Protein AF-A0A2D7JZ34-F1 (afdb_monomer)

Nearest PDB structures (foldseek):
  3ova-assembly1_A-2  TM=6.327E-01  e=3.419E-01  Archaeoglobus fulgidus
  3ovb-assembly1_A  TM=6.144E-01  e=4.485E-01  Archaeoglobus fulgidus
  4e80-assembly1_A  TM=4.753E-01  e=6.924E-01  Schizosaccharomyces pombe 972h-
  4x4o-assembly2_C  TM=3.437E-01  e=1.987E-01  Archaeoglobus fulgidus DSM 4304
  8oun-assembly1_B  TM=3.434E-01  e=1.192E+00  Promethearchaeati archaeon

Secondary structure (DSSP, 8-state):
-HHHHHHHHHHHTT-EEEE-TTT--SSEEEEEEE-SSHHHHHHHHHHHHHHTT--EEEEE-TT-SSEEEEEEETTEEEEEEEE-SSPPHHHHHHHHHHHHHHHHHHHHIIIIISSS---GGG--HHHHHHHHTTEEESS-HHHHHHHS-TTSHHHHHHHHHHHHHHHTTT--S--EEEES-HHHHHHHHHHHHHHHHHHHSSS-SS-TT--HHHH---SEEEESS-TT--TTTT--S-HHHHHHHHHHHTTSSS-SS-SEEEEEE----SS--EEEES-SS--TT----EEEEEESSSS-TTT-S-EEEEETTEEEEEEEEETTEEEEEEEESBSB---EEEHHHHHHHHHHHHSB-TTS-BTTS------GGG--HHHHHHHHHHHS-GGG---HHHHHHHHHHH-HHHHHHHHHHHHHHHHHHTS-HHHHHHHHHHHHHHHTT-STTPPPEEEE-

pLDDT: mean 89.84, std 11.64, range [35.62, 98.81]

Foldseek 3Di:
DVVVLVVVLLVQLVFDKDWDPPPADPAETEIETEAQPLVSSQVRSVVSCVVVVWDWDFADDPVDPGTWIWGDDPRHIYTYHGDYPPDDPVNVVVQLLLLLQLLQLLLLLCVPPVVHQDDPVSPDLVSSVVSCVQEAGPQDSVNSVVRHDPLRPVQSSQLSHVCSVVASVQEDDHKHKYAPGPQVVLLVVLVVLQQVVLVVVVHRPAFNPCDPCLQAVQNMKIFPDDSPDNQCVPQNPHLVSSQVSQQVCCCQPDHVHHGMAREAEDRDDPHKDKDKAPGPPPCPPPQFFWDDKACPPVSAVLPDLWIWTRGRPWIWIWFDDPQQDFTWIWTDDDPDGQAIGTQSRLQVLLCVLLQAGQQGDGPDPPDDQQGLVNDPLVVLLVLCCVPGDPVNRDDSVVSVVSQPVVHRRSSRSSSSVSSSVVSLVNDDSVSNSVSSRSRSCSRNSRRSSHHMHMYID

Sequence (457 aa):
MYKNIVEQAAKKAGSLLEYNKKKSTASAEVFIFRRKDRNQAKIETQNFLKANKIKFIDKKTYLSSENITEFELGGKIIRIVYKPTGGGSGGGAAVTAVTESAQCYYCSLAFNVKRGPIKEADCTITNLEKAAKYVQATVKVKSMVDRLPEDWPDTLIKSANIVYNKYKSKVTGSVYFHRDSEFMKKVYRAKKEVQKMDKASGNPQAPGSFSDDKWNPGDIWMTTMSPGADPLKEFKQDWSVLNQAVLDKAGRIKSPKTFLLGISLKKLGNVATIKEFNAPTRVKEIEHPYKSYIFGRNNDFFSSIDMYMKMGTAEVQFRATNSTSSWQGEIKGVTAAGGKIGGGNLNFYCERQLRRSIGGGLKGRSWKETPGNQVRLNDMYLLFKKYTPKEQHIEPNIFIKKCIDKGGSFIFSKNMCLQFLDTFMSGTSSQRNRLCTDIVRYAASNTDQSSFFIKVS

Mean predicted aligned error: 11.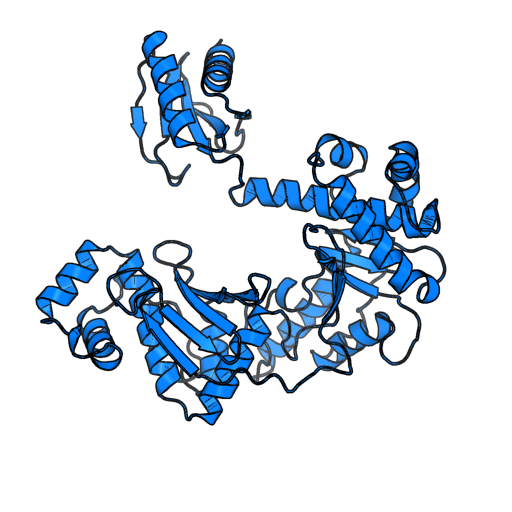38 Å

Solvent-accessible surface area (backbone atoms only — not comparable to full-atom values): 24307 Å² total; per-residue (Å²): 119,62,66,59,56,55,53,51,32,24,57,70,23,69,22,53,77,43,80,40,72,90,74,32,56,99,58,32,45,34,35,36,35,30,20,75,56,32,65,59,29,49,53,40,30,52,51,47,33,53,76,69,72,48,69,68,46,82,41,79,49,95,90,44,102,51,64,27,47,35,33,72,52,93,91,28,38,39,36,43,40,61,34,44,65,66,54,58,78,71,55,44,52,56,49,50,48,30,54,48,24,46,37,27,31,42,32,16,25,21,63,64,68,66,61,40,77,63,56,78,89,59,69,40,70,72,45,39,58,62,10,42,81,34,40,42,45,81,45,50,69,69,65,24,65,79,63,52,61,89,87,42,61,65,42,36,42,49,52,22,30,55,51,41,72,74,39,60,88,28,47,68,87,65,52,33,22,32,22,92,25,73,38,54,51,43,53,53,45,33,52,52,53,22,51,52,51,36,66,69,60,86,66,54,85,68,47,96,78,69,45,62,55,39,31,47,53,39,62,32,37,43,27,45,60,63,79,84,50,63,94,42,75,91,34,41,82,36,55,65,53,33,30,49,51,45,31,31,32,43,25,72,68,86,35,75,42,37,42,38,41,32,35,21,77,50,86,46,69,96,62,77,44,81,45,78,40,63,49,91,86,48,80,84,73,74,68,14,40,68,74,50,74,38,27,25,94,83,57,37,71,83,79,41,45,38,34,35,36,35,28,51,87,39,33,33,40,34,32,41,74,54,57,50,38,65,41,28,38,33,35,40,88,57,103,47,76,41,38,57,42,47,49,72,51,53,30,46,44,32,29,70,54,58,55,30,27,60,69,62,56,64,65,86,62,91,80,72,84,68,42,29,93,70,57,58,62,71,63,47,48,54,46,45,62,73,75,46,63,76,92,73,64,68,57,70,69,58,50,51,50,55,42,58,78,60,31,50,35,34,43,14,18,42,44,53,49,46,26,41,49,52,45,50,68,71,36,52,73,69,35,38,22,52,38,34,28,51,53,54,24,47,21,58,34,52,40,90,70,19,28,38,35,36,38,39,58

Structure (mmCIF, N/CA/C/O backbone):
data_AF-A0A2D7JZ34-F1
#
_entry.id   AF-A0A2D7JZ34-F1
#
loop_
_atom_site.group_PDB
_atom_site.id
_atom_site.type_symbol
_atom_site.label_atom_id
_atom_site.label_alt_id
_atom_site.label_comp_id
_atom_site.label_asym_id
_atom_site.label_entity_id
_atom_site.label_seq_id
_atom_site.pdbx_PDB_ins_code
_atom_site.Cartn_x
_atom_site.Cartn_y
_atom_site.Cartn_z
_atom_site.occupancy
_atom_site.B_iso_or_equiv
_atom_site.auth_seq_id
_atom_site.auth_comp_id
_atom_site.auth_asym_id
_atom_site.auth_atom_id
_atom_site.pdbx_PDB_model_num
ATOM 1 N N . MET A 1 1 ? -30.448 29.311 -17.223 1.00 51.22 1 MET A N 1
ATOM 2 C CA . MET A 1 1 ? -30.886 28.750 -18.521 1.00 51.22 1 MET A CA 1
ATOM 3 C C . MET A 1 1 ? -29.991 27.595 -19.001 1.00 51.22 1 MET A C 1
ATOM 5 O O . MET A 1 1 ? -30.526 26.531 -19.267 1.00 51.22 1 MET A O 1
ATOM 9 N N . TYR A 1 2 ? -28.652 27.711 -19.012 1.00 60.84 2 TYR A N 1
ATOM 10 C CA . TYR A 1 2 ? -27.759 26.629 -19.489 1.00 60.84 2 TYR A CA 1
ATOM 11 C C . TYR A 1 2 ? -27.655 25.382 -18.582 1.00 60.84 2 TYR A C 1
ATOM 13 O O . TYR A 1 2 ? -27.460 24.283 -19.095 1.00 60.84 2 TYR A O 1
ATOM 21 N N . LYS A 1 3 ? -27.836 25.508 -17.253 1.00 63.41 3 LYS A N 1
ATOM 22 C CA . LYS A 1 3 ? -27.842 24.349 -16.330 1.00 63.41 3 LYS A CA 1
ATOM 23 C C . LYS A 1 3 ? -28.900 23.304 -16.706 1.00 63.41 3 LYS A C 1
ATOM 25 O O . LYS A 1 3 ? -28.606 22.118 -16.664 1.00 63.41 3 LYS A O 1
ATOM 30 N N . ASN A 1 4 ? -30.054 23.756 -17.199 1.00 80.00 4 ASN A N 1
ATOM 31 C CA . ASN A 1 4 ? -31.144 22.890 -17.652 1.00 80.00 4 ASN A CA 1
ATOM 32 C C . ASN A 1 4 ? -30.722 22.010 -18.852 1.00 80.00 4 ASN A C 1
ATOM 34 O O . ASN A 1 4 ? -30.972 20.811 -18.866 1.00 80.00 4 ASN A O 1
ATOM 38 N N . ILE A 1 5 ? -29.986 22.565 -19.824 1.00 89.00 5 ILE A N 1
ATOM 39 C CA . ILE A 1 5 ? -29.477 21.801 -20.981 1.00 89.00 5 ILE A CA 1
ATOM 40 C C . ILE A 1 5 ? -28.431 20.764 -20.549 1.00 89.00 5 ILE A C 1
ATOM 42 O O . ILE A 1 5 ? -28.444 19.636 -21.036 1.00 89.00 5 ILE A O 1
ATOM 46 N N . VAL A 1 6 ? -27.546 21.114 -19.611 1.00 91.44 6 VAL A N 1
ATOM 47 C CA . VAL A 1 6 ? -26.527 20.186 -19.092 1.00 91.44 6 VAL A CA 1
ATOM 48 C C . VAL A 1 6 ? -27.160 19.057 -18.269 1.00 91.44 6 VAL A C 1
ATOM 50 O O . VAL A 1 6 ? -26.759 17.903 -18.405 1.00 91.44 6 VAL A O 1
ATOM 53 N N . GLU A 1 7 ? -28.169 19.362 -17.455 1.00 91.50 7 GLU A N 1
ATOM 54 C CA . GLU A 1 7 ? -28.938 18.376 -16.683 1.00 91.50 7 GLU A CA 1
ATOM 55 C C . GLU A 1 7 ? -29.714 17.417 -17.593 1.00 91.50 7 GLU A C 1
ATOM 57 O O . GLU A 1 7 ? -29.662 16.200 -17.401 1.00 91.50 7 GLU A O 1
ATOM 62 N N . GLN A 1 8 ? -30.365 17.935 -18.638 1.00 92.44 8 GLN A N 1
ATOM 63 C CA . GLN A 1 8 ? -31.040 17.110 -19.641 1.00 92.44 8 GLN A CA 1
ATOM 64 C C . GLN A 1 8 ? -30.058 16.229 -20.417 1.00 92.44 8 GLN A C 1
ATOM 66 O O . GLN A 1 8 ? -30.331 15.042 -20.615 1.00 92.44 8 GLN A O 1
ATOM 71 N N . ALA A 1 9 ? -28.899 16.773 -20.799 1.00 93.81 9 ALA A N 1
ATOM 72 C CA . ALA A 1 9 ? -27.838 16.012 -21.447 1.00 93.81 9 ALA A CA 1
ATOM 73 C C . ALA A 1 9 ? -27.333 14.874 -20.547 1.00 93.81 9 ALA A C 1
ATOM 75 O O . ALA A 1 9 ? -27.191 13.746 -21.013 1.00 93.81 9 ALA A O 1
ATOM 76 N N . ALA A 1 10 ? -27.121 15.135 -19.253 1.00 92.31 10 ALA A N 1
ATOM 77 C CA . ALA A 1 10 ? -26.696 14.119 -18.289 1.00 92.31 10 ALA A CA 1
ATOM 78 C C . ALA A 1 10 ? -27.746 13.015 -18.118 1.00 92.31 10 ALA A C 1
ATOM 80 O O . ALA A 1 10 ? -27.403 11.830 -18.146 1.00 92.31 10 ALA A O 1
ATOM 81 N N . LYS A 1 11 ? -29.027 13.395 -18.015 1.00 91.56 11 LYS A N 1
ATOM 82 C CA . LYS A 1 11 ? -30.152 12.456 -17.922 1.00 91.56 11 LYS A CA 1
ATOM 83 C C . LYS A 1 11 ? -30.251 11.577 -19.168 1.00 91.56 11 LYS A C 1
ATOM 85 O O . LYS A 1 11 ? -30.378 10.362 -19.043 1.00 91.56 11 LYS A O 1
ATOM 90 N N . LYS A 1 12 ? -30.156 12.168 -20.365 1.00 92.06 12 LYS A N 1
ATOM 91 C CA . LYS A 1 12 ? -30.164 11.425 -21.637 1.00 92.06 12 LYS A CA 1
ATOM 92 C C . LYS A 1 12 ? -28.956 10.509 -21.780 1.00 92.06 12 LYS A C 1
ATOM 94 O O . LYS A 1 12 ? -29.119 9.415 -22.296 1.00 92.06 12 LYS A O 1
ATOM 99 N N . ALA A 1 13 ? -27.803 10.929 -21.267 1.00 89.12 13 ALA A N 1
ATOM 100 C CA . ALA A 1 13 ? -26.576 10.147 -21.249 1.00 89.12 13 ALA A CA 1
ATOM 101 C C . ALA A 1 13 ? -26.521 9.083 -20.134 1.00 89.12 13 ALA A C 1
ATOM 103 O O . ALA A 1 13 ? -25.451 8.504 -19.910 1.00 89.12 13 ALA A O 1
ATOM 104 N N . GLY A 1 14 ? -27.599 8.883 -19.359 1.00 87.38 14 GLY A N 1
ATOM 105 C CA . GLY A 1 14 ? -27.642 7.953 -18.222 1.00 87.38 14 GLY A CA 1
ATOM 106 C C . GLY A 1 14 ? -26.526 8.190 -17.198 1.00 87.38 14 GLY A C 1
ATOM 107 O O . GLY A 1 14 ? -25.949 7.234 -16.678 1.00 87.38 14 GLY A O 1
ATOM 108 N N . SER A 1 15 ? -26.137 9.449 -16.992 1.00 88.56 15 SER A N 1
ATOM 109 C CA . SER A 1 15 ? -24.946 9.830 -16.230 1.00 88.56 15 SER A CA 1
ATOM 110 C C . SER A 1 15 ? -25.302 10.588 -14.954 1.00 88.56 15 SER A C 1
ATOM 112 O O . SER A 1 15 ? -26.173 11.456 -14.961 1.00 88.56 15 SER A O 1
ATOM 114 N N . LEU A 1 16 ? -24.562 10.332 -13.871 1.00 86.75 16 LEU A N 1
ATOM 115 C CA . LEU A 1 16 ? -24.593 11.191 -12.684 1.00 86.75 16 LEU A CA 1
ATOM 116 C C . LEU A 1 16 ? -23.863 12.503 -12.995 1.00 86.75 16 LEU A C 1
ATOM 118 O O . LEU A 1 16 ? -22.711 12.483 -13.443 1.00 86.75 16 LEU A O 1
ATOM 122 N N . LEU A 1 17 ? -24.534 13.627 -12.748 1.00 88.75 17 LEU A N 1
ATOM 123 C CA . LEU A 1 17 ? -24.015 14.971 -12.983 1.00 88.75 17 LEU A CA 1
ATOM 124 C C . LEU A 1 17 ? -23.276 15.506 -11.750 1.00 88.75 17 LEU A C 1
ATOM 126 O O . LEU A 1 17 ? -23.818 15.527 -10.650 1.00 88.75 17 LEU A O 1
ATOM 130 N N . GLU A 1 18 ? -22.061 16.016 -11.944 1.00 87.75 18 GLU A N 1
ATOM 131 C CA . GLU A 1 18 ? -21.281 16.703 -10.910 1.00 87.75 18 GLU A CA 1
ATOM 132 C C . GLU A 1 18 ? -20.744 18.039 -11.451 1.00 87.75 18 GLU A C 1
ATOM 134 O O . GLU A 1 18 ? -20.095 18.081 -12.497 1.00 87.75 18 GLU A O 1
ATOM 139 N N . TYR A 1 19 ? -20.973 19.139 -10.729 1.00 86.81 19 TYR A N 1
ATOM 140 C CA . TYR A 1 19 ? -20.410 20.451 -11.064 1.00 86.81 19 TYR A CA 1
ATOM 141 C C . TYR A 1 19 ? -19.036 20.649 -10.414 1.00 86.81 19 TYR A C 1
ATOM 143 O O . TYR A 1 19 ? -18.899 20.582 -9.190 1.00 86.81 19 TYR A O 1
ATOM 151 N N . ASN A 1 20 ? -18.004 20.944 -11.209 1.00 81.38 20 ASN A N 1
ATOM 152 C CA . ASN A 1 20 ? -16.642 21.102 -10.704 1.00 81.38 20 ASN A CA 1
ATOM 153 C C . ASN A 1 20 ? -16.262 22.575 -10.500 1.00 81.38 20 ASN A C 1
ATOM 155 O O . ASN A 1 20 ? -15.527 23.162 -11.294 1.00 81.38 20 ASN A O 1
ATOM 159 N N . LYS A 1 21 ? -16.690 23.148 -9.369 1.00 82.00 21 LYS A N 1
ATOM 160 C CA . LYS A 1 21 ? -16.423 24.557 -9.022 1.00 82.00 21 LYS A CA 1
ATOM 161 C C . LYS A 1 21 ? -14.936 24.940 -9.072 1.00 82.00 21 LYS A C 1
ATOM 163 O O . LYS A 1 21 ? -14.627 26.057 -9.456 1.00 82.00 21 LYS A O 1
ATOM 168 N N . LYS A 1 22 ? -14.015 24.034 -8.713 1.00 75.00 22 LYS A N 1
ATOM 169 C CA . LYS A 1 22 ? -12.564 24.317 -8.687 1.00 75.00 22 LYS A CA 1
ATOM 170 C C . LYS A 1 22 ? -11.948 24.477 -10.077 1.00 75.00 22 LYS A C 1
ATOM 172 O O . LYS A 1 22 ? -10.896 25.091 -10.195 1.00 75.00 22 LYS A O 1
ATOM 177 N N . LYS A 1 23 ? -12.547 23.862 -11.098 1.00 78.69 23 LYS A N 1
ATOM 178 C CA . LYS A 1 23 ? -12.043 23.898 -12.478 1.00 78.69 23 LYS A CA 1
ATOM 179 C C . LYS A 1 23 ? -12.841 24.834 -13.388 1.00 78.69 23 LYS A C 1
ATOM 181 O O . LYS A 1 23 ? -12.436 25.032 -14.530 1.00 78.69 23 LYS A O 1
ATOM 186 N N . SER A 1 24 ? -13.944 25.387 -12.889 1.00 84.50 24 SER A N 1
ATOM 187 C CA . SER A 1 24 ? -14.699 26.448 -13.552 1.00 84.50 24 SER A CA 1
ATOM 188 C C . SER A 1 24 ? -14.034 27.813 -13.338 1.00 84.50 24 SER A C 1
ATOM 190 O O . SER A 1 24 ? -13.472 28.082 -12.278 1.00 84.50 24 SER A O 1
ATOM 192 N N . THR A 1 25 ? -14.128 28.681 -14.339 1.00 87.38 25 THR A N 1
ATOM 193 C CA . THR A 1 25 ? -13.679 30.079 -14.345 1.00 87.38 25 THR A CA 1
ATOM 194 C C . THR A 1 25 ? -14.864 31.006 -14.637 1.00 87.38 25 THR A C 1
ATOM 196 O O . THR A 1 25 ? -15.989 30.547 -14.832 1.00 87.38 25 THR A O 1
ATOM 199 N N . ALA A 1 26 ? -14.628 32.321 -14.695 1.00 83.75 26 ALA A N 1
ATOM 200 C CA . ALA A 1 26 ? -15.658 33.283 -15.093 1.00 83.75 26 ALA A CA 1
ATOM 201 C C . ALA A 1 26 ? -16.208 33.015 -16.512 1.00 83.75 26 ALA A C 1
ATOM 203 O O . ALA A 1 26 ? -17.401 33.193 -16.752 1.00 83.75 26 ALA A O 1
ATOM 204 N N . SER A 1 27 ? -15.354 32.537 -17.425 1.00 87.62 27 SER A N 1
ATOM 205 C CA . SER A 1 27 ? -15.672 32.301 -18.840 1.00 87.62 27 SER A CA 1
ATOM 206 C C . SER A 1 27 ? -15.982 30.843 -19.195 1.00 87.62 27 SER A C 1
ATOM 208 O O . SER A 1 27 ? -16.512 30.583 -20.276 1.00 87.62 27 SER A O 1
ATOM 210 N N . ALA A 1 28 ? -15.667 29.880 -18.320 1.00 90.62 28 ALA A N 1
ATOM 211 C CA . ALA A 1 28 ? -15.865 28.463 -18.604 1.00 90.62 28 ALA A CA 1
ATOM 212 C C . ALA A 1 28 ? -16.382 27.673 -17.400 1.00 90.62 28 ALA A C 1
ATOM 214 O O . ALA A 1 28 ? -15.841 27.765 -16.302 1.00 90.62 28 ALA A O 1
ATOM 215 N N . GLU A 1 29 ? -17.366 26.809 -17.615 1.00 92.88 29 GLU A N 1
ATOM 216 C CA . GLU A 1 29 ? -17.897 25.914 -16.591 1.00 92.88 29 GLU A CA 1
ATOM 217 C C . GLU A 1 29 ? -17.586 24.453 -16.900 1.00 92.88 29 GLU A C 1
ATOM 219 O O . GLU A 1 29 ? -17.704 23.992 -18.037 1.00 92.88 29 GLU A O 1
ATOM 224 N N . VAL A 1 30 ? -17.177 23.712 -15.868 1.00 92.44 30 VAL A N 1
ATOM 225 C CA . VAL A 1 30 ? -16.779 22.308 -15.994 1.00 92.44 30 VAL A CA 1
ATOM 226 C C . VAL A 1 30 ? -17.764 21.408 -15.262 1.00 92.44 30 VAL A C 1
ATOM 228 O O . VAL A 1 30 ? -17.933 21.500 -14.044 1.00 92.44 30 VAL A O 1
ATOM 231 N N . PHE A 1 31 ? -18.346 20.471 -16.005 1.00 92.81 31 PHE A N 1
ATOM 232 C CA . PHE A 1 31 ? -19.224 19.426 -15.492 1.00 92.81 31 PHE A CA 1
ATOM 233 C C . PHE A 1 31 ? -18.599 18.053 -15.721 1.00 92.81 31 PHE A C 1
ATOM 2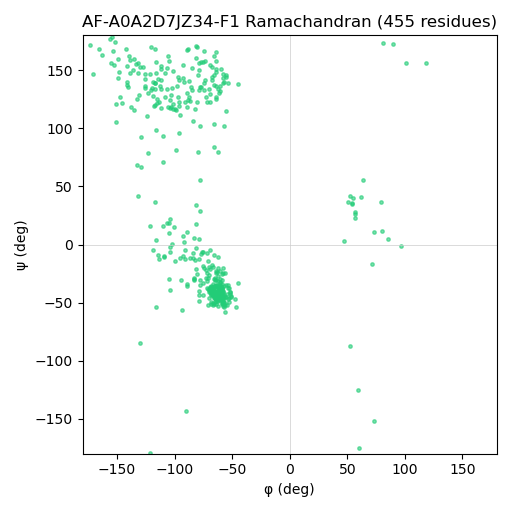35 O O . PHE A 1 31 ? -17.876 17.825 -16.692 1.00 92.81 31 PHE A O 1
ATOM 242 N N . ILE A 1 32 ? -18.868 17.125 -14.810 1.00 92.19 32 ILE A N 1
ATOM 243 C CA . ILE A 1 32 ? -18.420 15.739 -14.891 1.00 92.19 32 ILE A CA 1
ATOM 244 C C . ILE A 1 32 ? -19.651 14.851 -15.028 1.00 92.19 32 ILE A C 1
ATOM 246 O O . ILE A 1 32 ? -20.551 14.908 -14.194 1.00 92.19 32 ILE A O 1
ATOM 250 N N . PHE A 1 33 ? -19.670 14.027 -16.073 1.00 92.75 33 PHE A N 1
ATOM 251 C CA . PHE A 1 33 ? -20.699 13.016 -16.299 1.00 92.75 33 PHE A CA 1
ATOM 252 C C . PHE A 1 33 ? -20.118 11.660 -15.916 1.00 92.75 33 PHE A C 1
ATOM 254 O O . PHE A 1 33 ? -19.109 11.229 -16.487 1.00 92.75 33 PHE A O 1
ATOM 261 N N . ARG A 1 34 ? -20.719 11.005 -14.919 1.00 87.44 34 ARG A N 1
ATOM 262 C CA . ARG A 1 34 ? -20.255 9.704 -14.429 1.00 87.44 34 ARG A CA 1
ATOM 263 C C . ARG A 1 34 ? -21.171 8.580 -14.882 1.00 87.44 34 ARG A C 1
ATOM 265 O O . ARG A 1 34 ? -22.325 8.525 -14.467 1.00 87.44 34 ARG A O 1
ATOM 272 N N . ARG A 1 35 ? -20.621 7.650 -15.664 1.00 85.44 35 ARG A N 1
ATOM 273 C CA . ARG A 1 35 ? -21.287 6.413 -16.105 1.00 85.44 35 ARG A CA 1
ATOM 274 C C . ARG A 1 35 ? -20.259 5.308 -16.289 1.00 85.44 35 ARG A C 1
ATOM 276 O O . ARG A 1 35 ? -19.159 5.592 -16.746 1.00 85.44 35 ARG A O 1
ATOM 283 N N . LYS A 1 36 ? -20.604 4.058 -15.950 1.00 77.44 36 LYS A N 1
ATOM 284 C CA . LYS A 1 36 ? -19.717 2.882 -16.095 1.00 77.44 36 LYS A CA 1
ATOM 285 C C . LYS A 1 36 ? -19.070 2.837 -17.483 1.00 77.44 36 LYS A C 1
ATOM 287 O O . LYS A 1 36 ? -17.853 2.718 -17.582 1.00 77.44 36 LYS A O 1
ATOM 292 N N . ASP A 1 37 ? -19.884 3.029 -18.517 1.00 81.88 37 ASP A N 1
ATOM 293 C CA . ASP A 1 37 ? -19.434 3.249 -19.886 1.00 81.88 37 ASP A CA 1
ATOM 294 C C . ASP A 1 37 ? -19.382 4.750 -20.213 1.00 81.88 37 ASP A C 1
ATOM 296 O O . ASP A 1 37 ? -20.379 5.393 -20.553 1.00 81.88 37 ASP A O 1
ATOM 300 N N . ARG A 1 38 ? -18.183 5.320 -20.077 1.00 81.62 38 ARG A N 1
ATOM 301 C CA . ARG A 1 38 ? -17.917 6.738 -20.356 1.00 81.62 38 ARG A CA 1
ATOM 302 C C . ARG A 1 38 ? -17.946 7.080 -21.850 1.00 81.62 38 ARG A C 1
ATOM 304 O O . ARG A 1 38 ? -18.175 8.240 -22.185 1.00 81.62 38 ARG A O 1
ATOM 311 N N . ASN A 1 39 ? -17.706 6.106 -22.732 1.00 83.94 39 ASN A N 1
ATOM 312 C CA . ASN A 1 39 ? -17.744 6.330 -24.178 1.00 83.94 39 ASN A CA 1
ATOM 313 C C . ASN A 1 39 ? -19.192 6.438 -24.641 1.00 83.94 39 ASN A C 1
ATOM 315 O O . ASN A 1 39 ? -19.531 7.377 -25.360 1.00 83.94 39 ASN A O 1
ATOM 319 N N . GLN A 1 40 ? -20.054 5.557 -24.134 1.00 86.50 40 GLN A N 1
ATOM 320 C CA . GLN A 1 40 ? -21.487 5.632 -24.379 1.00 86.50 40 GLN A CA 1
ATOM 321 C C . GLN A 1 40 ? -22.084 6.948 -23.855 1.00 86.50 40 GLN A C 1
ATOM 323 O O . GLN A 1 40 ? -22.828 7.616 -24.570 1.00 86.50 40 GLN A O 1
ATOM 328 N N . ALA A 1 41 ? -21.677 7.394 -22.657 1.00 89.75 41 ALA A N 1
ATOM 329 C CA . ALA A 1 41 ? -22.083 8.701 -22.132 1.00 89.75 41 ALA A CA 1
ATOM 330 C C . ALA A 1 41 ? -21.685 9.866 -23.058 1.00 89.75 41 ALA A C 1
ATOM 332 O O . ALA A 1 41 ? -22.470 10.799 -23.245 1.00 89.75 41 ALA A O 1
ATOM 333 N N . LYS A 1 42 ? -20.486 9.814 -23.658 1.00 94.00 42 LYS A N 1
ATOM 334 C CA . LYS A 1 42 ? -20.032 10.819 -24.629 1.00 94.00 42 LYS A CA 1
ATOM 335 C C . LYS A 1 42 ? -20.901 10.819 -25.881 1.00 94.00 42 LYS A C 1
ATOM 337 O O . LYS A 1 42 ? -21.399 11.877 -26.254 1.00 94.00 42 LYS A O 1
ATOM 342 N N . ILE A 1 43 ? -21.109 9.652 -26.489 1.00 93.12 43 ILE A N 1
ATOM 343 C CA . ILE A 1 43 ? -21.909 9.502 -27.713 1.00 93.12 43 ILE A CA 1
ATOM 344 C C . ILE A 1 43 ? -23.330 10.033 -27.491 1.00 93.12 43 ILE A C 1
ATOM 346 O O . ILE A 1 43 ? -23.805 10.866 -28.258 1.00 93.12 43 ILE A O 1
ATOM 350 N N . GLU A 1 44 ? -23.989 9.623 -26.407 1.00 94.62 44 GLU A N 1
ATOM 351 C CA . GLU A 1 44 ? -25.357 10.053 -26.101 1.00 94.62 44 GLU A CA 1
ATOM 352 C C . GLU A 1 44 ? -25.447 11.553 -25.792 1.00 94.62 44 GLU A C 1
ATOM 354 O O . GLU A 1 44 ? -26.379 12.219 -26.243 1.00 94.62 44 GLU A O 1
ATOM 359 N N . THR A 1 45 ? -24.451 12.115 -25.097 1.00 96.19 45 THR A N 1
ATOM 360 C CA . THR A 1 45 ? -24.377 13.568 -24.867 1.00 96.19 45 THR A CA 1
ATOM 361 C C . THR A 1 45 ? -24.239 14.324 -26.186 1.00 96.19 45 THR A C 1
ATOM 363 O O . THR A 1 45 ? -24.954 15.292 -26.423 1.00 96.19 45 THR A O 1
ATOM 366 N N . GLN A 1 46 ? -23.347 13.880 -27.070 1.00 96.31 46 GLN A N 1
ATOM 367 C CA . GLN A 1 46 ? -23.129 14.511 -28.370 1.00 96.31 46 GLN A CA 1
ATOM 368 C C . GLN A 1 46 ? -24.367 14.399 -29.263 1.00 96.31 46 GLN A C 1
ATOM 370 O O . GLN A 1 46 ? -24.747 15.380 -29.895 1.00 96.31 46 GLN A O 1
ATOM 375 N N . ASN A 1 47 ? -25.044 13.249 -29.266 1.00 95.94 47 ASN A N 1
ATOM 376 C CA . ASN A 1 47 ? -26.307 13.065 -29.982 1.00 95.94 47 ASN A CA 1
ATOM 377 C C . ASN A 1 47 ? -27.398 14.005 -29.455 1.00 95.94 47 ASN A C 1
ATOM 379 O O . ASN A 1 47 ? -28.101 14.625 -30.250 1.00 95.94 47 ASN A O 1
ATOM 383 N N . PHE A 1 48 ? -27.495 14.175 -28.134 1.00 96.50 48 PHE A N 1
ATOM 384 C CA . PHE A 1 48 ? -28.401 15.151 -27.530 1.00 96.50 48 PHE A CA 1
ATOM 385 C C . PHE A 1 48 ? -28.077 16.586 -27.973 1.00 96.50 48 PHE A C 1
ATOM 387 O O . PHE A 1 48 ? -28.984 17.322 -28.360 1.00 96.50 48 PHE A O 1
ATOM 394 N N . LEU A 1 49 ? -26.801 16.985 -27.977 1.00 96.31 49 LEU A N 1
ATOM 395 C CA . LEU A 1 49 ? -26.395 18.319 -28.436 1.00 96.31 49 LEU A CA 1
ATOM 396 C C . LEU A 1 49 ? -26.710 18.530 -29.926 1.00 96.31 49 LEU A C 1
ATOM 398 O O . LEU A 1 49 ? -27.265 19.571 -30.276 1.00 96.31 49 LEU A O 1
ATOM 402 N N . LYS A 1 50 ? -26.456 17.530 -30.787 1.00 96.25 50 LYS A N 1
ATOM 403 C CA . LYS A 1 50 ? -26.835 17.571 -32.215 1.00 96.25 50 LYS A CA 1
ATOM 404 C C . LYS A 1 50 ? -28.340 17.742 -32.397 1.00 96.25 50 LYS A C 1
ATOM 406 O O . LYS A 1 50 ? -28.754 18.600 -33.170 1.00 96.25 50 LYS A O 1
ATOM 411 N N . ALA A 1 51 ? -29.148 16.968 -31.670 1.00 94.81 51 ALA A N 1
ATOM 412 C CA . ALA A 1 51 ? -30.608 17.042 -31.742 1.00 94.81 51 ALA A CA 1
ATOM 413 C C . ALA A 1 51 ? -31.142 18.428 -31.341 1.00 94.81 51 ALA A C 1
ATOM 415 O O . ALA A 1 51 ? -32.117 18.907 -31.911 1.00 94.81 51 ALA A O 1
ATOM 416 N N . ASN A 1 52 ? -30.454 19.106 -30.419 1.00 93.81 52 ASN A N 1
ATOM 417 C CA . ASN A 1 52 ? -30.770 20.472 -29.999 1.00 93.81 52 ASN A CA 1
ATOM 418 C C . ASN A 1 52 ? -30.060 21.553 -30.838 1.00 93.81 52 ASN A C 1
ATOM 420 O O . ASN A 1 52 ? -30.083 22.723 -30.465 1.00 93.81 52 ASN A O 1
ATOM 424 N N . LYS A 1 53 ? -29.424 21.186 -31.961 1.00 95.31 53 LYS A N 1
ATOM 425 C CA . LYS A 1 53 ? -28.684 22.093 -32.860 1.00 95.31 53 LYS A CA 1
ATOM 426 C C . LYS A 1 53 ? -27.564 22.885 -32.163 1.00 95.31 53 LYS A C 1
ATOM 428 O O . LYS A 1 53 ? -27.194 23.971 -32.605 1.00 95.31 53 LYS A O 1
ATOM 433 N N . ILE A 1 54 ? -26.987 22.331 -31.095 1.00 95.12 54 ILE A N 1
ATOM 434 C CA . ILE A 1 54 ? -25.867 22.928 -30.362 1.00 95.12 54 ILE A CA 1
ATOM 435 C C . ILE A 1 54 ? -24.558 22.445 -30.990 1.00 95.12 54 ILE A C 1
ATOM 437 O O . ILE A 1 54 ? -24.256 21.249 -30.991 1.00 95.12 54 ILE A O 1
ATOM 441 N N . LYS A 1 55 ? -23.763 23.384 -31.515 1.00 95.44 55 LYS A N 1
ATOM 442 C CA . LYS A 1 55 ? -22.421 23.091 -32.033 1.00 95.44 55 LYS A CA 1
ATOM 443 C C . LYS A 1 55 ? -21.480 22.767 -30.875 1.00 95.44 55 LYS A C 1
ATOM 445 O O . LYS A 1 55 ? -21.434 23.494 -29.887 1.00 95.44 55 LYS A O 1
ATOM 450 N N . PHE A 1 56 ? -20.709 21.696 -31.016 1.00 96.81 56 PHE A N 1
ATOM 451 C CA . PHE A 1 56 ? -19.715 21.281 -30.031 1.00 96.81 56 PHE A CA 1
ATOM 452 C C . PHE A 1 56 ? -18.439 20.803 -30.721 1.00 96.81 56 PHE A C 1
ATOM 454 O O . PHE A 1 56 ? -18.449 20.445 -31.899 1.00 96.81 56 PHE A O 1
ATOM 461 N N . ILE A 1 57 ? -17.357 20.750 -29.952 1.00 96.06 57 ILE A N 1
ATOM 462 C CA . ILE A 1 57 ? -16.081 20.164 -30.350 1.00 96.06 57 ILE A CA 1
ATOM 463 C C . ILE A 1 57 ? -15.720 19.002 -29.422 1.00 96.06 57 ILE A C 1
ATOM 465 O O . ILE A 1 57 ? -15.923 19.073 -28.206 1.00 96.06 57 ILE A O 1
ATOM 469 N N . ASP A 1 58 ? -15.181 17.927 -30.000 1.00 94.00 58 ASP A N 1
ATOM 470 C CA . ASP A 1 58 ? -14.560 16.827 -29.255 1.00 94.00 58 ASP A CA 1
ATOM 471 C C . ASP A 1 58 ? -13.054 17.087 -29.198 1.00 94.00 58 ASP A C 1
ATOM 473 O O . ASP A 1 58 ? -12.382 17.070 -30.230 1.00 94.00 58 ASP A O 1
ATOM 477 N N . LYS A 1 59 ? -12.514 17.383 -28.012 1.00 85.69 59 LYS A N 1
ATOM 478 C CA . LYS A 1 59 ? -11.113 17.813 -27.891 1.00 85.69 59 LYS A CA 1
ATOM 479 C C . LYS A 1 59 ? -10.393 17.198 -26.703 1.00 85.69 59 LYS A C 1
ATOM 481 O O . LYS A 1 59 ? -10.971 16.989 -25.635 1.00 85.69 59 LYS A O 1
ATOM 486 N N . LYS A 1 60 ? -9.092 16.962 -26.859 1.00 86.50 60 LYS A N 1
ATOM 487 C CA . LYS A 1 60 ? -8.227 16.520 -25.763 1.00 86.50 60 LYS A CA 1
ATOM 488 C C . LYS A 1 60 ? -7.890 17.695 -24.847 1.00 86.50 60 LYS A C 1
ATOM 490 O O . LYS A 1 60 ? -7.551 18.778 -25.314 1.00 86.50 60 LYS A O 1
ATOM 495 N N . THR A 1 61 ? -7.957 17.486 -23.534 1.00 77.94 61 THR A N 1
ATOM 496 C CA . THR A 1 61 ? -7.535 18.484 -22.536 1.00 77.94 61 THR A CA 1
ATOM 497 C C . THR A 1 61 ? -6.845 17.813 -21.354 1.00 77.94 61 THR A C 1
ATOM 499 O O . THR A 1 61 ? -6.964 16.608 -21.159 1.00 77.94 61 THR A O 1
ATOM 502 N N . TYR A 1 62 ? -6.194 18.603 -20.499 1.00 68.81 62 TYR A N 1
ATOM 503 C CA . TYR A 1 62 ? -5.635 18.131 -19.225 1.00 68.81 62 TYR A CA 1
ATOM 504 C C . TYR A 1 62 ? -6.706 17.680 -18.207 1.00 68.81 62 TYR A C 1
ATOM 506 O O . TYR A 1 62 ? -6.385 17.150 -17.142 1.00 68.81 62 TYR A O 1
ATOM 514 N N . LEU A 1 63 ? -7.996 17.914 -18.482 1.00 66.56 63 LEU A N 1
ATOM 515 C CA . LEU A 1 63 ? -9.090 17.590 -17.564 1.00 66.56 63 LEU A CA 1
ATOM 516 C C . LEU A 1 63 ? -9.395 16.086 -17.512 1.00 66.56 63 LEU A C 1
ATOM 518 O O . LEU A 1 63 ? -9.997 15.629 -16.531 1.00 66.56 63 LEU A O 1
ATOM 522 N N . SER A 1 64 ? -8.986 15.334 -18.540 1.00 68.50 64 SER A N 1
ATOM 523 C CA . SER A 1 64 ? -9.269 13.909 -18.700 1.00 68.50 64 SER A CA 1
ATOM 524 C C . SER A 1 64 ? -8.197 13.194 -19.524 1.00 68.50 64 SER A C 1
ATOM 526 O O . SER A 1 64 ? -7.553 13.783 -20.386 1.00 68.50 64 SER A O 1
ATOM 528 N N . SER A 1 65 ? -8.049 11.886 -19.300 1.00 64.19 65 SER A N 1
ATOM 529 C CA . SER A 1 65 ? -7.279 11.014 -20.192 1.00 64.19 65 SER A CA 1
ATOM 530 C C . SER A 1 65 ? -7.996 10.755 -21.520 1.00 64.19 65 SER A C 1
ATOM 532 O O . SER A 1 65 ? -7.394 10.173 -22.410 1.00 64.19 65 SER A O 1
ATOM 534 N N . GLU A 1 66 ? -9.249 11.184 -21.671 1.00 74.50 66 GLU A N 1
ATOM 535 C CA . GLU A 1 66 ? -10.066 11.066 -22.885 1.00 74.50 66 GLU A CA 1
ATOM 536 C C . GLU A 1 66 ? -10.421 12.445 -23.443 1.00 74.50 66 GLU A C 1
ATOM 538 O O . GLU A 1 66 ? -10.241 13.462 -22.765 1.00 74.50 66 GLU A O 1
ATOM 543 N N . ASN A 1 67 ? -10.954 12.484 -24.663 1.00 84.88 67 ASN A N 1
ATOM 544 C CA . ASN A 1 67 ? -11.527 13.717 -25.192 1.00 84.88 67 ASN A CA 1
ATOM 545 C C . ASN A 1 67 ? -12.769 14.133 -24.388 1.00 84.88 67 ASN A C 1
ATOM 547 O O . ASN A 1 67 ? -13.526 13.299 -23.881 1.00 84.88 67 ASN A O 1
ATOM 551 N N . ILE A 1 68 ? -12.943 15.444 -24.258 1.00 90.81 68 ILE A N 1
ATOM 552 C CA . ILE A 1 68 ? -14.098 16.081 -23.633 1.00 90.81 68 ILE A CA 1
ATOM 553 C C . ILE A 1 68 ? -14.992 16.672 -24.719 1.00 90.81 68 ILE A C 1
ATOM 555 O O . ILE A 1 68 ? -14.513 17.002 -25.803 1.00 90.81 68 ILE A O 1
ATOM 559 N N . THR A 1 69 ? -16.266 16.880 -24.396 1.00 97.06 69 THR A N 1
ATOM 560 C CA . THR A 1 69 ? -17.168 17.663 -25.248 1.00 97.06 69 THR A CA 1
ATOM 561 C C . THR A 1 69 ? -17.220 19.096 -24.735 1.00 97.06 69 THR A C 1
ATOM 563 O O . THR A 1 69 ? -17.520 19.323 -23.562 1.00 97.06 69 THR A O 1
ATOM 566 N N . GLU A 1 70 ? -16.888 20.056 -25.592 1.00 95.94 70 GLU A N 1
ATOM 567 C CA . GLU A 1 70 ? -16.914 21.489 -25.288 1.00 95.94 70 GLU A CA 1
ATOM 568 C C . GLU A 1 70 ? -17.883 22.200 -26.236 1.00 95.94 70 GLU A C 1
ATOM 570 O O . GLU A 1 70 ? -17.882 21.932 -27.435 1.00 95.94 70 GLU A O 1
ATOM 575 N N . PHE A 1 71 ? -18.725 23.080 -25.707 1.00 95.62 71 PHE A N 1
ATOM 576 C CA . PHE A 1 71 ? -19.673 23.874 -26.490 1.00 95.62 71 PHE A CA 1
ATOM 577 C C . PHE A 1 71 ? -19.925 25.219 -25.821 1.00 95.62 71 PHE A C 1
ATOM 579 O O . PHE A 1 71 ? -19.680 25.375 -24.627 1.00 95.62 71 PHE A O 1
ATOM 586 N N . GLU A 1 72 ? -20.417 26.190 -26.579 1.00 93.94 72 GLU A N 1
ATOM 587 C CA . GLU A 1 72 ? -20.784 27.496 -26.044 1.00 93.94 72 GLU A CA 1
ATOM 588 C C . GLU A 1 72 ? -22.288 27.563 -25.784 1.00 93.94 72 GLU A C 1
ATOM 590 O O . GLU A 1 72 ? -23.094 27.108 -26.598 1.00 93.94 72 GLU A O 1
ATOM 595 N N . LEU A 1 73 ? -22.673 28.114 -24.634 1.00 88.94 73 LEU A N 1
ATOM 596 C CA . LEU A 1 73 ? -24.074 28.329 -24.302 1.00 88.94 73 LEU A CA 1
ATOM 597 C C . LEU A 1 73 ? -24.224 29.535 -23.373 1.00 88.94 73 LEU A C 1
ATOM 599 O O . LEU A 1 73 ? -23.678 29.554 -22.271 1.00 88.94 73 LEU A O 1
ATOM 603 N N . GLY A 1 74 ? -24.990 30.538 -23.809 1.00 84.31 74 GLY A N 1
ATOM 604 C CA . GLY A 1 74 ? -25.249 31.747 -23.019 1.00 84.31 74 GLY A CA 1
ATOM 605 C C . GLY A 1 74 ? -23.985 32.552 -22.693 1.00 84.31 74 GLY A C 1
ATOM 606 O O . GLY A 1 74 ? -23.830 32.983 -21.552 1.00 84.31 74 GLY A O 1
ATOM 607 N N . GLY A 1 75 ? -23.067 32.693 -23.658 1.00 86.12 75 GLY A N 1
ATOM 608 C CA . GLY A 1 75 ? -21.817 33.454 -23.514 1.00 86.12 75 GLY A CA 1
ATOM 609 C C . GLY A 1 75 ? -20.749 32.788 -22.638 1.00 86.12 75 GLY A C 1
ATOM 610 O O . GLY A 1 75 ? -19.765 33.425 -22.270 1.00 86.12 75 GLY A O 1
ATOM 611 N N . LYS A 1 76 ? -20.938 31.514 -22.270 1.00 89.62 76 LYS A N 1
ATOM 612 C CA . LYS A 1 76 ? -19.968 30.715 -21.513 1.00 89.62 76 LYS A CA 1
ATOM 613 C C . LYS A 1 76 ? -19.561 29.468 -22.277 1.00 89.62 76 LYS A C 1
ATOM 615 O O . LYS A 1 76 ? -20.382 28.820 -22.925 1.00 89.62 76 LYS A O 1
ATOM 620 N N . ILE A 1 77 ? -18.306 29.072 -22.091 1.00 94.38 77 ILE A N 1
ATOM 621 C CA . ILE A 1 77 ? -17.795 27.783 -22.551 1.00 94.38 77 ILE A CA 1
ATOM 622 C C . ILE A 1 77 ? -18.206 26.702 -21.547 1.00 94.38 77 ILE A C 1
ATOM 624 O O . ILE A 1 77 ? -17.846 26.755 -20.374 1.00 94.38 77 ILE A O 1
ATOM 628 N N . ILE A 1 78 ? -18.918 25.681 -22.000 1.00 95.25 78 ILE A N 1
ATOM 629 C CA . ILE A 1 78 ? -19.305 24.521 -21.200 1.00 95.25 78 ILE A CA 1
ATOM 630 C C . ILE A 1 78 ? -18.416 23.340 -21.572 1.00 95.25 78 ILE A C 1
ATOM 632 O O . ILE A 1 78 ? -18.280 22.996 -22.744 1.00 95.25 78 ILE A O 1
ATOM 636 N N . ARG A 1 79 ? -17.816 22.693 -20.570 1.00 95.12 79 ARG A N 1
ATOM 637 C CA . ARG A 1 79 ? -16.948 21.518 -20.732 1.00 95.12 79 ARG A CA 1
ATOM 638 C C . ARG A 1 79 ? -17.538 20.313 -20.015 1.00 95.12 79 ARG A C 1
ATOM 640 O O . ARG A 1 79 ? -17.643 20.322 -18.788 1.00 95.12 79 ARG A O 1
ATOM 647 N N . ILE A 1 80 ? -17.842 19.256 -20.764 1.00 96.00 80 ILE A N 1
ATOM 648 C CA . ILE A 1 80 ? -18.327 17.980 -20.230 1.00 96.00 80 ILE A CA 1
ATOM 649 C C . ILE A 1 80 ? -17.193 16.958 -20.202 1.00 96.00 80 ILE A C 1
ATOM 651 O O . ILE A 1 80 ? -16.658 16.553 -21.236 1.00 96.00 80 ILE A O 1
ATOM 655 N N . VAL A 1 81 ? -16.836 16.528 -18.994 1.00 91.81 81 VAL A N 1
ATOM 656 C CA . VAL A 1 81 ? -15.788 15.541 -18.734 1.00 91.81 81 VAL A CA 1
ATOM 657 C C . VAL A 1 81 ? -16.416 14.190 -18.391 1.00 91.81 81 VAL A C 1
ATOM 659 O O . VAL A 1 81 ? -17.056 14.048 -17.351 1.00 91.81 81 VAL A O 1
ATOM 662 N N . TYR A 1 82 ? -16.174 13.169 -19.210 1.00 89.81 82 TYR A N 1
ATOM 663 C CA . TYR A 1 82 ? -16.723 11.826 -18.994 1.00 89.81 82 TYR A CA 1
ATOM 664 C C . TYR A 1 82 ? -15.817 10.980 -18.103 1.00 89.81 82 TYR A C 1
ATOM 666 O O . TYR A 1 82 ? -14.623 10.819 -18.377 1.00 89.81 82 TYR A O 1
ATOM 674 N N . LYS A 1 83 ? -16.377 10.418 -17.029 1.00 83.38 83 LYS A N 1
ATOM 675 C CA . LYS A 1 83 ? -15.647 9.549 -16.097 1.00 83.38 83 LYS A CA 1
ATOM 676 C C . LYS A 1 83 ? -16.421 8.262 -15.805 1.00 83.38 83 LYS A C 1
ATOM 678 O O . LYS A 1 83 ? -17.646 8.290 -15.763 1.00 83.38 83 LYS A O 1
ATOM 683 N N . PRO A 1 84 ? -15.724 7.140 -15.561 1.00 76.94 84 PRO A N 1
ATOM 684 C CA . PRO A 1 84 ? -16.378 5.934 -15.085 1.00 76.94 84 PRO A CA 1
ATOM 685 C C . PRO A 1 84 ? -17.000 6.155 -13.697 1.00 76.94 84 PRO A C 1
ATOM 687 O O . PRO A 1 84 ? -16.500 6.958 -12.900 1.00 76.94 84 PRO A O 1
ATOM 690 N N . THR A 1 85 ? -18.079 5.429 -13.390 1.00 68.56 85 THR A N 1
ATOM 691 C CA . THR A 1 85 ? -18.632 5.338 -12.023 1.00 68.56 85 THR A CA 1
ATOM 692 C C . THR A 1 85 ? -17.693 4.586 -11.070 1.00 68.56 85 THR A C 1
ATOM 694 O O . THR A 1 85 ? -17.766 4.786 -9.864 1.00 68.56 85 THR A O 1
ATOM 697 N N . GLY A 1 86 ? -16.734 3.815 -11.601 1.00 51.41 86 GLY A N 1
ATOM 698 C CA . GLY A 1 86 ? -15.557 3.326 -10.874 1.00 51.41 86 GLY A CA 1
ATOM 699 C C . GLY A 1 86 ? -14.456 4.390 -10.837 1.00 51.41 86 GLY A C 1
ATOM 700 O O . GLY A 1 86 ? -13.969 4.824 -11.877 1.00 51.41 86 GLY A O 1
ATOM 701 N N . GLY A 1 87 ? -14.111 4.863 -9.641 1.00 41.69 87 GLY A N 1
ATOM 702 C CA . GLY A 1 87 ? -13.411 6.129 -9.424 1.00 41.69 87 GLY A CA 1
ATOM 703 C C . GLY A 1 87 ? -12.024 6.280 -10.066 1.00 41.69 87 GLY A C 1
ATOM 704 O O . GLY A 1 87 ? -11.140 5.446 -9.913 1.00 41.69 87 GLY A O 1
ATOM 705 N N . GLY A 1 88 ? -11.788 7.459 -10.654 1.00 38.88 88 GLY A N 1
ATOM 706 C CA . GLY A 1 88 ? -10.470 8.092 -10.557 1.00 38.88 88 GLY A CA 1
ATOM 707 C C . GLY A 1 88 ? -10.149 8.452 -9.097 1.00 38.88 88 GLY A C 1
ATOM 708 O O . GLY A 1 88 ? -11.050 8.482 -8.255 1.00 38.88 88 GLY A O 1
ATOM 709 N N . SER A 1 89 ? -8.883 8.767 -8.809 1.00 36.56 89 SER A N 1
ATOM 710 C CA . SER A 1 89 ? -8.315 8.942 -7.455 1.00 36.56 89 SER A CA 1
ATOM 711 C C . SER A 1 89 ? -9.157 9.766 -6.464 1.00 36.56 89 SER A C 1
ATOM 713 O O . SER A 1 89 ? -9.182 9.441 -5.283 1.00 36.56 89 SER A O 1
ATOM 715 N N . GLY A 1 90 ? -9.902 10.780 -6.922 1.00 35.62 90 GLY A N 1
ATOM 716 C CA . GLY A 1 90 ? -10.768 11.597 -6.056 1.00 35.62 90 GLY A CA 1
ATOM 717 C C . GLY A 1 90 ? -12.112 10.966 -5.655 1.00 35.62 90 GLY A C 1
ATOM 718 O O . GLY A 1 90 ? -12.608 11.250 -4.572 1.00 35.62 90 GLY A O 1
ATOM 719 N N . GLY A 1 91 ? -12.704 10.108 -6.495 1.00 42.28 91 GLY A N 1
ATOM 720 C CA . GLY A 1 91 ? -13.973 9.429 -6.178 1.00 42.28 91 GLY A CA 1
ATOM 721 C C . GLY A 1 91 ? -13.768 8.242 -5.237 1.00 42.28 91 GLY A C 1
ATOM 722 O O . GLY A 1 91 ? -14.523 8.073 -4.285 1.00 42.28 91 GLY A O 1
ATOM 723 N N . GLY A 1 92 ? -12.687 7.484 -5.456 1.00 50.88 92 GLY A N 1
ATOM 724 C CA . GLY A 1 92 ? -12.263 6.419 -4.546 1.00 50.88 92 GLY A CA 1
ATOM 725 C C . GLY A 1 92 ? -11.947 6.960 -3.153 1.00 50.88 92 GLY A C 1
ATOM 726 O O . GLY A 1 92 ? -12.505 6.470 -2.186 1.00 50.88 92 GLY A O 1
ATOM 727 N N . ALA A 1 93 ? -11.167 8.044 -3.054 1.00 54.00 93 ALA A N 1
ATOM 728 C CA . ALA A 1 93 ? -10.811 8.647 -1.766 1.00 54.00 93 ALA A CA 1
ATOM 729 C C . ALA A 1 93 ? -12.029 9.108 -0.939 1.00 54.00 93 ALA A C 1
ATOM 731 O O . ALA A 1 93 ? -12.034 8.964 0.283 1.00 54.00 93 ALA A O 1
ATOM 732 N N . ALA A 1 94 ? -13.075 9.635 -1.588 1.00 67.12 94 ALA A N 1
ATOM 733 C CA . ALA A 1 94 ? -14.291 10.066 -0.901 1.00 67.12 94 ALA A CA 1
ATOM 734 C C . ALA A 1 94 ? -15.124 8.888 -0.373 1.00 67.12 94 ALA A C 1
ATOM 736 O O . ALA A 1 94 ? -15.679 8.998 0.720 1.00 67.12 94 ALA A O 1
ATOM 737 N N . VAL A 1 95 ? -15.204 7.784 -1.125 1.00 76.19 95 VAL A N 1
ATOM 738 C CA . VAL A 1 95 ? -15.871 6.548 -0.682 1.00 76.19 95 VAL A CA 1
ATOM 739 C C . VAL A 1 95 ? -15.057 5.880 0.421 1.00 76.19 95 VAL A C 1
ATOM 741 O O . VAL A 1 95 ? -15.615 5.570 1.463 1.00 76.19 95 VAL A O 1
ATOM 744 N N . THR A 1 96 ? -13.739 5.765 0.250 1.00 84.56 96 THR A N 1
ATOM 745 C CA . THR A 1 96 ? -12.808 5.234 1.253 1.00 84.56 96 THR A CA 1
ATOM 746 C C . THR A 1 96 ? -12.964 5.948 2.597 1.00 84.56 96 THR A C 1
ATOM 748 O O . THR A 1 96 ? -13.191 5.301 3.615 1.00 84.56 96 THR A O 1
ATOM 751 N N . ALA A 1 97 ? -12.967 7.286 2.604 1.00 88.75 97 ALA A N 1
ATOM 752 C CA . ALA A 1 97 ? -13.164 8.049 3.834 1.00 88.75 97 ALA A CA 1
ATOM 753 C C . ALA A 1 97 ? -14.520 7.770 4.507 1.00 88.75 97 ALA A C 1
ATOM 755 O O . ALA A 1 97 ? -14.594 7.745 5.736 1.00 88.75 97 ALA A O 1
ATOM 756 N N . VAL A 1 98 ? -15.586 7.560 3.723 1.00 88.88 98 VAL A N 1
ATOM 757 C CA . VAL A 1 98 ? -16.917 7.197 4.238 1.00 88.88 98 VAL A CA 1
ATOM 758 C C . VAL A 1 98 ? -16.893 5.795 4.832 1.00 88.88 98 VAL A C 1
ATOM 760 O O . VAL A 1 98 ? -17.295 5.632 5.980 1.00 88.88 98 VAL A O 1
ATOM 763 N N . THR A 1 99 ? -16.389 4.804 4.100 1.00 93.12 99 THR A N 1
ATOM 764 C CA . THR A 1 99 ? -16.435 3.392 4.501 1.00 93.12 99 THR A CA 1
ATOM 765 C C . THR A 1 99 ? -15.533 3.102 5.699 1.00 93.12 99 THR A C 1
ATOM 767 O O . THR A 1 99 ? -15.934 2.381 6.607 1.00 93.12 99 THR A O 1
ATOM 770 N N . GLU A 1 100 ? -14.348 3.713 5.770 1.00 96.19 100 GLU A N 1
ATOM 771 C CA . GLU A 1 100 ? -13.455 3.591 6.933 1.00 96.19 100 GLU A CA 1
ATOM 772 C C . GLU A 1 100 ? -14.048 4.268 8.176 1.00 96.19 100 GLU A C 1
ATOM 774 O O . GLU A 1 100 ? -14.022 3.702 9.268 1.00 96.19 100 GLU A O 1
ATOM 779 N N . SER A 1 101 ? -14.640 5.461 8.018 1.00 96.62 101 SER A N 1
ATOM 780 C CA . SER A 1 101 ? -15.331 6.138 9.126 1.00 96.62 101 SER A CA 1
ATOM 781 C C . SER A 1 101 ? -16.541 5.325 9.596 1.00 96.62 101 SER A C 1
ATOM 783 O O . SER A 1 101 ? -16.756 5.184 10.798 1.00 96.62 101 SER A O 1
ATOM 785 N N . ALA A 1 102 ? -17.309 4.750 8.662 1.00 96.19 102 ALA A N 1
ATOM 786 C CA . ALA A 1 102 ? -18.421 3.852 8.958 1.00 96.19 102 ALA A CA 1
ATOM 787 C C . ALA A 1 102 ? -17.952 2.657 9.795 1.00 96.19 102 ALA A C 1
ATOM 789 O O . ALA A 1 102 ? -18.553 2.359 10.827 1.00 96.19 102 ALA A O 1
ATOM 790 N N . GLN A 1 103 ? -16.822 2.044 9.429 1.00 98.38 103 GLN A N 1
ATOM 791 C CA . GLN A 1 103 ? -16.257 0.937 10.195 1.00 98.38 103 GLN A CA 1
ATOM 792 C C . GLN A 1 103 ? -15.934 1.332 11.642 1.00 98.38 103 GLN A C 1
ATOM 794 O O . GLN A 1 103 ? -16.215 0.547 12.548 1.00 98.38 103 GLN A O 1
ATOM 799 N N . CYS A 1 104 ? -15.418 2.543 11.896 1.00 98.69 104 CYS A N 1
ATOM 800 C CA . CYS A 1 104 ? -15.216 3.026 13.267 1.00 98.69 104 CYS A CA 1
ATOM 801 C C . CYS A 1 104 ? -16.524 3.044 14.074 1.00 98.69 104 CYS A C 1
ATOM 803 O O . CYS A 1 104 ? -16.538 2.601 15.224 1.00 98.69 104 CYS A O 1
ATOM 805 N N . TYR A 1 105 ? -17.623 3.529 13.485 1.00 98.69 105 TYR A N 1
ATOM 806 C CA . TYR A 1 105 ? -18.929 3.569 14.151 1.00 98.69 105 TYR A CA 1
ATOM 807 C C . TYR A 1 105 ? -19.485 2.172 14.430 1.00 98.69 105 TYR A C 1
ATOM 809 O O . TYR A 1 105 ? -19.968 1.928 15.533 1.00 98.69 105 TYR A O 1
ATOM 817 N N . TYR A 1 106 ? -19.368 1.243 13.481 1.00 98.62 106 TYR A N 1
ATOM 818 C CA . TYR A 1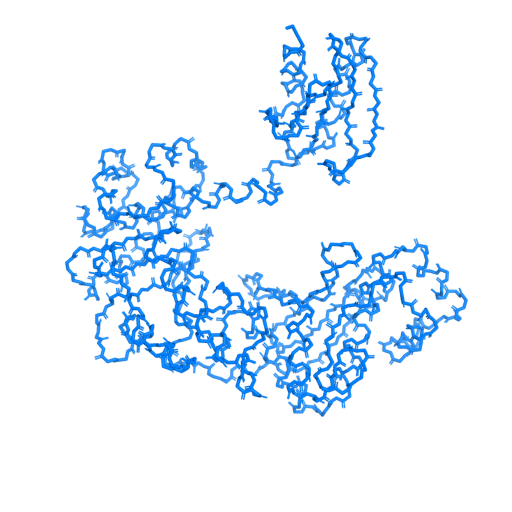 106 ? -19.875 -0.125 13.634 1.00 98.62 106 TYR A CA 1
ATOM 819 C C . TYR A 1 106 ? -19.062 -0.911 14.669 1.00 98.62 106 TYR A C 1
ATOM 821 O O . TYR A 1 106 ? -19.631 -1.598 15.517 1.00 98.62 106 TYR A O 1
ATOM 829 N N . CYS A 1 107 ? -17.735 -0.754 14.676 1.00 98.81 107 CYS A N 1
ATOM 830 C CA . CYS A 1 107 ? -16.903 -1.321 15.733 1.00 98.81 107 CYS A CA 1
ATOM 831 C C . CYS A 1 107 ? -17.250 -0.716 17.106 1.00 98.81 107 CYS A C 1
ATOM 833 O O . CYS A 1 107 ? -17.444 -1.457 18.067 1.00 98.81 107 CYS A O 1
ATOM 835 N N . SER A 1 108 ? -17.403 0.609 17.213 1.00 98.75 108 SER A N 1
ATOM 836 C CA . SER A 1 108 ? -17.820 1.254 18.467 1.00 98.75 108 SER A CA 1
ATOM 837 C C . SER A 1 108 ? -19.200 0.781 18.942 1.00 98.75 108 SER A C 1
ATOM 839 O O . SER A 1 108 ? -19.392 0.548 20.136 1.00 98.75 108 SER A O 1
ATOM 841 N N . LEU A 1 109 ? -20.146 0.576 18.022 1.00 98.81 109 LEU A N 1
ATOM 842 C CA . LEU A 1 109 ? -21.465 0.025 18.325 1.00 98.81 109 LEU A CA 1
ATOM 843 C C . LEU A 1 109 ? -21.336 -1.358 18.976 1.00 98.81 109 LEU A C 1
ATOM 845 O O . LEU A 1 109 ? -21.910 -1.573 20.043 1.00 98.81 109 LEU A O 1
ATOM 849 N N . ALA A 1 110 ? -20.529 -2.251 18.396 1.00 98.75 110 ALA A N 1
ATOM 850 C CA . ALA A 1 110 ? -20.283 -3.584 18.943 1.00 98.75 110 ALA A CA 1
ATOM 851 C C . ALA A 1 110 ? -19.579 -3.545 20.312 1.00 98.75 110 ALA A C 1
ATOM 853 O O . ALA A 1 110 ? -20.016 -4.209 21.250 1.00 98.75 110 ALA A O 1
ATOM 854 N N . PHE A 1 111 ? -18.521 -2.742 20.469 1.00 98.75 111 PHE A N 1
ATOM 855 C CA . PHE A 1 111 ? -17.721 -2.719 21.701 1.00 98.75 111 PHE A CA 1
ATOM 856 C C . PHE A 1 111 ? -18.353 -1.930 22.852 1.00 98.75 111 PHE A C 1
ATOM 858 O O . PHE A 1 111 ? -18.319 -2.396 23.988 1.00 98.75 111 PHE A O 1
ATOM 865 N N . ASN A 1 112 ? -18.915 -0.749 22.587 1.00 98.50 112 ASN A N 1
ATOM 866 C CA . ASN A 1 112 ? -19.287 0.201 23.641 1.00 98.50 112 ASN A CA 1
ATOM 867 C C . ASN A 1 112 ? -20.788 0.237 23.926 1.00 98.50 112 ASN A C 1
ATOM 869 O O . ASN A 1 112 ? -21.185 0.356 25.085 1.00 98.50 112 ASN A O 1
ATOM 873 N N . VAL A 1 113 ? -21.616 0.154 22.879 1.00 98.31 113 VAL A N 1
ATOM 874 C CA . VAL A 1 113 ? -23.070 0.358 22.988 1.00 98.31 113 VAL A CA 1
ATOM 875 C C . VAL A 1 113 ? -23.793 -0.971 23.181 1.00 98.31 113 VAL A C 1
ATOM 877 O O . VAL A 1 113 ? -24.502 -1.144 24.166 1.00 98.31 113 VAL A O 1
ATOM 880 N N . LYS A 1 114 ? -23.599 -1.922 22.262 1.00 98.06 114 LYS A N 1
ATOM 881 C CA . LYS A 1 114 ? -24.200 -3.260 22.335 1.00 98.06 114 LYS A CA 1
ATOM 882 C C . LYS A 1 114 ? -23.408 -4.208 23.220 1.00 98.06 114 LYS A C 1
ATOM 884 O O . LYS A 1 114 ? -24.004 -5.109 23.798 1.00 98.06 114 LYS A O 1
ATOM 889 N N . ARG A 1 115 ? -22.090 -3.999 23.328 1.00 97.06 115 ARG A N 1
ATOM 890 C CA . ARG A 1 115 ? -21.158 -4.873 24.061 1.00 97.06 115 ARG A CA 1
ATOM 891 C C . ARG A 1 115 ? -21.294 -6.336 23.628 1.00 97.06 115 ARG A C 1
ATOM 893 O O . ARG A 1 115 ? -21.260 -7.238 24.458 1.00 97.06 115 ARG A O 1
ATOM 900 N N . GLY A 1 116 ? -21.440 -6.555 22.326 1.00 98.00 116 GLY A N 1
ATOM 901 C CA . GLY A 1 116 ? -21.758 -7.838 21.709 1.00 98.00 116 GLY A CA 1
ATOM 902 C C . GLY A 1 116 ? -21.689 -7.755 20.182 1.00 98.00 116 GLY A C 1
ATOM 903 O O . GLY A 1 116 ? -21.567 -6.652 19.640 1.00 98.00 116 GLY A O 1
ATOM 904 N N . PRO A 1 117 ? -21.788 -8.896 19.476 1.00 98.06 117 PRO A N 1
ATOM 905 C CA . PRO A 1 117 ? -22.011 -8.893 18.037 1.00 98.06 117 PRO A CA 1
ATOM 906 C C . PRO A 1 117 ? -23.270 -8.094 17.671 1.00 98.06 117 PRO A C 1
ATOM 908 O O . PRO A 1 117 ? -24.261 -8.117 18.401 1.00 98.06 117 PRO A O 1
ATOM 911 N N . ILE A 1 118 ? -23.221 -7.401 16.540 1.00 98.38 118 ILE A N 1
ATOM 912 C CA . ILE A 1 118 ? -24.286 -6.552 16.002 1.00 98.38 118 ILE A CA 1
ATOM 913 C C . ILE A 1 118 ? -24.960 -7.220 14.799 1.00 98.38 118 ILE A C 1
ATOM 915 O O . ILE A 1 118 ? -24.327 -7.985 14.066 1.00 98.38 118 ILE A O 1
ATOM 919 N N . LYS A 1 119 ? -26.235 -6.904 14.583 1.00 96.44 119 LYS A N 1
ATOM 920 C CA . LYS A 1 119 ? -27.004 -7.212 13.364 1.00 96.44 119 LYS A CA 1
ATOM 921 C C . LYS A 1 119 ? -27.506 -5.921 12.719 1.00 96.44 119 LYS A C 1
ATOM 923 O O . LYS A 1 119 ? -27.461 -4.864 13.338 1.00 96.44 119 LYS A O 1
ATOM 928 N N . GLU A 1 120 ? -28.034 -6.010 11.503 1.00 90.94 120 GLU A N 1
ATOM 929 C CA . GLU A 1 120 ? -28.545 -4.852 10.752 1.00 90.94 120 GLU A CA 1
ATOM 930 C C . GLU A 1 120 ? -29.552 -4.012 11.556 1.00 90.94 120 GLU A C 1
ATOM 932 O O . GLU A 1 120 ? -29.427 -2.793 11.626 1.00 90.94 120 GLU A O 1
ATOM 937 N N . ALA A 1 121 ? -30.469 -4.665 12.277 1.00 90.88 121 ALA A N 1
ATOM 938 C CA . ALA A 1 121 ? -31.441 -3.992 13.142 1.00 90.88 121 ALA A CA 1
ATOM 939 C C . ALA A 1 121 ? -30.810 -3.183 14.298 1.00 90.88 121 ALA A C 1
ATOM 941 O O . ALA A 1 121 ? -31.464 -2.305 14.859 1.00 90.88 121 ALA A O 1
ATOM 942 N N . ASP A 1 122 ? -29.555 -3.454 14.679 1.00 94.31 122 ASP A N 1
ATOM 943 C CA . ASP A 1 122 ? -28.840 -2.656 15.681 1.00 94.31 122 ASP A CA 1
ATOM 944 C C . ASP A 1 122 ? -28.234 -1.375 15.084 1.00 94.31 122 ASP A C 1
ATOM 946 O O . ASP A 1 122 ? -27.967 -0.430 15.830 1.00 94.31 122 ASP A O 1
ATOM 950 N N . CYS A 1 123 ? -28.027 -1.315 13.765 1.00 91.38 123 CYS A N 1
ATOM 951 C CA . CYS A 1 123 ? -27.321 -0.245 13.050 1.00 91.38 123 CYS A CA 1
ATOM 952 C C . CYS A 1 123 ? -28.197 0.994 12.774 1.00 91.38 123 CYS A C 1
ATOM 954 O O . CYS A 1 123 ? -28.031 1.669 11.759 1.00 91.38 123 CYS A O 1
ATOM 956 N N . THR A 1 124 ? -29.122 1.320 13.679 1.00 89.75 124 THR A N 1
ATOM 957 C CA . THR A 1 124 ? -29.975 2.513 13.572 1.00 89.75 124 THR A CA 1
ATOM 958 C C . THR A 1 124 ? -29.172 3.800 13.775 1.00 89.75 124 THR A C 1
ATOM 960 O O . THR A 1 124 ? -28.167 3.811 14.492 1.00 89.75 124 THR A O 1
ATOM 963 N N . ILE A 1 125 ? -29.643 4.919 13.208 1.00 84.50 125 ILE A N 1
ATOM 964 C CA . ILE A 1 125 ? -29.008 6.240 13.380 1.00 84.50 125 ILE A CA 1
ATOM 965 C C . ILE A 1 125 ? -28.814 6.564 14.866 1.00 84.50 125 ILE A C 1
ATOM 967 O O . ILE A 1 125 ? -27.709 6.909 15.272 1.00 84.50 125 ILE A O 1
ATOM 971 N N . THR A 1 126 ? -29.835 6.352 15.700 1.00 92.31 126 THR A N 1
ATOM 972 C CA . THR A 1 126 ? -29.766 6.594 17.150 1.00 92.31 126 THR A CA 1
ATOM 973 C C . THR A 1 126 ? -28.658 5.789 17.833 1.00 92.31 126 THR A C 1
ATOM 975 O O . THR A 1 126 ? -27.941 6.302 18.695 1.00 92.31 126 THR A O 1
ATOM 978 N N . ASN A 1 127 ? -28.485 4.518 17.465 1.00 95.56 127 ASN A N 1
ATOM 979 C CA . ASN A 1 127 ? -27.425 3.687 18.030 1.00 95.56 127 ASN A CA 1
ATOM 980 C C . ASN A 1 127 ? -26.039 4.103 17.523 1.00 95.56 127 ASN A C 1
ATOM 982 O O . ASN A 1 127 ? -25.081 4.120 18.300 1.00 95.56 127 ASN A O 1
ATOM 986 N N . LEU A 1 128 ? -25.929 4.493 16.253 1.00 94.12 128 LEU A N 1
ATOM 987 C CA . LEU A 1 128 ? -24.690 5.008 15.670 1.00 94.12 128 LEU A CA 1
ATOM 988 C C . LEU A 1 128 ? -24.292 6.365 16.275 1.00 94.12 128 LEU A C 1
ATOM 990 O O . LEU A 1 128 ? -23.107 6.613 16.496 1.00 94.12 128 LEU A O 1
ATOM 994 N N . GLU A 1 129 ? -25.254 7.216 16.630 1.00 95.06 129 GLU A N 1
ATOM 995 C CA . GLU A 1 129 ? -25.021 8.467 17.363 1.00 95.06 129 GLU A CA 1
ATOM 996 C C . GLU A 1 129 ? -24.528 8.214 18.792 1.00 95.06 129 GLU A C 1
ATOM 998 O O . GLU A 1 129 ? -23.594 8.876 19.250 1.00 95.06 129 GLU A O 1
ATOM 1003 N N . LYS A 1 130 ? -25.064 7.200 19.487 1.00 98.31 130 LYS A N 1
ATOM 1004 C CA . LYS A 1 130 ? -24.502 6.749 20.775 1.00 98.31 130 LYS A CA 1
ATOM 1005 C C . LYS A 1 130 ? -23.065 6.245 20.608 1.00 98.31 130 LYS A C 1
ATOM 1007 O O . LYS A 1 130 ? -22.197 6.599 21.406 1.00 98.31 130 LYS A O 1
ATOM 1012 N N . ALA A 1 131 ? -22.802 5.466 19.558 1.00 98.25 131 ALA A N 1
ATOM 1013 C CA . ALA A 1 131 ? -21.473 4.942 19.247 1.00 98.25 131 ALA A CA 1
ATOM 1014 C C . ALA A 1 131 ? -20.470 6.056 18.887 1.00 98.25 131 ALA A C 1
ATOM 1016 O O . ALA A 1 131 ? -19.272 5.925 19.158 1.00 98.25 131 ALA A O 1
ATOM 1017 N N . ALA A 1 132 ? -20.945 7.176 18.334 1.00 97.62 132 ALA A N 1
ATOM 1018 C CA . ALA A 1 132 ? -20.103 8.297 17.927 1.00 97.62 132 ALA A CA 1
ATOM 1019 C C . ALA A 1 132 ? -19.314 8.933 19.082 1.00 97.62 132 ALA A C 1
ATOM 1021 O O . ALA A 1 132 ? -18.252 9.501 18.835 1.00 97.62 132 ALA A O 1
ATOM 1022 N N . LYS A 1 133 ? -19.769 8.781 20.335 1.00 97.62 133 LYS A N 1
ATOM 1023 C CA . LYS A 1 133 ? -19.041 9.233 21.537 1.00 97.62 133 LYS A CA 1
ATOM 1024 C C . LYS A 1 133 ? -17.644 8.616 21.666 1.00 97.62 133 LYS A C 1
ATOM 1026 O O . LYS A 1 133 ? -16.768 9.214 22.280 1.00 97.62 133 LYS A O 1
ATOM 1031 N N . TYR A 1 134 ? -17.432 7.448 21.062 1.00 98.44 134 TYR A N 1
ATOM 1032 C CA . TYR A 1 134 ? -16.166 6.715 21.102 1.00 98.44 134 TYR A CA 1
ATOM 1033 C C . TYR A 1 134 ? -15.440 6.714 19.750 1.00 98.44 134 TYR A C 1
ATOM 1035 O O . TYR A 1 134 ? -14.547 5.901 19.519 1.00 98.44 134 TYR A O 1
ATOM 1043 N N . VAL A 1 135 ? -15.825 7.599 18.827 1.00 98.50 135 VAL A N 1
ATOM 1044 C CA . VAL A 1 135 ? -15.256 7.651 17.478 1.00 98.50 135 VAL A CA 1
ATOM 1045 C C . VAL A 1 135 ? -14.681 9.027 17.185 1.00 98.50 135 VAL A C 1
ATOM 1047 O O . VAL A 1 135 ? -15.357 10.047 17.313 1.00 98.50 135 VAL A O 1
ATOM 1050 N N . GLN A 1 136 ? -13.446 9.052 16.691 1.00 97.69 136 GLN A N 1
ATOM 1051 C CA . GLN A 1 136 ? -12.871 10.232 16.051 1.00 97.69 136 GLN A CA 1
ATOM 1052 C C . GLN A 1 136 ? -12.590 9.925 14.583 1.00 97.69 136 GLN A C 1
ATOM 1054 O O . GLN A 1 136 ? -11.565 9.337 14.240 1.00 97.69 136 GLN A O 1
ATOM 1059 N N . ALA A 1 137 ? -13.515 10.343 13.725 1.00 95.06 137 ALA A N 1
ATOM 1060 C CA . ALA A 1 137 ? -13.437 10.163 12.284 1.00 95.06 137 ALA A CA 1
ATOM 1061 C C . ALA A 1 137 ? -13.772 11.464 11.544 1.00 95.06 137 ALA A C 1
ATOM 1063 O O . ALA A 1 137 ? -14.484 12.334 12.061 1.00 95.06 137 ALA A O 1
ATOM 1064 N N . THR A 1 138 ? -13.269 11.587 10.317 1.00 87.62 138 THR A N 1
ATOM 1065 C CA . THR A 1 138 ? -13.486 12.758 9.454 1.00 87.62 138 THR A CA 1
ATOM 1066 C C . THR A 1 138 ? -14.903 12.846 8.890 1.00 87.62 138 THR A C 1
ATOM 1068 O O . THR A 1 138 ? -15.375 13.948 8.622 1.00 87.62 138 THR A O 1
ATOM 1071 N N . VAL A 1 139 ? -15.596 11.716 8.700 1.00 89.06 139 VAL A N 1
ATOM 1072 C CA . VAL A 1 139 ? -16.993 11.693 8.232 1.00 89.06 139 VAL A CA 1
ATOM 1073 C C . VAL A 1 139 ? -17.913 11.451 9.425 1.00 89.06 139 VAL A C 1
ATOM 1075 O O . VAL A 1 139 ? -17.781 10.440 10.103 1.00 89.06 139 VAL A O 1
ATOM 1078 N N . LYS A 1 140 ? -18.840 12.382 9.682 1.00 89.50 140 LYS A N 1
ATOM 1079 C CA . LYS A 1 140 ? -19.831 12.290 10.771 1.00 89.50 140 LYS A CA 1
ATOM 1080 C C . LYS A 1 140 ? -20.953 11.304 10.433 1.00 89.50 140 LYS A C 1
ATOM 1082 O O . LYS A 1 140 ? -21.243 11.121 9.256 1.00 89.50 140 LYS A O 1
ATOM 1087 N N . VAL A 1 141 ? -21.635 10.763 11.450 1.00 81.56 141 VAL A N 1
ATOM 1088 C CA . VAL A 1 141 ? -22.704 9.744 11.319 1.00 81.56 141 VAL A CA 1
ATOM 1089 C C . VAL A 1 141 ? -23.722 10.080 10.229 1.00 81.56 141 VAL A C 1
ATOM 1091 O O . VAL A 1 141 ? -23.895 9.277 9.322 1.00 81.56 141 VAL A O 1
ATOM 1094 N N . LYS A 1 142 ? -24.329 11.275 10.253 1.00 79.25 142 LYS A N 1
ATOM 1095 C CA . LYS A 1 142 ? -25.329 11.674 9.247 1.00 79.25 142 LYS A CA 1
ATOM 1096 C C . LYS A 1 142 ? -24.774 11.618 7.818 1.00 79.25 142 LYS A C 1
ATOM 1098 O O . LYS A 1 142 ? -25.296 10.905 6.976 1.00 79.25 142 LYS A O 1
ATOM 1103 N N . SER A 1 143 ? -23.635 12.275 7.582 1.00 76.75 143 SER A N 1
ATOM 1104 C CA . SER A 1 143 ? -22.974 12.252 6.268 1.00 76.75 143 SER A CA 1
ATOM 1105 C C . SER A 1 143 ? -22.499 10.854 5.868 1.00 76.75 143 SER A C 1
ATOM 1107 O O . SER A 1 143 ? -22.424 10.560 4.680 1.00 76.75 143 SER A O 1
ATOM 1109 N N . MET A 1 144 ? -22.146 10.009 6.838 1.00 85.19 144 MET A N 1
ATOM 1110 C CA . MET A 1 144 ? -21.767 8.624 6.594 1.00 85.19 144 MET A CA 1
ATOM 1111 C C . MET A 1 144 ? -22.971 7.829 6.093 1.00 85.19 144 MET A C 1
ATOM 1113 O O . MET A 1 144 ? -22.853 7.227 5.037 1.00 85.19 144 MET A O 1
ATOM 1117 N N . VAL A 1 145 ? -24.118 7.896 6.776 1.00 72.94 145 VAL A N 1
ATOM 1118 C CA . VAL A 1 145 ? -25.351 7.195 6.376 1.00 72.94 145 VAL A CA 1
ATOM 1119 C C . VAL A 1 145 ? -25.806 7.636 4.984 1.00 72.94 145 VAL A C 1
ATOM 1121 O O . VAL A 1 145 ? -26.044 6.785 4.136 1.00 72.94 145 VAL A O 1
ATOM 1124 N N . ASP A 1 146 ? -25.808 8.942 4.708 1.00 70.00 146 ASP A N 1
ATOM 1125 C CA . ASP A 1 146 ? -26.251 9.491 3.415 1.00 70.00 146 ASP A CA 1
ATOM 1126 C C . ASP A 1 146 ? -25.366 9.066 2.226 1.00 70.00 146 ASP A C 1
ATOM 1128 O O . ASP A 1 146 ? -25.775 9.152 1.070 1.00 70.00 146 ASP A O 1
ATOM 1132 N N . ARG A 1 147 ? -24.108 8.688 2.487 1.00 78.75 147 ARG A N 1
ATOM 1133 C CA . ARG A 1 147 ? -23.086 8.443 1.452 1.00 78.75 147 ARG A CA 1
ATOM 1134 C C . ARG A 1 147 ? -22.561 7.014 1.446 1.00 78.75 147 ARG A C 1
ATOM 1136 O O . ARG A 1 147 ? -21.708 6.702 0.610 1.00 78.75 147 ARG A O 1
ATOM 1143 N N . LEU A 1 148 ? -22.986 6.183 2.395 1.00 74.94 148 LEU A N 1
ATOM 1144 C CA . LEU A 1 148 ? -22.555 4.798 2.484 1.00 74.94 148 LEU A CA 1
ATOM 1145 C C . LEU A 1 148 ? -23.165 4.039 1.301 1.00 74.94 148 LEU A C 1
ATOM 1147 O O . LEU A 1 148 ? -24.385 4.054 1.155 1.00 74.94 148 LEU A O 1
ATOM 1151 N N . PRO A 1 149 ? -22.363 3.389 0.442 1.00 79.44 149 PRO A N 1
ATOM 1152 C CA . PRO A 1 149 ? -22.942 2.637 -0.659 1.00 79.44 149 PRO A CA 1
ATOM 1153 C C . PRO A 1 149 ? -23.719 1.423 -0.128 1.00 79.44 149 PRO A C 1
ATOM 1155 O O . PRO A 1 149 ? -23.304 0.794 0.848 1.00 79.44 149 PRO A O 1
ATOM 1158 N N . GLU A 1 150 ? -24.831 1.098 -0.786 1.00 74.69 150 GLU A N 1
ATOM 1159 C CA . GLU A 1 150 ? -25.824 0.105 -0.339 1.00 74.69 150 GLU A CA 1
ATOM 1160 C C . GLU A 1 150 ? -25.243 -1.295 -0.083 1.00 74.69 150 GLU A C 1
ATOM 1162 O O . GLU A 1 150 ? -25.778 -2.056 0.713 1.00 74.69 150 GLU A O 1
ATOM 1167 N N . ASP A 1 151 ? -24.119 -1.631 -0.714 1.00 79.12 151 ASP A N 1
ATOM 1168 C CA . ASP A 1 151 ? -23.472 -2.941 -0.636 1.00 79.12 151 ASP A CA 1
ATOM 1169 C C . ASP A 1 151 ? -22.387 -3.055 0.456 1.00 79.12 151 ASP A C 1
ATOM 1171 O O . ASP A 1 151 ? -21.668 -4.054 0.525 1.00 79.12 151 ASP A O 1
ATOM 1175 N N . TRP A 1 152 ? -22.235 -2.040 1.311 1.00 85.38 152 TRP A N 1
ATOM 1176 C CA . TRP A 1 152 ? -21.264 -2.030 2.414 1.00 85.38 152 TRP A CA 1
ATOM 1177 C C . TRP A 1 152 ? -21.763 -2.478 3.794 1.00 85.38 152 TRP A C 1
ATOM 1179 O O . TRP A 1 152 ? -20.925 -3.009 4.528 1.00 85.38 152 TRP A O 1
ATOM 1189 N N . PRO A 1 153 ? -23.036 -2.299 4.204 1.00 87.69 153 PRO A N 1
ATOM 1190 C CA . PRO A 1 153 ? -23.473 -2.619 5.566 1.00 87.69 153 PRO A CA 1
ATOM 1191 C C . PRO A 1 153 ? -23.092 -4.030 6.034 1.00 87.69 153 PRO A C 1
ATOM 1193 O O . PRO A 1 153 ? -22.540 -4.181 7.124 1.00 87.69 153 PRO A O 1
ATOM 1196 N N . ASP A 1 154 ? -23.270 -5.047 5.186 1.00 89.69 154 ASP A N 1
ATOM 1197 C CA . ASP A 1 154 ? -22.883 -6.433 5.489 1.00 89.69 154 ASP A CA 1
ATOM 1198 C C . ASP A 1 154 ? -21.377 -6.572 5.790 1.00 89.69 154 ASP A C 1
ATOM 1200 O O . ASP A 1 154 ? -20.980 -7.145 6.809 1.00 89.69 154 ASP A O 1
ATOM 1204 N N . THR A 1 155 ? -20.530 -5.959 4.955 1.00 93.88 155 THR A N 1
ATOM 1205 C CA . THR A 1 155 ? -19.074 -5.895 5.169 1.00 93.88 155 THR A CA 1
ATOM 1206 C C . THR A 1 155 ? -18.739 -5.248 6.515 1.00 93.88 155 THR A C 1
ATOM 1208 O O . THR A 1 155 ? -17.880 -5.755 7.243 1.00 93.88 155 THR A O 1
ATOM 1211 N N . LEU A 1 156 ? -19.413 -4.149 6.870 1.00 95.94 156 LEU A N 1
ATOM 1212 C CA . LEU A 1 156 ? -19.138 -3.405 8.101 1.00 95.94 156 LEU A CA 1
ATOM 1213 C C . LEU A 1 156 ? -19.536 -4.192 9.357 1.00 95.94 156 LEU A C 1
ATOM 1215 O O . LEU A 1 156 ? -18.767 -4.234 10.324 1.00 95.94 156 LEU A O 1
ATOM 1219 N N . ILE A 1 157 ? -20.706 -4.842 9.326 1.00 96.88 157 ILE A N 1
ATOM 1220 C CA . ILE A 1 157 ? -21.240 -5.687 10.407 1.00 96.88 157 ILE A CA 1
ATOM 1221 C C . ILE A 1 157 ? -20.320 -6.881 10.647 1.00 96.88 157 ILE A C 1
ATOM 1223 O O . ILE A 1 157 ? -19.852 -7.091 11.768 1.00 96.88 157 ILE A O 1
ATOM 1227 N N . LYS A 1 158 ? -20.003 -7.637 9.590 1.00 97.50 158 LYS A N 1
ATOM 1228 C CA . LYS A 1 158 ? -19.117 -8.805 9.678 1.00 97.50 158 LYS A CA 1
ATOM 1229 C C . LYS A 1 158 ? -17.735 -8.422 10.205 1.00 97.50 158 LYS A C 1
ATOM 1231 O O . LYS A 1 158 ? -17.219 -9.093 11.100 1.00 97.50 158 LYS A O 1
ATOM 1236 N N . SER A 1 159 ? -17.176 -7.312 9.717 1.00 97.88 159 SER A N 1
ATOM 1237 C CA . SER A 1 159 ? -15.886 -6.783 10.176 1.00 97.88 159 SER A CA 1
ATOM 1238 C C . SER A 1 159 ? -15.915 -6.379 11.653 1.00 97.88 159 SER A C 1
ATOM 1240 O O . SER A 1 159 ? -15.025 -6.755 12.415 1.00 97.88 159 SER A O 1
ATOM 1242 N N . ALA A 1 160 ? -16.953 -5.663 12.094 1.00 98.56 160 ALA A N 1
ATOM 1243 C CA . ALA A 1 160 ? -17.093 -5.267 13.494 1.00 98.56 160 ALA A CA 1
ATOM 1244 C C . ALA A 1 160 ? -17.229 -6.490 14.412 1.00 98.56 160 ALA A C 1
ATOM 1246 O O . ALA A 1 160 ? -16.563 -6.564 15.444 1.00 98.56 160 ALA A O 1
ATOM 1247 N N . ASN A 1 161 ? -18.024 -7.479 14.001 1.00 98.50 161 ASN A N 1
ATOM 1248 C CA . ASN A 1 161 ? -18.272 -8.693 14.773 1.00 98.50 161 ASN A CA 1
ATOM 1249 C C . ASN A 1 161 ? -17.028 -9.565 14.918 1.00 98.50 161 ASN A C 1
ATOM 1251 O O . ASN A 1 161 ? -16.750 -10.045 16.018 1.00 98.50 161 ASN A O 1
ATOM 1255 N N . ILE A 1 162 ? -16.255 -9.762 13.846 1.00 98.25 162 ILE A N 1
ATOM 1256 C CA . ILE A 1 162 ? -15.039 -10.578 13.933 1.00 98.25 162 ILE A CA 1
ATOM 1257 C C . ILE A 1 162 ? -13.962 -9.896 14.785 1.00 98.25 162 ILE A C 1
ATOM 1259 O O . ILE A 1 162 ? -13.303 -10.563 15.586 1.00 98.25 162 ILE A O 1
ATOM 1263 N N . VAL A 1 163 ? -13.827 -8.566 14.694 1.00 98.50 163 VAL A N 1
ATOM 1264 C CA . VAL A 1 163 ? -12.917 -7.799 15.561 1.00 98.50 163 VAL A CA 1
ATOM 1265 C C . VAL A 1 163 ? -13.391 -7.863 17.015 1.00 98.50 163 VAL A C 1
ATOM 1267 O O . VAL A 1 163 ? -12.588 -8.168 17.897 1.00 98.50 163 VAL A O 1
ATOM 1270 N N . TYR A 1 164 ? -14.686 -7.663 17.274 1.00 98.62 164 TYR A N 1
ATOM 1271 C CA . TYR A 1 164 ? -15.270 -7.786 18.610 1.00 98.62 164 TYR A CA 1
ATOM 1272 C C . TYR A 1 164 ? -15.018 -9.169 19.212 1.00 98.62 164 TYR A C 1
ATOM 1274 O O . TYR A 1 164 ? -14.427 -9.279 20.285 1.00 98.62 164 TYR A O 1
ATOM 1282 N N . ASN A 1 165 ? -15.375 -10.237 18.501 1.00 98.19 165 ASN A N 1
ATOM 1283 C CA . ASN A 1 165 ? -15.205 -11.601 18.995 1.00 98.19 165 ASN A CA 1
ATOM 1284 C C . ASN A 1 165 ? -13.743 -11.928 19.312 1.00 98.19 165 ASN A C 1
ATOM 1286 O O . ASN A 1 165 ? -13.478 -12.581 20.321 1.00 98.19 165 ASN A O 1
ATOM 1290 N N . LYS A 1 166 ? -12.799 -11.433 18.502 1.00 97.00 166 LYS A N 1
ATOM 1291 C CA . LYS A 1 166 ? -11.369 -11.675 18.712 1.00 97.00 166 LYS A CA 1
ATOM 1292 C C . LYS A 1 166 ? -10.764 -10.850 19.856 1.00 97.00 166 LYS A C 1
ATOM 1294 O O . LYS A 1 166 ? -9.837 -11.329 20.511 1.00 97.00 166 LYS A O 1
ATOM 1299 N N . TYR A 1 167 ? -11.243 -9.626 20.093 1.00 97.31 167 TYR A N 1
ATOM 1300 C CA . TYR A 1 167 ? -10.585 -8.676 21.004 1.00 97.31 167 TYR A CA 1
ATOM 1301 C C . TYR A 1 167 ? -11.382 -8.309 22.262 1.00 97.31 167 TYR A C 1
ATOM 1303 O O . TYR A 1 167 ? -10.795 -7.711 23.162 1.00 97.31 167 TYR A O 1
ATOM 1311 N N . LYS A 1 168 ? -12.657 -8.698 22.401 1.00 96.62 168 LYS A N 1
ATOM 1312 C CA . LYS A 1 168 ? -13.508 -8.347 23.561 1.00 96.62 168 LYS A CA 1
ATOM 1313 C C . LYS A 1 168 ? -12.895 -8.685 24.925 1.00 96.62 168 LYS A C 1
ATOM 1315 O O . LYS A 1 168 ? -13.027 -7.903 25.856 1.00 96.62 168 LYS A O 1
ATOM 1320 N N . SER A 1 169 ? -12.179 -9.805 25.046 1.00 95.56 169 SER A N 1
ATOM 1321 C CA . SER A 1 169 ? -11.512 -10.222 26.294 1.00 95.56 169 SER A CA 1
ATOM 1322 C C . SER A 1 169 ? -10.145 -9.555 26.517 1.00 95.56 169 SER A C 1
ATOM 1324 O O . SER A 1 169 ? -9.591 -9.591 27.623 1.00 95.56 169 SER A O 1
ATOM 1326 N N . LYS A 1 170 ? -9.598 -8.919 25.475 1.00 96.00 170 LYS A N 1
ATOM 1327 C CA . LYS A 1 170 ? -8.281 -8.268 25.475 1.00 96.00 170 LYS A CA 1
ATOM 1328 C C . LYS A 1 170 ? -8.351 -6.776 25.760 1.00 96.00 170 LYS A C 1
ATOM 1330 O O . LYS A 1 170 ? -7.327 -6.167 26.026 1.00 96.00 170 LYS A O 1
ATOM 1335 N N . VAL A 1 171 ? -9.526 -6.171 25.741 1.00 96.44 171 VAL A N 1
ATOM 1336 C CA . VAL A 1 171 ? -9.710 -4.754 26.075 1.00 96.44 171 VAL A CA 1
ATOM 1337 C C . VAL A 1 171 ? -10.354 -4.610 27.453 1.00 96.44 171 VAL A C 1
ATOM 1339 O O . VAL A 1 171 ? -10.896 -5.569 28.004 1.00 96.44 171 VAL A O 1
ATOM 1342 N N . THR A 1 172 ? -10.257 -3.420 28.037 1.00 91.25 172 THR A N 1
ATOM 1343 C CA . THR A 1 172 ? -10.912 -3.048 29.299 1.00 91.25 172 THR A CA 1
ATOM 1344 C C . THR A 1 172 ? -11.410 -1.615 29.195 1.00 91.25 172 THR A C 1
ATOM 1346 O O . THR A 1 172 ? -10.694 -0.759 28.677 1.00 91.25 172 THR A O 1
ATOM 1349 N N . GLY A 1 173 ? -12.603 -1.344 29.722 1.00 93.56 173 GLY A N 1
ATOM 1350 C CA . GLY A 1 173 ? -13.203 -0.013 29.670 1.00 93.56 173 GLY A CA 1
ATOM 1351 C C . GLY A 1 173 ? -13.721 0.361 28.280 1.00 93.56 173 GLY A C 1
ATOM 1352 O O . GLY A 1 173 ? -14.142 -0.497 27.506 1.00 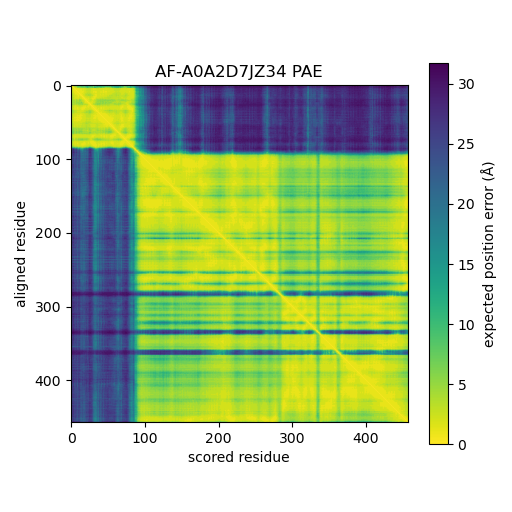93.56 173 GLY A O 1
ATOM 1353 N N . SER A 1 174 ? -13.728 1.663 27.995 1.00 96.69 174 SER A N 1
ATOM 1354 C CA . SER A 1 174 ? -14.202 2.196 26.713 1.00 96.69 174 SER A CA 1
ATOM 1355 C C . SER A 1 174 ? -13.185 1.945 25.600 1.00 96.69 174 SER A C 1
ATOM 1357 O O . SER A 1 174 ? -11.984 2.123 25.804 1.00 96.69 174 SER A O 1
ATOM 1359 N N . VAL A 1 175 ? -13.671 1.575 24.416 1.00 98.44 175 VAL A N 1
ATOM 1360 C CA . VAL A 1 175 ? -12.841 1.307 23.236 1.00 98.44 175 VAL A CA 1
ATOM 1361 C C . VAL A 1 175 ? -13.087 2.381 22.188 1.00 98.44 175 VAL A C 1
ATOM 1363 O O . VAL A 1 175 ? -14.189 2.510 21.663 1.00 98.44 175 VAL A O 1
ATOM 1366 N N . TYR A 1 176 ? -12.058 3.143 21.856 1.00 98.62 176 TYR A N 1
ATOM 1367 C CA . TYR A 1 176 ? -12.128 4.217 20.879 1.00 98.62 176 TYR A CA 1
ATOM 1368 C C . TYR A 1 176 ? -11.650 3.758 19.505 1.00 98.62 176 TYR A C 1
ATOM 1370 O O . TYR A 1 176 ? -10.699 2.981 19.384 1.00 98.62 176 TYR A O 1
ATOM 1378 N N . PHE A 1 177 ? -12.302 4.277 18.466 1.00 98.69 177 PHE A N 1
ATOM 1379 C CA . PHE A 1 177 ? -11.945 4.024 17.074 1.00 98.69 177 PHE A CA 1
ATOM 1380 C C . PHE A 1 177 ? -11.615 5.329 16.354 1.00 98.69 177 PHE A C 1
ATOM 1382 O O . PHE A 1 177 ? -12.343 6.320 16.448 1.00 98.69 177 PHE A O 1
ATOM 1389 N N . HIS A 1 178 ? -10.504 5.323 15.624 1.00 98.44 178 HIS A N 1
ATOM 1390 C CA . HIS A 1 178 ? -9.943 6.510 14.996 1.00 98.44 178 HIS A CA 1
ATOM 1391 C C . HIS A 1 178 ? -9.724 6.304 13.497 1.00 98.44 178 HIS A C 1
ATOM 1393 O O . HIS A 1 178 ? -9.133 5.303 13.092 1.00 98.44 178 HIS A O 1
ATOM 1399 N N . ARG A 1 179 ? -10.128 7.301 12.705 1.00 97.06 179 ARG A N 1
ATOM 1400 C CA . ARG A 1 179 ? -9.854 7.415 11.267 1.00 97.06 179 ARG A CA 1
ATOM 1401 C C . ARG A 1 179 ? -9.420 8.840 10.961 1.00 97.06 179 ARG A C 1
ATOM 1403 O O . ARG A 1 179 ? -10.213 9.765 11.127 1.00 97.06 179 ARG A O 1
ATOM 1410 N N . ASP A 1 180 ? -8.178 9.010 10.511 1.00 94.88 180 ASP A N 1
ATOM 1411 C CA . ASP A 1 180 ? -7.595 10.319 10.161 1.00 94.88 180 ASP A CA 1
ATOM 1412 C C . ASP A 1 180 ? -7.779 11.377 11.277 1.00 94.88 180 ASP A C 1
ATOM 1414 O O . ASP A 1 180 ? -8.042 12.559 11.051 1.00 94.88 180 ASP A O 1
ATOM 1418 N N . SER A 1 181 ? -7.690 10.918 12.529 1.00 96.06 181 SER A N 1
ATOM 1419 C CA . SER A 1 181 ? -7.815 11.738 13.735 1.00 96.06 181 SER A CA 1
ATOM 1420 C C . SER A 1 181 ? -6.461 12.297 14.177 1.00 96.06 181 SER A C 1
ATOM 1422 O O . SER A 1 181 ? -5.406 11.814 13.764 1.00 96.06 181 SER A O 1
ATOM 1424 N N . GLU A 1 182 ? -6.464 13.261 15.101 1.00 96.00 182 GLU A N 1
ATOM 1425 C CA . GLU A 1 182 ? -5.219 13.734 15.724 1.00 96.00 182 GLU A CA 1
ATOM 1426 C C . GLU A 1 182 ? -4.471 12.625 16.479 1.00 96.00 182 GLU A C 1
ATOM 1428 O O . GLU A 1 182 ? -3.244 12.574 16.426 1.00 96.00 182 GLU A O 1
ATOM 1433 N N . PHE A 1 183 ? -5.181 11.682 17.108 1.00 97.06 183 PHE A N 1
ATOM 1434 C CA . PHE A 1 183 ? -4.567 10.493 17.712 1.00 97.06 183 PHE A CA 1
ATOM 1435 C C . PHE A 1 183 ? -3.798 9.664 16.673 1.00 97.06 183 PHE A C 1
ATOM 1437 O O . PHE A 1 183 ? -2.620 9.357 16.856 1.00 97.06 183 PHE A O 1
ATOM 1444 N N . MET A 1 184 ? -4.438 9.354 15.540 1.00 96.50 184 MET A N 1
ATOM 1445 C CA . MET A 1 184 ? -3.824 8.589 14.450 1.00 96.50 184 MET A CA 1
ATOM 1446 C C . MET A 1 184 ? -2.620 9.337 13.855 1.00 96.50 184 MET A C 1
ATOM 1448 O O . MET A 1 184 ? -1.570 8.744 13.609 1.00 96.50 184 MET A O 1
ATOM 1452 N N . LYS A 1 185 ? -2.709 10.664 13.706 1.00 96.38 185 LYS A N 1
ATOM 1453 C CA . LYS A 1 185 ? -1.580 11.494 13.254 1.00 96.38 185 LYS A CA 1
ATOM 1454 C C . LYS A 1 185 ? -0.399 11.469 14.226 1.00 96.38 185 LYS A C 1
ATOM 1456 O O . LYS A 1 185 ? 0.740 11.499 13.762 1.00 96.38 185 LYS A O 1
ATOM 1461 N N . LYS A 1 186 ? -0.627 11.393 15.544 1.00 97.19 186 LYS A N 1
ATOM 1462 C CA . LYS A 1 186 ? 0.448 11.241 16.548 1.00 97.19 186 LYS A CA 1
ATOM 1463 C C . LYS A 1 186 ? 1.173 9.902 16.406 1.00 97.19 186 LYS A C 1
ATOM 1465 O O . LYS A 1 186 ? 2.402 9.886 16.407 1.00 97.19 186 LYS A O 1
ATOM 1470 N N . VAL A 1 187 ? 0.439 8.813 16.163 1.00 97.88 187 VAL A N 1
ATOM 1471 C CA . VAL A 1 187 ? 1.026 7.490 15.876 1.00 97.88 187 VAL A CA 1
ATOM 1472 C C . VAL A 1 187 ? 1.987 7.561 14.683 1.00 97.88 187 VAL A C 1
ATOM 1474 O O . VAL A 1 187 ? 3.149 7.170 14.794 1.00 97.88 187 VAL A O 1
ATOM 1477 N N . TYR A 1 188 ? 1.557 8.140 13.558 1.00 97.56 188 TYR A N 1
ATOM 1478 C CA . TYR A 1 188 ? 2.423 8.275 12.379 1.00 97.56 188 TYR A CA 1
ATOM 1479 C C . TYR A 1 188 ? 3.521 9.334 12.529 1.00 97.56 188 TYR A C 1
ATOM 1481 O O . TYR A 1 188 ? 4.546 9.261 11.850 1.00 97.56 188 TYR A O 1
ATOM 1489 N N . ARG A 1 189 ? 3.357 10.310 13.430 1.00 97.12 189 ARG A N 1
ATOM 1490 C CA . ARG A 1 189 ? 4.416 11.269 13.772 1.00 97.12 189 ARG A CA 1
ATOM 1491 C C . ARG A 1 189 ? 5.597 10.572 14.444 1.00 97.12 189 ARG A C 1
ATOM 1493 O O . ARG A 1 189 ? 6.725 10.819 14.032 1.00 97.12 189 ARG A O 1
ATOM 1500 N N . ALA A 1 190 ? 5.342 9.655 15.381 1.00 97.75 190 ALA A N 1
ATOM 1501 C CA . ALA A 1 190 ? 6.391 8.849 16.011 1.00 97.75 190 ALA A CA 1
ATOM 1502 C C . ALA A 1 190 ? 7.231 8.091 14.967 1.00 97.75 190 ALA A C 1
ATOM 1504 O O . ALA A 1 190 ? 8.458 8.169 14.973 1.00 97.75 190 ALA A O 1
ATOM 1505 N N . LYS A 1 191 ? 6.571 7.463 13.985 1.00 97.00 191 LYS A N 1
ATOM 1506 C CA . LYS A 1 191 ? 7.256 6.834 12.847 1.00 97.00 191 LYS A CA 1
ATOM 1507 C C . LYS A 1 191 ? 8.084 7.819 12.025 1.00 97.00 191 LYS A C 1
ATOM 1509 O O . LYS A 1 191 ? 9.192 7.484 11.615 1.00 97.00 191 LYS A O 1
ATOM 1514 N N . LYS A 1 192 ? 7.567 9.017 11.739 1.00 96.31 192 LYS A N 1
ATOM 1515 C CA . LYS A 1 192 ? 8.290 10.028 10.944 1.00 96.31 192 LYS A CA 1
ATOM 1516 C C . LYS A 1 192 ? 9.551 10.520 11.654 1.00 96.31 192 LYS A C 1
ATOM 1518 O O . LYS A 1 192 ? 10.552 10.763 10.985 1.00 96.31 192 LYS A O 1
ATOM 1523 N N . GLU A 1 193 ? 9.519 10.629 12.980 1.00 96.69 193 GLU A N 1
ATOM 1524 C CA . GLU A 1 193 ? 10.692 10.969 13.794 1.00 96.69 193 GLU A CA 1
ATOM 1525 C C . GLU A 1 193 ? 11.765 9.871 13.705 1.00 96.69 193 GLU A C 1
ATOM 1527 O O . GLU A 1 193 ? 12.899 10.169 13.326 1.00 96.69 193 GLU A O 1
ATOM 1532 N N . VAL A 1 194 ? 11.392 8.598 13.901 1.00 97.00 194 VAL A N 1
ATOM 1533 C CA . VAL A 1 194 ? 12.307 7.451 13.722 1.00 97.00 194 VAL A CA 1
ATOM 1534 C C . VAL A 1 194 ? 12.879 7.400 12.305 1.00 97.00 194 VAL A C 1
ATOM 1536 O O . VAL A 1 194 ? 14.087 7.271 12.122 1.00 97.00 194 VAL A O 1
ATOM 1539 N N . GLN A 1 195 ? 12.039 7.569 11.282 1.00 95.62 195 GLN A N 1
ATOM 1540 C CA . GLN A 1 195 ? 12.473 7.557 9.883 1.00 95.62 195 GLN A CA 1
ATOM 1541 C C . GLN A 1 195 ? 13.459 8.690 9.565 1.00 95.62 195 GLN A C 1
ATOM 1543 O O . GLN A 1 195 ? 14.378 8.503 8.764 1.00 95.62 195 GLN A O 1
ATOM 1548 N N . LYS A 1 196 ? 13.278 9.871 10.170 1.00 94.62 196 LYS A N 1
ATOM 1549 C CA . LYS A 1 196 ? 14.203 10.999 10.009 1.00 94.62 196 LYS A CA 1
ATOM 1550 C C . LYS A 1 196 ? 15.581 10.657 10.579 1.00 94.62 196 LYS A C 1
ATOM 1552 O O . LYS A 1 196 ? 16.577 10.949 9.921 1.00 94.62 196 LYS A O 1
ATOM 1557 N N . MET A 1 197 ? 15.633 10.027 11.752 1.00 94.31 197 MET A N 1
ATOM 1558 C CA . MET A 1 197 ? 16.891 9.601 12.374 1.00 94.31 197 MET A CA 1
ATOM 1559 C C . MET A 1 197 ? 17.562 8.466 11.597 1.00 94.31 197 MET A C 1
ATOM 1561 O O . MET A 1 197 ? 18.750 8.550 11.302 1.00 94.31 197 MET A O 1
ATOM 1565 N N . ASP A 1 198 ? 16.793 7.466 11.162 1.00 94.88 198 ASP A N 1
ATOM 1566 C CA . ASP A 1 198 ? 17.285 6.366 10.324 1.00 94.88 198 ASP A CA 1
ATOM 1567 C C . ASP A 1 198 ? 17.936 6.883 9.034 1.00 94.88 198 ASP A C 1
ATOM 1569 O O . ASP A 1 198 ? 19.050 6.493 8.687 1.00 94.88 198 ASP A O 1
ATOM 1573 N N . LYS A 1 199 ? 17.295 7.850 8.363 1.00 91.19 199 LYS A N 1
ATOM 1574 C CA . LYS A 1 199 ? 17.843 8.492 7.161 1.00 91.19 199 LYS A CA 1
ATOM 1575 C C . LYS A 1 199 ? 19.160 9.235 7.427 1.00 91.19 199 LYS A C 1
ATOM 1577 O O . LYS A 1 199 ? 19.989 9.315 6.524 1.00 91.19 199 LYS A O 1
ATOM 1582 N N . ALA A 1 200 ? 19.346 9.779 8.630 1.00 91.19 200 ALA A N 1
ATOM 1583 C CA . ALA A 1 200 ? 20.548 10.512 9.029 1.00 91.19 200 ALA A CA 1
ATOM 1584 C C . ALA A 1 200 ? 21.676 9.608 9.570 1.00 91.19 200 ALA A C 1
ATOM 1586 O O . ALA A 1 200 ? 22.803 10.071 9.700 1.00 91.19 200 ALA A O 1
ATOM 1587 N N . SER A 1 201 ? 21.404 8.327 9.843 1.00 89.75 201 SER A N 1
ATOM 1588 C CA . SER A 1 201 ? 22.327 7.402 10.528 1.00 89.75 201 SER A CA 1
ATOM 1589 C C . SER A 1 201 ? 23.583 6.996 9.739 1.00 89.75 201 SER A C 1
ATOM 1591 O O . SER A 1 201 ? 24.396 6.222 10.235 1.00 89.75 201 SER A O 1
ATOM 1593 N N . GLY A 1 202 ? 23.722 7.416 8.477 1.00 85.56 202 GLY A N 1
ATOM 1594 C CA . GLY A 1 202 ? 24.759 6.918 7.560 1.00 85.56 202 GLY A CA 1
ATOM 1595 C C . GLY A 1 202 ? 24.536 5.475 7.074 1.00 85.56 202 GLY A C 1
ATOM 1596 O O . GLY A 1 202 ? 25.075 5.091 6.035 1.00 85.56 202 GLY A O 1
ATOM 1597 N N . ASN A 1 203 ? 23.676 4.699 7.744 1.00 87.25 203 ASN A N 1
ATOM 1598 C CA . ASN A 1 203 ? 23.269 3.353 7.344 1.00 87.25 203 ASN A CA 1
ATOM 1599 C C . ASN A 1 203 ? 21.736 3.164 7.420 1.00 87.25 203 ASN A C 1
ATOM 1601 O O . ASN A 1 203 ? 21.254 2.400 8.260 1.00 87.25 203 ASN A O 1
ATOM 1605 N N . PRO A 1 204 ? 20.956 3.838 6.549 1.00 91.00 204 PRO A N 1
ATOM 1606 C CA . PRO A 1 204 ? 19.498 3.776 6.605 1.00 91.00 204 PRO A CA 1
ATOM 1607 C C . PRO A 1 204 ? 18.966 2.352 6.417 1.00 91.00 204 PRO A C 1
ATOM 1609 O O . PRO A 1 204 ? 19.343 1.648 5.474 1.00 91.00 204 PRO A O 1
ATOM 1612 N N . GLN A 1 205 ? 18.046 1.944 7.285 1.00 92.06 205 GLN A N 1
ATOM 1613 C CA . GLN A 1 205 ? 17.418 0.625 7.262 1.00 92.06 205 GLN A CA 1
ATOM 1614 C C . GLN A 1 205 ? 16.157 0.596 6.391 1.00 92.06 205 GLN A C 1
ATOM 1616 O O . GLN A 1 205 ? 15.879 -0.417 5.737 1.00 92.06 205 GLN A O 1
ATOM 1621 N N . ALA A 1 206 ? 15.406 1.700 6.360 1.00 91.94 206 ALA A N 1
ATOM 1622 C CA . ALA A 1 206 ? 14.228 1.881 5.522 1.00 91.94 206 ALA A CA 1
ATOM 1623 C C . ALA A 1 206 ? 14.543 2.734 4.281 1.00 91.94 206 ALA A C 1
ATOM 1625 O O . ALA A 1 206 ? 15.365 3.653 4.334 1.00 91.94 206 ALA A O 1
ATOM 1626 N N . PRO A 1 207 ? 13.845 2.508 3.155 1.00 89.50 207 PRO A N 1
ATOM 1627 C CA . PRO A 1 207 ? 13.989 3.383 2.004 1.00 89.50 207 PRO A CA 1
ATOM 1628 C C . PRO A 1 207 ? 13.432 4.788 2.291 1.00 89.50 207 PRO A C 1
ATOM 1630 O O . PRO A 1 207 ? 12.483 4.971 3.056 1.00 89.50 207 PRO A O 1
ATOM 1633 N N . GLY A 1 208 ? 13.970 5.800 1.605 1.00 79.00 208 GLY A N 1
ATOM 1634 C CA . GLY A 1 208 ? 13.627 7.206 1.855 1.00 79.00 208 GLY A CA 1
ATOM 1635 C C . GLY A 1 208 ? 12.142 7.562 1.685 1.00 79.00 208 GLY A C 1
ATOM 1636 O O . GLY A 1 208 ? 11.676 8.499 2.325 1.00 79.00 208 GLY A O 1
ATOM 1637 N N . SER A 1 209 ? 11.387 6.807 0.876 1.00 80.19 209 SER A N 1
ATOM 1638 C CA . SER A 1 209 ? 9.937 6.991 0.688 1.00 80.19 209 SER A CA 1
ATOM 1639 C C . SER A 1 209 ? 9.079 5.950 1.423 1.00 80.19 209 SER A C 1
ATOM 1641 O O . SER A 1 209 ? 7.935 5.711 1.041 1.00 80.19 209 SER A O 1
ATOM 1643 N N . PHE A 1 210 ? 9.612 5.301 2.467 1.00 90.62 210 PHE A N 1
ATOM 1644 C CA . PHE A 1 210 ? 8.864 4.350 3.297 1.00 90.62 210 PHE A CA 1
ATOM 1645 C C . PHE A 1 210 ? 7.624 5.036 3.885 1.00 90.62 210 PHE A C 1
ATOM 1647 O O . PHE A 1 210 ? 7.740 5.857 4.793 1.00 90.62 210 PHE A O 1
ATOM 1654 N N . SER A 1 211 ? 6.449 4.782 3.307 1.00 91.94 211 SER A N 1
ATOM 1655 C CA . SER A 1 211 ? 5.211 5.492 3.633 1.00 91.94 211 SER A CA 1
ATOM 1656 C C . SER A 1 211 ? 4.558 4.950 4.903 1.00 91.94 211 SER A C 1
ATOM 1658 O O . SER A 1 211 ? 4.969 3.925 5.447 1.00 91.94 211 SER A O 1
ATOM 1660 N N . ASP A 1 212 ? 3.545 5.661 5.390 1.00 94.69 212 ASP A N 1
ATOM 1661 C CA . ASP A 1 212 ? 2.803 5.279 6.592 1.00 94.69 212 ASP A CA 1
ATOM 1662 C C . ASP A 1 212 ? 2.110 3.915 6.387 1.00 94.69 212 ASP A C 1
ATOM 1664 O O . ASP A 1 212 ? 2.322 3.021 7.198 1.00 94.69 212 ASP A O 1
ATOM 1668 N N . ASP A 1 213 ? 1.482 3.674 5.228 1.00 90.88 213 ASP A N 1
ATOM 1669 C CA . ASP A 1 213 ? 0.877 2.374 4.862 1.00 90.88 213 ASP A CA 1
ATOM 1670 C C . ASP A 1 213 ? 1.882 1.215 4.750 1.00 90.88 213 ASP A C 1
ATOM 1672 O O . ASP A 1 213 ? 1.525 0.036 4.838 1.00 90.88 213 ASP A O 1
ATOM 1676 N N . LYS A 1 214 ? 3.157 1.532 4.502 1.00 91.94 214 LYS A N 1
ATOM 1677 C CA . LYS A 1 214 ? 4.232 0.533 4.450 1.00 91.94 214 LYS A CA 1
ATOM 1678 C C . LYS A 1 214 ? 4.758 0.187 5.826 1.00 91.94 214 LYS A C 1
ATOM 1680 O O . LYS A 1 214 ? 5.176 -0.946 6.032 1.00 91.94 214 LYS A O 1
ATOM 1685 N N . TRP A 1 215 ? 4.694 1.131 6.757 1.00 96.00 215 TRP A N 1
ATOM 1686 C CA . TRP A 1 215 ? 4.998 0.886 8.156 1.00 96.00 215 TRP A CA 1
ATOM 1687 C C . TRP A 1 215 ? 3.839 0.201 8.892 1.00 96.00 215 TRP A C 1
ATOM 1689 O O . TRP A 1 215 ? 4.056 -0.781 9.598 1.00 96.00 215 TRP A O 1
ATOM 1699 N N . ASN A 1 216 ? 2.619 0.714 8.737 1.00 96.62 216 ASN A N 1
ATOM 1700 C CA . ASN A 1 216 ? 1.391 0.172 9.307 1.00 96.62 216 ASN A CA 1
ATOM 1701 C C . ASN A 1 216 ? 0.194 0.530 8.398 1.00 96.62 216 ASN A C 1
ATOM 1703 O O . ASN A 1 216 ? -0.248 1.682 8.420 1.00 96.62 216 ASN A O 1
ATOM 1707 N N . PRO A 1 217 ? -0.362 -0.425 7.628 1.00 94.00 217 PRO A N 1
ATOM 1708 C CA . PRO A 1 217 ? -1.499 -0.201 6.729 1.00 94.00 217 PRO A CA 1
ATOM 1709 C C . PRO A 1 217 ? -2.848 -0.136 7.468 1.00 94.00 217 PRO A C 1
ATOM 1711 O O . PRO A 1 217 ? -3.870 -0.550 6.925 1.00 94.00 217 PRO A O 1
ATOM 1714 N N . GLY A 1 218 ? -2.861 0.295 8.731 1.00 96.06 218 GLY A N 1
ATOM 1715 C CA . GLY A 1 218 ? -4.081 0.458 9.507 1.00 96.06 218 GLY A CA 1
ATOM 1716 C C . GLY A 1 218 ? -4.961 1.564 8.929 1.00 96.06 218 GLY A C 1
ATOM 1717 O O . GLY A 1 218 ? -4.690 2.740 9.157 1.00 96.06 218 GLY A O 1
ATOM 1718 N N . ASP A 1 219 ? -6.030 1.181 8.232 1.00 97.00 219 ASP A N 1
ATOM 1719 C CA . ASP A 1 219 ? -7.052 2.102 7.721 1.00 97.00 219 ASP A CA 1
ATOM 1720 C C . ASP A 1 219 ? -7.818 2.768 8.884 1.00 97.00 219 ASP A C 1
ATOM 1722 O O . ASP A 1 219 ? -8.242 3.923 8.795 1.00 97.00 219 ASP A O 1
ATOM 1726 N N . ILE A 1 220 ? -7.939 2.058 10.016 1.00 98.38 220 ILE A N 1
ATOM 1727 C CA . ILE A 1 220 ? -8.434 2.583 11.296 1.00 98.38 220 ILE A CA 1
ATOM 1728 C C . ILE A 1 220 ? -7.550 2.123 12.466 1.00 98.38 220 ILE A C 1
ATOM 1730 O O . ILE A 1 220 ? -6.857 1.105 12.384 1.00 98.38 220 ILE A O 1
ATOM 1734 N N . TRP A 1 221 ? -7.622 2.841 13.589 1.00 98.62 221 TRP A N 1
ATOM 1735 C CA . TRP A 1 221 ? -6.974 2.459 14.850 1.00 98.62 221 TRP A CA 1
ATOM 1736 C C . TRP A 1 221 ? -7.996 2.201 15.954 1.00 98.62 221 TRP A C 1
ATOM 1738 O O . TRP A 1 221 ? -8.898 3.009 16.165 1.00 98.62 221 TRP A O 1
ATOM 1748 N N . MET A 1 222 ? -7.819 1.096 16.678 1.00 98.62 222 MET A N 1
ATOM 1749 C CA . MET A 1 222 ? -8.546 0.757 17.903 1.00 98.62 222 MET A CA 1
ATOM 1750 C C . MET A 1 222 ? -7.657 1.041 19.118 1.00 98.62 222 MET A C 1
ATOM 1752 O O . MET A 1 222 ? -6.482 0.668 19.125 1.00 98.62 222 MET A O 1
ATOM 1756 N N . THR A 1 223 ? -8.200 1.687 20.150 1.00 98.25 223 THR A N 1
ATOM 1757 C CA . THR A 1 223 ? -7.450 2.037 21.365 1.00 98.25 223 THR A CA 1
ATOM 1758 C C . THR A 1 223 ? -8.335 2.041 22.608 1.00 98.25 223 THR A C 1
ATOM 1760 O O . THR A 1 223 ? -9.517 2.356 22.528 1.00 98.25 223 THR A O 1
ATOM 1763 N N . THR A 1 224 ? -7.774 1.712 23.769 1.00 97.69 224 THR A N 1
ATOM 1764 C CA . THR A 1 224 ? -8.416 1.938 25.084 1.00 97.69 224 THR A CA 1
ATOM 1765 C C . THR A 1 224 ? -7.841 3.161 25.800 1.00 97.69 224 THR A C 1
ATOM 1767 O O . THR A 1 224 ? -8.257 3.503 26.905 1.00 97.69 224 THR A O 1
ATOM 1770 N N . MET A 1 225 ? -6.879 3.842 25.174 1.00 95.25 225 MET A N 1
ATOM 1771 C CA . MET A 1 225 ? -6.294 5.077 25.684 1.00 95.25 225 MET A CA 1
ATOM 1772 C C . MET A 1 225 ? -7.236 6.259 25.440 1.00 95.25 225 MET A C 1
ATOM 1774 O O . MET A 1 225 ? -8.042 6.244 24.509 1.00 95.25 225 MET A O 1
ATOM 1778 N N . SER A 1 226 ? -7.088 7.318 26.237 1.00 92.25 226 SER A N 1
ATOM 1779 C CA . SER A 1 226 ? -7.837 8.559 26.041 1.00 92.25 226 SER A CA 1
ATOM 1780 C C . SER A 1 226 ? -7.671 9.084 24.604 1.00 92.25 226 SER A C 1
ATOM 1782 O O . SER A 1 226 ? -6.542 9.107 24.107 1.00 92.25 226 SER A O 1
ATOM 1784 N N . PRO A 1 227 ? -8.732 9.593 23.945 1.00 88.12 227 PRO A N 1
ATOM 1785 C CA . PRO A 1 227 ? -8.668 10.036 22.545 1.00 88.12 227 PRO A CA 1
ATOM 1786 C C . PRO A 1 227 ? -7.624 11.124 22.241 1.00 88.12 227 PRO A C 1
ATOM 1788 O O . PRO A 1 227 ? -7.241 11.311 21.092 1.00 88.12 227 PRO A O 1
ATOM 1791 N N . GLY A 1 228 ? -7.169 11.864 23.257 1.00 90.31 228 GLY A N 1
ATOM 1792 C CA . GLY A 1 228 ? -6.114 12.875 23.135 1.00 90.31 228 GLY A CA 1
ATOM 1793 C C . GLY A 1 228 ? -4.690 12.360 23.369 1.00 90.31 228 GLY A C 1
ATOM 1794 O O . GLY A 1 228 ? -3.747 13.138 23.208 1.00 90.31 228 GLY A O 1
ATOM 1795 N N . ALA A 1 229 ? -4.506 11.094 23.750 1.00 94.81 229 ALA A N 1
ATOM 1796 C CA . ALA A 1 229 ? -3.206 10.551 24.134 1.00 94.81 229 ALA A CA 1
ATOM 1797 C C . ALA A 1 229 ? -2.194 10.539 22.973 1.00 94.81 229 ALA A C 1
ATOM 1799 O O . ALA A 1 229 ? -2.556 10.562 21.796 1.00 94.81 229 ALA A O 1
ATOM 1800 N N . ASP A 1 230 ? -0.909 10.504 23.324 1.00 95.56 230 ASP A N 1
ATOM 1801 C CA . ASP A 1 230 ? 0.190 10.228 22.397 1.00 95.56 230 ASP A CA 1
ATOM 1802 C C . ASP A 1 230 ? 0.769 8.845 22.733 1.00 95.56 230 ASP A C 1
ATOM 1804 O O . ASP A 1 230 ? 1.586 8.718 23.649 1.00 95.56 230 ASP A O 1
ATOM 1808 N N . PRO A 1 231 ? 0.295 7.775 22.071 1.00 94.06 231 PRO A N 1
ATOM 1809 C CA . PRO A 1 231 ? 0.556 6.413 22.522 1.00 94.06 231 PRO A CA 1
ATOM 1810 C C . PRO A 1 231 ? 2.015 5.980 22.349 1.00 94.06 231 PRO A C 1
ATOM 1812 O O . PRO A 1 231 ? 2.425 5.010 22.989 1.00 94.06 231 PRO A O 1
ATOM 1815 N N . LEU A 1 232 ? 2.781 6.669 21.495 1.00 97.12 232 LEU A N 1
ATOM 1816 C CA . LEU A 1 232 ? 4.142 6.294 21.101 1.00 97.12 232 LEU A CA 1
ATOM 1817 C C . LEU A 1 232 ? 5.181 7.379 21.435 1.00 97.12 232 LEU A C 1
ATOM 1819 O O . LEU A 1 232 ? 6.297 7.327 20.925 1.00 97.12 232 LEU A O 1
ATOM 1823 N N . LYS A 1 233 ? 4.830 8.349 22.294 1.00 95.19 233 LYS A N 1
ATOM 1824 C CA . LYS A 1 233 ? 5.675 9.508 22.623 1.00 95.19 233 LYS A CA 1
ATOM 1825 C C . LYS A 1 233 ? 7.107 9.132 23.031 1.00 95.19 233 LYS A C 1
ATOM 1827 O O . LYS A 1 233 ? 8.049 9.725 22.520 1.00 95.19 233 LYS A O 1
ATOM 1832 N N . GLU A 1 234 ? 7.246 8.129 23.895 1.00 95.50 234 GLU A N 1
ATOM 1833 C CA . GLU A 1 234 ? 8.520 7.721 24.513 1.00 95.50 234 GLU A CA 1
ATOM 1834 C C . GLU A 1 234 ? 9.270 6.619 23.730 1.00 95.50 234 GLU A C 1
ATOM 1836 O O . GLU A 1 234 ? 10.313 6.148 24.174 1.00 95.50 234 GLU A O 1
ATOM 1841 N N . PHE A 1 235 ? 8.751 6.178 22.574 1.00 95.94 235 PHE A N 1
ATOM 1842 C CA . PHE A 1 235 ? 9.230 4.984 21.849 1.00 95.94 235 PHE A CA 1
ATOM 1843 C C . PHE A 1 235 ? 9.794 5.312 20.463 1.00 95.94 235 PHE A C 1
ATOM 1845 O O . PHE A 1 235 ? 9.562 4.591 19.494 1.00 95.94 235 PHE A O 1
ATOM 1852 N N . LYS A 1 236 ? 10.468 6.454 20.341 1.00 95.00 236 LYS A N 1
ATOM 1853 C CA . LYS A 1 236 ? 10.886 7.020 19.054 1.00 95.00 236 LYS A CA 1
ATOM 1854 C C . LYS A 1 236 ? 12.382 6.898 18.786 1.00 95.00 236 LYS A C 1
ATOM 1856 O O . LYS A 1 236 ? 12.873 7.638 17.953 1.00 95.00 236 LYS A O 1
ATOM 1861 N N . GLN A 1 237 ? 13.098 6.019 19.484 1.00 93.75 237 GLN A N 1
ATOM 1862 C CA . GLN A 1 237 ? 14.560 5.888 19.428 1.00 93.75 237 GLN A CA 1
ATOM 1863 C C . GLN A 1 237 ? 15.025 5.285 18.098 1.00 93.75 237 GLN A C 1
ATOM 1865 O O . GLN A 1 237 ? 15.864 5.854 17.407 1.00 93.75 237 GLN A O 1
ATOM 1870 N N . ASP A 1 238 ? 14.450 4.146 17.721 1.00 95.00 238 ASP A N 1
ATOM 1871 C CA . ASP A 1 238 ? 14.742 3.445 16.476 1.00 95.00 238 ASP A CA 1
ATOM 1872 C C . ASP A 1 238 ? 13.538 2.592 16.036 1.00 95.00 238 ASP A C 1
ATOM 1874 O O . ASP A 1 238 ? 12.497 2.544 16.701 1.00 95.00 238 ASP A O 1
ATOM 1878 N N . TRP A 1 239 ? 13.667 1.920 14.888 1.00 95.81 239 TRP A N 1
ATOM 1879 C CA . TRP A 1 239 ? 12.620 1.048 14.351 1.00 95.81 239 TRP A CA 1
ATOM 1880 C C . TRP A 1 239 ? 12.255 -0.106 15.288 1.00 95.81 239 TRP A C 1
ATOM 1882 O O . TRP A 1 239 ? 11.082 -0.466 15.367 1.00 95.81 239 TRP A O 1
ATOM 1892 N N . SER A 1 240 ? 13.237 -0.680 15.986 1.00 93.44 240 SER A N 1
ATOM 1893 C CA . SER A 1 240 ? 13.040 -1.807 16.896 1.00 93.44 240 SER A CA 1
ATOM 1894 C C . SER A 1 240 ? 12.202 -1.379 18.095 1.00 93.44 240 SER A C 1
ATOM 1896 O O . SER A 1 240 ? 11.152 -1.969 18.346 1.00 93.44 240 SER A O 1
ATOM 1898 N N . VAL A 1 241 ? 12.594 -0.295 18.773 1.00 96.12 241 VAL A N 1
ATOM 1899 C CA . VAL A 1 241 ? 11.877 0.223 19.947 1.00 96.12 241 VAL A CA 1
ATOM 1900 C C . VAL A 1 241 ? 10.454 0.642 19.581 1.00 96.12 241 VAL A C 1
ATOM 1902 O O . VAL A 1 241 ? 9.503 0.271 20.273 1.00 96.12 241 VAL A O 1
ATOM 1905 N N . LEU A 1 242 ? 10.280 1.342 18.456 1.00 97.62 242 LEU A N 1
ATOM 1906 C CA . LEU A 1 242 ? 8.963 1.772 17.991 1.00 97.62 242 LEU A CA 1
ATOM 1907 C C . LEU A 1 242 ? 8.050 0.582 17.666 1.00 97.62 242 LEU A C 1
ATOM 1909 O O . LEU A 1 242 ? 6.897 0.535 18.104 1.00 97.62 242 LEU A O 1
ATOM 1913 N N . ASN A 1 243 ? 8.551 -0.393 16.905 1.00 95.56 243 ASN A N 1
ATOM 1914 C CA . ASN A 1 243 ? 7.759 -1.551 16.495 1.00 95.56 243 ASN A CA 1
ATOM 1915 C C . ASN A 1 243 ? 7.450 -2.470 17.680 1.00 95.56 243 ASN A C 1
ATOM 1917 O O . ASN A 1 243 ? 6.328 -2.975 17.774 1.00 95.56 243 ASN A O 1
ATOM 1921 N N . GLN A 1 244 ? 8.395 -2.628 18.610 1.00 94.06 244 GLN A N 1
ATOM 1922 C CA . GLN A 1 244 ? 8.184 -3.357 19.856 1.00 94.06 244 GLN A CA 1
ATOM 1923 C C . GLN A 1 244 ? 7.090 -2.695 20.697 1.00 94.06 244 GLN A C 1
ATOM 1925 O O . GLN A 1 244 ? 6.216 -3.388 21.209 1.00 94.06 244 GLN A O 1
ATOM 1930 N N . ALA A 1 245 ? 7.063 -1.363 20.783 1.00 95.81 245 ALA A N 1
ATOM 1931 C CA . ALA A 1 245 ? 6.017 -0.649 21.509 1.00 95.81 245 ALA A CA 1
ATOM 1932 C C . ALA A 1 245 ? 4.622 -0.863 20.901 1.00 95.81 245 ALA A C 1
ATOM 1934 O O . ALA A 1 245 ? 3.658 -1.070 21.640 1.00 95.81 245 ALA A O 1
ATOM 1935 N N . VAL A 1 246 ? 4.497 -0.850 19.567 1.00 96.75 246 VAL A N 1
ATOM 1936 C CA . VAL A 1 246 ? 3.228 -1.167 18.882 1.00 96.75 246 VAL A CA 1
ATOM 1937 C C . VAL A 1 246 ? 2.808 -2.613 19.163 1.00 96.75 246 VAL A C 1
ATOM 1939 O O . VAL A 1 246 ? 1.645 -2.865 19.470 1.00 96.75 246 VAL A O 1
ATOM 1942 N N . LEU A 1 247 ? 3.747 -3.558 19.110 1.00 94.56 247 LEU A N 1
ATOM 1943 C CA . LEU A 1 247 ? 3.498 -4.980 19.351 1.00 94.56 247 LEU A CA 1
ATOM 1944 C C . LEU A 1 247 ? 3.091 -5.275 20.809 1.00 94.56 247 LEU A C 1
ATOM 1946 O O . LEU A 1 247 ? 2.128 -6.010 21.051 1.00 94.56 247 LEU A O 1
ATOM 1950 N N . ASP A 1 248 ? 3.777 -4.661 21.777 1.00 93.94 248 ASP A N 1
ATOM 1951 C CA . ASP A 1 248 ? 3.475 -4.748 23.209 1.00 93.94 248 ASP A CA 1
ATOM 1952 C C . ASP A 1 248 ? 2.085 -4.170 23.498 1.00 93.94 248 ASP A C 1
ATOM 1954 O O . ASP A 1 248 ? 1.256 -4.829 24.129 1.00 93.94 248 ASP A O 1
ATOM 1958 N N . LYS A 1 249 ? 1.794 -2.970 22.976 1.00 96.00 249 LYS A N 1
ATOM 1959 C CA . LYS A 1 249 ? 0.494 -2.302 23.149 1.00 96.00 249 LYS A CA 1
ATOM 1960 C C . LYS A 1 249 ? -0.638 -3.000 22.402 1.00 96.00 249 LYS A C 1
ATOM 1962 O O . LYS A 1 249 ? -1.791 -2.836 22.791 1.00 96.00 249 LYS A O 1
ATOM 1967 N N . ALA A 1 250 ? -0.347 -3.808 21.387 1.00 95.75 250 ALA A N 1
ATOM 1968 C CA . ALA A 1 250 ? -1.336 -4.671 20.748 1.00 95.75 250 ALA A CA 1
ATOM 1969 C C . ALA A 1 250 ? -1.676 -5.925 21.579 1.00 95.75 250 ALA A C 1
ATOM 1971 O O . ALA A 1 250 ? -2.601 -6.665 21.230 1.00 95.75 250 ALA A O 1
ATOM 1972 N N . GLY A 1 251 ? -0.967 -6.161 22.685 1.00 93.38 251 GLY A N 1
ATOM 1973 C CA . GLY A 1 251 ? -1.194 -7.286 23.585 1.00 93.38 251 GLY A CA 1
ATOM 1974 C C . GLY A 1 251 ? -0.590 -8.599 23.081 1.00 93.38 251 GLY A C 1
ATOM 1975 O O . GLY A 1 251 ? -1.231 -9.654 23.151 1.00 93.38 251 GLY A O 1
ATOM 1976 N N . ARG A 1 252 ? 0.590 -8.542 22.441 1.00 90.06 252 ARG A N 1
ATOM 1977 C CA . ARG A 1 252 ? 1.235 -9.721 21.822 1.00 90.06 252 ARG A CA 1
ATOM 1978 C C . ARG A 1 252 ? 2.484 -10.229 22.540 1.00 90.06 252 ARG A C 1
ATOM 1980 O O . ARG A 1 252 ? 2.943 -11.308 22.187 1.00 90.06 252 ARG A O 1
ATOM 1987 N N . ILE A 1 253 ? 3.019 -9.483 23.506 1.00 82.69 253 ILE A N 1
ATOM 1988 C CA . ILE A 1 253 ? 4.251 -9.845 24.227 1.00 82.69 253 ILE A CA 1
ATOM 1989 C C . ILE A 1 253 ? 4.025 -9.739 25.738 1.00 82.69 253 ILE A C 1
ATOM 1991 O O . ILE A 1 253 ? 3.691 -10.731 26.371 1.00 82.69 253 ILE A O 1
ATOM 1995 N N . LYS A 1 254 ? 4.180 -8.536 26.315 1.00 78.00 254 LYS A N 1
ATOM 1996 C CA . LYS A 1 254 ? 4.246 -8.336 27.775 1.00 78.00 254 LYS A CA 1
ATOM 1997 C C . LYS A 1 254 ? 2.884 -8.260 28.455 1.00 78.00 254 LYS A C 1
ATOM 1999 O O . LYS A 1 254 ? 2.759 -8.603 29.622 1.00 78.00 254 LYS A O 1
ATOM 2004 N N . SER A 1 255 ? 1.873 -7.770 27.742 1.00 78.06 255 SER A N 1
ATOM 2005 C CA . SER A 1 255 ? 0.515 -7.637 28.260 1.00 78.06 255 SER A CA 1
ATOM 2006 C C . SER A 1 255 ? -0.436 -8.520 27.457 1.00 78.06 255 SER A C 1
ATOM 2008 O O . SER A 1 255 ? -0.340 -8.534 26.231 1.00 78.06 255 SER A O 1
ATOM 2010 N N . PRO A 1 256 ? -1.398 -9.207 28.096 1.00 84.75 256 PRO A N 1
ATOM 2011 C CA . PRO A 1 256 ? -2.502 -9.838 27.378 1.00 84.75 256 PRO A CA 1
ATOM 2012 C C . PRO A 1 256 ? -3.551 -8.812 26.913 1.00 84.75 256 PRO A C 1
ATOM 2014 O O . PRO A 1 256 ? -4.496 -9.180 26.210 1.00 84.75 256 PRO A O 1
ATOM 2017 N N . LYS A 1 257 ? -3.419 -7.538 27.320 1.00 94.50 257 LYS A N 1
ATOM 2018 C CA . LYS A 1 257 ? -4.365 -6.468 27.004 1.00 94.50 257 LYS A CA 1
ATOM 2019 C C . LYS A 1 257 ? -3.935 -5.650 25.786 1.00 94.50 257 LYS A C 1
ATOM 2021 O O . LYS A 1 257 ? -2.759 -5.362 25.586 1.00 94.50 257 LYS A O 1
ATOM 2026 N N . THR A 1 258 ? -4.918 -5.267 24.979 1.00 96.31 258 THR A N 1
ATOM 2027 C CA . THR A 1 258 ? -4.767 -4.441 23.783 1.00 96.31 258 THR A CA 1
ATOM 2028 C C . THR A 1 258 ? -5.117 -2.993 24.119 1.00 96.31 258 THR A C 1
ATOM 2030 O O . THR A 1 258 ? -6.263 -2.672 24.429 1.00 96.31 258 THR A O 1
ATOM 2033 N N . PHE A 1 259 ? -4.119 -2.121 24.020 1.00 95.94 259 PHE A N 1
ATOM 2034 C CA . PHE A 1 259 ? -4.215 -0.675 24.210 1.00 95.94 259 PHE A CA 1
ATOM 2035 C C . PHE A 1 259 ? -4.166 0.097 22.898 1.00 95.94 259 PHE A C 1
ATOM 2037 O O . PHE A 1 259 ? -4.736 1.177 22.821 1.00 95.94 259 PHE A O 1
ATOM 2044 N N . LEU A 1 260 ? -3.485 -0.436 21.882 1.00 97.56 260 LEU A N 1
ATOM 2045 C CA . LEU A 1 260 ? -3.308 0.197 20.578 1.00 97.56 260 LEU A CA 1
ATOM 2046 C C . LEU A 1 260 ? -3.252 -0.885 19.494 1.00 97.56 260 LEU A C 1
ATOM 2048 O O . LEU A 1 260 ? -2.440 -1.804 19.587 1.00 97.56 260 LEU A O 1
ATOM 2052 N N . LEU A 1 261 ? -4.083 -0.770 18.459 1.00 98.31 261 LEU A N 1
ATOM 2053 C CA . LEU A 1 261 ? -4.119 -1.723 17.351 1.00 98.31 261 LEU A CA 1
ATOM 2054 C C . LEU A 1 261 ? -4.447 -1.035 16.023 1.00 98.31 261 LEU A C 1
ATOM 2056 O O . LEU A 1 261 ? -5.522 -0.453 15.878 1.00 98.31 261 LEU A O 1
ATOM 2060 N N . GLY A 1 262 ? -3.550 -1.165 15.044 1.00 98.38 262 GLY A N 1
ATOM 2061 C CA . GLY A 1 262 ? -3.828 -0.826 13.648 1.00 98.38 262 GLY A CA 1
ATOM 2062 C C . GLY A 1 262 ? -4.640 -1.931 12.967 1.00 98.38 262 GLY A C 1
ATOM 2063 O O . GLY A 1 262 ? -4.316 -3.118 13.094 1.00 98.38 262 GLY A O 1
ATOM 2064 N N . ILE A 1 263 ? -5.698 -1.545 12.252 1.00 98.50 263 ILE A N 1
ATOM 2065 C CA . ILE A 1 263 ? -6.614 -2.456 11.558 1.00 98.50 263 ILE A CA 1
ATOM 2066 C C . ILE A 1 263 ? -6.671 -2.064 10.081 1.00 98.50 263 ILE A C 1
ATOM 2068 O O . ILE A 1 263 ? -7.210 -1.017 9.732 1.00 98.50 263 ILE A O 1
ATOM 2072 N N . SER A 1 264 ? -6.122 -2.917 9.217 1.00 96.62 264 SER A N 1
ATOM 2073 C CA . SER A 1 264 ? -6.274 -2.828 7.766 1.00 96.62 264 SER A CA 1
ATOM 2074 C C . SER A 1 264 ? -7.567 -3.515 7.335 1.00 96.62 264 SER A C 1
ATOM 2076 O O . SER A 1 264 ? -7.855 -4.640 7.750 1.00 96.62 264 SER A O 1
ATOM 2078 N N . LEU A 1 265 ? -8.338 -2.851 6.489 1.00 94.69 265 LEU A N 1
ATOM 2079 C CA . LEU A 1 265 ? -9.661 -3.231 6.038 1.00 94.69 265 LEU A CA 1
ATOM 2080 C C . LEU A 1 265 ? -9.634 -3.605 4.554 1.00 94.69 265 LEU A C 1
ATOM 2082 O O . LEU A 1 265 ? -8.978 -2.990 3.704 1.00 94.69 265 LEU A O 1
ATOM 2086 N N . LYS A 1 266 ? -10.410 -4.629 4.219 1.00 90.50 266 LYS A N 1
ATOM 2087 C CA . LYS A 1 266 ? -10.832 -4.922 2.854 1.00 90.50 266 LYS A CA 1
ATOM 2088 C C . LYS A 1 266 ? -12.340 -5.052 2.827 1.00 90.50 266 LYS A C 1
ATOM 2090 O O . LYS A 1 266 ? -12.963 -5.423 3.816 1.00 90.50 266 LYS A O 1
ATOM 2095 N N . LYS A 1 267 ? -12.916 -4.752 1.665 1.00 87.19 267 LYS A N 1
ATOM 2096 C CA . LYS A 1 267 ? -14.294 -5.140 1.403 1.00 87.19 267 LYS A CA 1
ATOM 2097 C C . LYS A 1 267 ? -14.373 -6.664 1.453 1.00 87.19 267 LYS A C 1
ATOM 2099 O O . LYS A 1 267 ? -13.531 -7.322 0.840 1.00 87.19 267 LYS A O 1
ATOM 2104 N N . LEU A 1 268 ? -15.336 -7.185 2.204 1.00 88.25 268 LEU A N 1
ATOM 2105 C CA . LEU A 1 268 ? -15.440 -8.612 2.472 1.00 88.25 268 LEU A CA 1
ATOM 2106 C C . LEU A 1 268 ? -16.196 -9.335 1.357 1.00 88.25 268 LEU A C 1
ATOM 2108 O O . LEU A 1 268 ? -17.052 -8.757 0.686 1.00 88.25 268 LEU A O 1
ATOM 2112 N N . GLY A 1 269 ? -15.860 -10.613 1.185 1.00 80.38 269 GLY A N 1
ATOM 2113 C CA . GLY A 1 269 ? -16.705 -11.580 0.488 1.00 80.38 269 GLY A CA 1
ATOM 2114 C C . GLY A 1 269 ? -17.651 -12.285 1.465 1.00 80.38 269 GLY A C 1
ATOM 2115 O O . GLY A 1 269 ? -18.126 -11.704 2.440 1.00 80.38 269 GLY A O 1
ATOM 2116 N N . ASN A 1 270 ? -17.894 -13.576 1.238 1.00 79.31 270 ASN A N 1
ATOM 2117 C CA . ASN A 1 270 ? -18.835 -14.346 2.057 1.00 79.31 270 ASN A CA 1
ATOM 2118 C C . ASN A 1 270 ? -18.345 -14.574 3.497 1.00 79.31 270 ASN A C 1
ATOM 2120 O O . ASN A 1 270 ? -19.153 -14.555 4.425 1.00 79.31 270 ASN A O 1
ATOM 2124 N N . VAL A 1 271 ? -17.036 -14.765 3.686 1.00 85.94 271 VAL A N 1
ATOM 2125 C CA . VAL A 1 271 ? -16.423 -15.112 4.975 1.00 85.94 271 VAL A CA 1
ATOM 2126 C C . VAL A 1 271 ? -15.450 -14.017 5.392 1.00 85.94 271 VAL A C 1
ATOM 2128 O O . VAL A 1 271 ? -14.565 -13.657 4.623 1.00 85.94 271 VAL A O 1
ATOM 2131 N N . ALA A 1 272 ? -15.604 -13.515 6.617 1.00 92.06 272 ALA A N 1
ATOM 2132 C CA . ALA A 1 272 ? -14.663 -12.581 7.221 1.00 92.06 272 ALA A CA 1
ATOM 2133 C C . ALA A 1 272 ? -13.518 -13.343 7.891 1.00 92.06 272 ALA A C 1
ATOM 2135 O O . ALA A 1 272 ? -13.751 -14.299 8.632 1.00 92.06 272 ALA A O 1
ATOM 2136 N N . THR A 1 273 ? -12.285 -12.888 7.694 1.00 93.81 273 THR A N 1
ATOM 2137 C CA . THR A 1 273 ? -11.099 -13.453 8.345 1.00 93.81 273 THR A CA 1
ATOM 2138 C C . THR A 1 273 ? -10.248 -12.363 8.987 1.00 93.81 273 THR A C 1
ATOM 2140 O O . THR A 1 273 ? -10.246 -11.215 8.545 1.00 93.81 273 THR A O 1
ATOM 2143 N N . ILE A 1 274 ? -9.505 -12.720 10.043 1.00 94.31 274 ILE A N 1
ATOM 2144 C CA . ILE A 1 274 ? -8.464 -11.859 10.617 1.00 94.31 274 ILE A CA 1
ATOM 2145 C C . ILE A 1 274 ? -7.109 -12.530 10.445 1.00 94.31 274 ILE A C 1
ATOM 2147 O O . ILE A 1 274 ? -6.869 -13.599 11.008 1.00 94.31 274 ILE A O 1
ATOM 2151 N N . LYS A 1 275 ? -6.186 -11.843 9.772 1.00 91.81 275 LYS A N 1
ATOM 2152 C CA . LYS A 1 275 ? -4.776 -12.235 9.698 1.00 91.81 275 LYS A CA 1
ATOM 2153 C C . LYS A 1 275 ? -3.899 -11.243 10.455 1.00 91.81 275 LYS A C 1
ATOM 2155 O O . LYS A 1 275 ? -4.048 -10.035 10.298 1.00 91.81 275 LYS A O 1
ATOM 2160 N N . GLU A 1 276 ? -2.986 -11.758 11.271 1.00 91.38 276 GLU A N 1
ATOM 2161 C CA . GLU A 1 276 ? -1.966 -10.961 11.960 1.00 91.38 276 GLU A CA 1
ATOM 2162 C C . GLU A 1 276 ? -0.725 -10.805 11.075 1.00 91.38 276 GLU A C 1
ATOM 2164 O O . GLU A 1 276 ? -0.314 -11.746 10.393 1.00 91.38 276 GLU A O 1
ATOM 2169 N N . PHE A 1 277 ? -0.129 -9.616 11.101 1.00 89.94 277 PHE A N 1
ATOM 2170 C CA . PHE A 1 277 ? 1.105 -9.293 10.389 1.00 89.94 277 PHE A CA 1
ATOM 2171 C C . PHE A 1 277 ? 2.132 -8.720 11.361 1.00 89.94 277 PHE A C 1
ATOM 2173 O O . PHE A 1 277 ? 1.772 -8.030 12.312 1.00 89.94 277 PHE A O 1
ATOM 2180 N N . ASN A 1 278 ? 3.414 -9.009 11.113 1.00 88.81 278 ASN A N 1
ATOM 2181 C CA . ASN A 1 278 ? 4.535 -8.592 11.967 1.00 88.81 278 ASN A CA 1
ATOM 2182 C C . ASN A 1 278 ? 4.362 -9.019 13.447 1.00 88.81 278 ASN A C 1
ATOM 2184 O O . ASN A 1 278 ? 4.727 -8.291 14.364 1.00 88.81 278 ASN A O 1
ATOM 2188 N N . ALA A 1 279 ? 3.767 -10.198 13.673 1.00 86.38 279 ALA A N 1
ATOM 2189 C CA . ALA A 1 279 ? 3.615 -10.825 14.989 1.00 86.38 279 ALA A CA 1
ATOM 2190 C C . ALA A 1 279 ? 4.955 -11.411 15.503 1.00 86.38 279 ALA A C 1
ATOM 2192 O O . ALA A 1 279 ? 5.878 -11.571 14.704 1.00 86.38 279 ALA A O 1
ATOM 2193 N N . PRO A 1 280 ? 5.079 -11.775 16.798 1.00 75.50 280 PRO A N 1
ATOM 2194 C CA . PRO A 1 280 ? 6.335 -12.273 17.376 1.00 75.50 280 PRO A CA 1
ATOM 2195 C C . PRO A 1 280 ? 6.786 -13.589 16.730 1.00 75.50 280 PRO A C 1
ATOM 2197 O O . PRO A 1 280 ? 7.936 -13.732 16.321 1.00 75.50 280 PRO A O 1
ATOM 2200 N N . THR A 1 281 ? 5.838 -14.512 16.537 1.00 64.31 281 THR A N 1
ATOM 2201 C CA . THR A 1 281 ? 5.971 -15.720 15.713 1.00 64.31 281 THR A CA 1
ATOM 2202 C C . THR A 1 281 ? 5.835 -15.357 14.239 1.00 64.31 281 THR A C 1
ATOM 2204 O O . THR A 1 281 ? 4.981 -15.843 13.496 1.00 64.31 281 THR A O 1
ATOM 2207 N N . ARG A 1 282 ? 6.670 -14.425 13.794 1.00 57.00 282 ARG A N 1
ATOM 2208 C CA . ARG A 1 282 ? 6.836 -14.181 12.375 1.00 57.00 282 ARG A CA 1
ATOM 2209 C C . ARG A 1 282 ? 7.424 -15.457 11.798 1.00 57.00 282 ARG A C 1
ATOM 2211 O O . ARG A 1 282 ? 8.492 -15.878 12.233 1.00 57.00 282 ARG A O 1
ATOM 2218 N N . VAL A 1 283 ? 6.783 -16.027 10.783 1.00 51.09 283 VAL A N 1
ATOM 2219 C CA . VAL A 1 283 ? 7.499 -16.913 9.865 1.00 51.09 283 VAL A CA 1
ATOM 2220 C C . VAL A 1 283 ? 8.508 -16.009 9.150 1.00 51.09 283 VAL A C 1
ATOM 2222 O O . VAL A 1 283 ? 8.211 -15.417 8.114 1.00 51.09 283 VAL A O 1
ATOM 2225 N N . LYS A 1 284 ? 9.668 -15.783 9.783 1.00 48.81 284 LYS A N 1
ATOM 2226 C CA . LYS A 1 284 ? 10.805 -15.022 9.237 1.00 48.81 284 LYS A CA 1
ATOM 2227 C C . LYS A 1 284 ? 11.359 -15.695 7.971 1.00 48.81 284 LYS A C 1
ATOM 2229 O O . LYS A 1 284 ? 12.141 -15.082 7.260 1.00 48.81 284 LYS A O 1
ATOM 2234 N N . GLU A 1 285 ? 10.908 -16.914 7.691 1.00 49.31 285 GLU A N 1
ATOM 2235 C CA . GLU A 1 285 ? 11.518 -17.880 6.783 1.00 49.31 285 GLU A CA 1
ATOM 2236 C C . GLU A 1 285 ? 10.814 -18.043 5.435 1.00 49.31 285 GLU A C 1
ATOM 2238 O O . GLU A 1 285 ? 11.159 -18.951 4.685 1.00 49.31 285 GLU A O 1
ATOM 2243 N N . ILE A 1 286 ? 9.844 -17.196 5.069 1.00 64.75 286 ILE A N 1
ATOM 2244 C CA . ILE A 1 286 ? 9.365 -17.235 3.679 1.00 64.75 286 ILE A CA 1
ATOM 2245 C C . ILE A 1 286 ? 10.367 -16.461 2.824 1.00 64.75 286 ILE A C 1
ATOM 2247 O O . ILE A 1 286 ? 10.180 -15.286 2.506 1.00 64.75 286 ILE A O 1
ATOM 2251 N N . GLU A 1 287 ? 11.474 -17.124 2.495 1.00 77.81 287 GLU A N 1
ATOM 2252 C CA . GLU A 1 287 ? 12.332 -16.676 1.412 1.00 77.81 287 GLU A CA 1
ATOM 2253 C C . GLU A 1 287 ? 11.508 -16.618 0.125 1.00 77.81 287 GLU A C 1
ATOM 2255 O O . GLU A 1 287 ? 10.715 -17.510 -0.191 1.00 77.81 287 GLU A O 1
ATOM 2260 N N . HIS A 1 288 ? 11.724 -15.567 -0.656 1.00 87.12 288 HIS A N 1
ATOM 2261 C CA . HIS A 1 288 ? 11.135 -15.434 -1.981 1.00 87.12 288 HIS A CA 1
ATOM 2262 C C . HIS A 1 288 ? 12.244 -15.564 -3.024 1.00 87.12 288 HIS A C 1
ATOM 2264 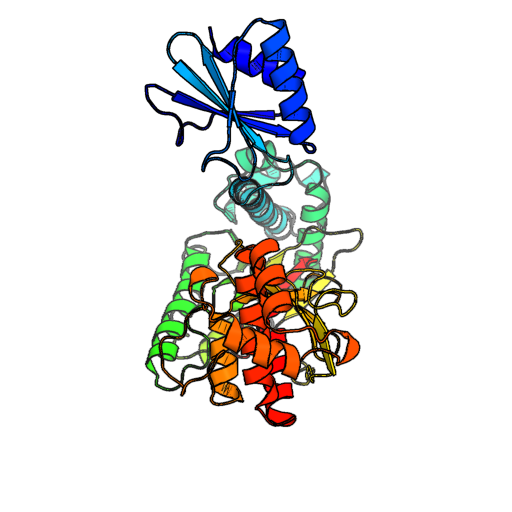O O . HIS A 1 288 ? 12.624 -14.560 -3.623 1.00 87.12 288 HIS A O 1
ATOM 2270 N N . PRO A 1 289 ? 12.823 -16.763 -3.233 1.00 92.31 289 PRO A N 1
ATOM 2271 C CA . PRO A 1 289 ? 13.965 -16.924 -4.122 1.00 92.31 289 PRO A CA 1
ATOM 2272 C C . PRO A 1 289 ? 13.594 -16.584 -5.563 1.00 92.31 289 PRO A C 1
ATOM 2274 O O . PRO A 1 289 ? 12.470 -16.824 -6.013 1.00 92.31 289 PRO A O 1
ATOM 2277 N N . TYR A 1 290 ? 14.559 -16.066 -6.312 1.00 96.25 290 TYR A N 1
ATOM 2278 C CA . TYR A 1 290 ? 14.385 -15.807 -7.734 1.00 96.25 290 TYR A CA 1
ATOM 2279 C C . TYR A 1 290 ? 14.127 -17.112 -8.498 1.00 96.25 290 TYR A C 1
ATOM 2281 O O . TYR A 1 290 ? 14.830 -18.103 -8.291 1.00 96.25 290 TYR A O 1
ATOM 2289 N N . LYS A 1 291 ? 13.125 -17.114 -9.384 1.00 96.00 291 LYS A N 1
ATOM 2290 C CA . LYS A 1 291 ? 12.792 -18.270 -10.231 1.00 96.00 291 LYS A CA 1
ATOM 2291 C C . LYS A 1 291 ? 12.989 -17.981 -11.715 1.00 96.00 291 LYS A C 1
ATOM 2293 O O . LYS A 1 291 ? 13.667 -18.740 -12.394 1.00 96.00 291 LYS A O 1
ATOM 2298 N N . SER A 1 292 ? 12.376 -16.922 -12.233 1.00 96.62 292 SER A N 1
ATOM 2299 C CA . SER A 1 292 ? 12.423 -16.577 -13.661 1.00 96.62 292 SER A CA 1
ATOM 2300 C C . SER A 1 292 ? 11.948 -15.147 -13.907 1.00 96.62 292 SER A C 1
ATOM 2302 O O . SER A 1 292 ? 11.363 -14.520 -13.018 1.00 96.62 292 SER A O 1
ATOM 2304 N N . TYR A 1 293 ? 12.171 -14.648 -15.122 1.00 97.75 293 TYR A N 1
ATOM 2305 C CA . TYR A 1 293 ? 11.520 -13.458 -15.658 1.00 97.75 293 TYR A CA 1
ATOM 2306 C C . TYR A 1 293 ? 10.990 -13.727 -17.068 1.00 97.75 293 TYR A C 1
ATOM 2308 O O . TYR A 1 293 ? 11.501 -14.601 -17.765 1.00 97.75 293 TYR A O 1
ATOM 2316 N N . ILE A 1 294 ? 9.983 -12.958 -17.480 1.00 97.50 294 ILE A N 1
ATOM 2317 C CA . ILE A 1 294 ? 9.469 -12.909 -18.853 1.00 97.50 294 ILE A CA 1
ATOM 2318 C C . ILE A 1 294 ? 9.099 -11.470 -19.225 1.00 97.50 294 ILE A C 1
ATOM 2320 O O . ILE A 1 294 ? 8.755 -10.654 -18.360 1.00 97.50 294 ILE A O 1
ATOM 2324 N N . PHE A 1 295 ? 9.131 -11.152 -20.517 1.00 97.25 295 PHE A N 1
ATOM 2325 C CA . PHE A 1 295 ? 8.616 -9.880 -21.025 1.00 97.25 295 PHE A CA 1
ATOM 2326 C C . PHE A 1 295 ? 7.194 -10.032 -21.563 1.00 97.25 295 PHE A C 1
ATOM 2328 O O . PHE A 1 295 ? 6.925 -10.885 -22.398 1.00 97.25 295 PHE A O 1
ATOM 2335 N N . GLY A 1 296 ? 6.266 -9.195 -21.092 1.00 93.62 296 GLY A N 1
ATOM 2336 C CA . GLY A 1 296 ? 4.843 -9.439 -21.343 1.00 93.62 296 GLY A CA 1
ATOM 2337 C C . GLY A 1 296 ? 4.374 -10.786 -20.769 1.00 93.62 296 GLY A C 1
ATOM 2338 O O . GLY A 1 296 ? 5.118 -11.475 -20.077 1.00 93.62 296 GLY A O 1
ATOM 2339 N N . ARG A 1 297 ? 3.117 -11.165 -21.021 1.00 91.56 297 ARG A N 1
ATOM 2340 C CA . ARG A 1 297 ? 2.580 -12.455 -20.534 1.00 91.56 297 ARG A CA 1
ATOM 2341 C C . ARG A 1 297 ? 2.974 -13.645 -21.406 1.00 91.56 297 ARG A C 1
ATOM 2343 O O . ARG A 1 297 ? 3.056 -14.756 -20.904 1.00 91.56 297 ARG A O 1
ATOM 2350 N N . ASN A 1 298 ? 3.257 -13.388 -22.681 1.00 92.19 298 ASN A N 1
ATOM 2351 C CA . ASN A 1 298 ? 3.580 -14.417 -23.672 1.00 92.19 298 ASN A CA 1
ATOM 2352 C C . ASN A 1 298 ? 5.093 -14.517 -23.923 1.00 92.19 298 ASN A C 1
ATOM 2354 O O . ASN A 1 298 ? 5.516 -15.063 -24.934 1.00 92.19 298 ASN A O 1
ATOM 2358 N N . ASN A 1 299 ? 5.904 -13.935 -23.033 1.00 95.38 299 ASN A N 1
ATOM 2359 C CA . ASN A 1 299 ? 7.349 -13.792 -23.188 1.00 95.38 299 ASN A CA 1
ATOM 2360 C C . ASN A 1 299 ? 7.795 -13.059 -24.473 1.00 95.38 299 ASN A C 1
ATOM 2362 O O . ASN A 1 299 ? 8.927 -13.231 -24.899 1.00 95.38 299 ASN A O 1
ATOM 2366 N N . ASP A 1 300 ? 6.943 -12.229 -25.079 1.00 95.75 300 ASP A N 1
ATOM 2367 C CA . ASP A 1 300 ? 7.287 -11.365 -26.216 1.00 95.75 300 ASP A CA 1
ATOM 2368 C C . ASP A 1 300 ? 7.639 -9.952 -25.723 1.00 95.75 300 ASP A C 1
ATOM 2370 O O . ASP A 1 300 ? 6.797 -9.244 -25.147 1.00 95.75 300 ASP A O 1
ATOM 2374 N N . PHE A 1 301 ? 8.874 -9.518 -25.997 1.00 97.88 301 PHE A N 1
ATOM 2375 C CA . PHE A 1 301 ? 9.392 -8.204 -25.623 1.00 97.88 301 PHE A CA 1
ATOM 2376 C C . PHE A 1 301 ? 8.507 -7.046 -26.092 1.00 97.88 301 PHE A C 1
ATOM 2378 O O . PHE A 1 301 ? 8.323 -6.076 -25.351 1.00 97.88 301 PHE A O 1
ATOM 2385 N N . PHE A 1 302 ? 7.920 -7.152 -27.281 1.00 96.12 302 PHE A N 1
ATOM 2386 C CA . PHE A 1 302 ? 7.150 -6.091 -27.918 1.00 96.12 302 PHE A CA 1
ATOM 2387 C C . PHE A 1 302 ? 5.650 -6.144 -27.586 1.00 96.12 302 PHE A C 1
ATOM 2389 O O . PHE A 1 302 ? 4.949 -5.160 -27.834 1.00 96.12 302 PHE A O 1
ATOM 2396 N N . SER A 1 303 ? 5.146 -7.230 -26.994 1.00 94.75 303 SER A N 1
ATOM 2397 C CA . SER A 1 303 ? 3.707 -7.430 -26.737 1.00 94.75 303 SER A CA 1
ATOM 2398 C C . SER A 1 303 ? 3.084 -6.436 -25.748 1.00 94.75 303 SER A C 1
ATOM 2400 O O . SER A 1 303 ? 1.903 -6.108 -25.847 1.00 94.75 303 SER A O 1
ATOM 2402 N N . SER A 1 304 ? 3.854 -5.936 -24.782 1.00 95.00 304 SER A N 1
ATOM 2403 C CA . SER A 1 304 ? 3.375 -4.985 -23.772 1.00 95.00 304 SER A CA 1
ATOM 2404 C C . SER A 1 304 ? 4.521 -4.163 -23.191 1.00 95.00 304 SER A C 1
ATOM 2406 O O . SER A 1 304 ? 5.679 -4.408 -23.507 1.00 95.00 304 SER A O 1
ATOM 2408 N N . ILE A 1 305 ? 4.219 -3.210 -22.306 1.00 96.06 305 ILE A N 1
ATOM 2409 C CA . ILE A 1 305 ? 5.227 -2.429 -21.565 1.00 96.06 305 ILE A CA 1
ATOM 2410 C C . ILE A 1 305 ? 5.791 -3.168 -20.336 1.00 96.06 305 ILE A C 1
ATOM 2412 O O . ILE A 1 305 ? 6.654 -2.633 -19.638 1.00 96.06 305 ILE A O 1
ATOM 2416 N N . ASP A 1 306 ? 5.287 -4.370 -20.051 1.00 95.88 306 ASP A N 1
ATOM 2417 C CA . ASP A 1 306 ? 5.489 -5.063 -18.780 1.00 95.88 306 ASP A CA 1
ATOM 2418 C C . ASP A 1 306 ? 6.707 -6.003 -18.811 1.00 95.88 306 ASP A C 1
ATOM 2420 O O . ASP A 1 306 ? 7.082 -6.557 -19.854 1.00 95.88 306 ASP A O 1
ATOM 2424 N N . MET A 1 307 ? 7.266 -6.254 -17.631 1.00 97.94 307 MET A N 1
ATOM 2425 C CA . MET A 1 307 ? 8.101 -7.416 -17.319 1.00 97.94 307 MET A CA 1
ATOM 2426 C C . MET A 1 307 ? 7.504 -8.123 -16.101 1.00 97.94 307 MET A C 1
ATOM 2428 O O . MET A 1 307 ? 7.028 -7.457 -15.185 1.00 97.94 307 MET A O 1
ATOM 2432 N N . TYR A 1 308 ? 7.531 -9.449 -16.070 1.00 97.00 308 TYR A N 1
ATOM 2433 C CA . TYR A 1 308 ? 7.089 -10.239 -14.922 1.00 97.00 308 TYR A CA 1
ATOM 2434 C C . TYR A 1 308 ? 8.273 -11.018 -14.368 1.00 97.00 308 TYR A C 1
ATOM 2436 O O . TYR A 1 308 ? 9.067 -11.552 -15.137 1.00 97.00 308 TYR A O 1
ATOM 2444 N N . MET A 1 309 ? 8.394 -11.092 -13.045 1.00 96.56 309 MET A N 1
ATOM 2445 C CA . MET A 1 309 ? 9.375 -11.946 -12.374 1.00 96.56 309 MET A CA 1
ATOM 2446 C C . MET A 1 309 ? 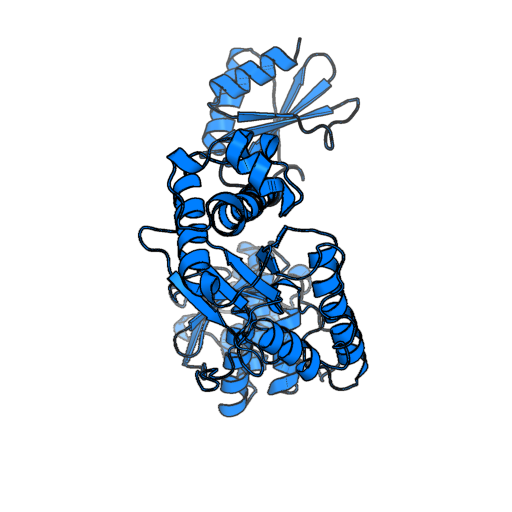8.687 -12.855 -11.367 1.00 96.56 309 MET A C 1
ATOM 2448 O O . MET A 1 309 ? 7.862 -12.392 -10.580 1.00 96.56 309 MET A O 1
ATOM 2452 N N . LYS A 1 310 ? 9.079 -14.127 -11.343 1.00 94.44 310 LYS A N 1
ATOM 2453 C CA . LYS A 1 310 ? 8.654 -15.087 -10.322 1.00 94.44 310 LYS A CA 1
ATOM 2454 C C . LYS A 1 310 ? 9.653 -15.082 -9.161 1.00 94.44 310 LYS A C 1
ATOM 2456 O O . LYS A 1 310 ? 10.850 -15.305 -9.363 1.00 94.44 310 LYS A O 1
ATOM 2461 N N . MET A 1 311 ? 9.150 -14.806 -7.960 1.00 92.06 311 MET A N 1
ATOM 2462 C CA . MET A 1 311 ? 9.888 -14.633 -6.705 1.00 92.06 311 MET A CA 1
ATOM 2463 C C . MET A 1 311 ? 9.246 -15.510 -5.618 1.00 92.06 311 MET A C 1
ATOM 2465 O O . MET A 1 311 ? 8.277 -15.121 -4.960 1.00 92.06 311 MET A O 1
ATOM 2469 N N . GLY A 1 312 ? 9.747 -16.732 -5.448 1.00 88.19 312 GLY A N 1
ATOM 2470 C CA . GLY A 1 312 ? 9.072 -17.763 -4.659 1.00 88.19 312 GLY A CA 1
ATOM 2471 C C . GLY A 1 312 ? 7.682 -18.064 -5.227 1.00 88.19 312 GLY A C 1
ATOM 2472 O O . GLY A 1 312 ? 7.549 -18.366 -6.411 1.00 88.19 312 GLY A O 1
ATOM 2473 N N . THR A 1 313 ? 6.651 -17.959 -4.389 1.00 84.44 313 THR A N 1
ATOM 2474 C CA . THR A 1 313 ? 5.237 -18.110 -4.781 1.00 84.44 313 THR A CA 1
ATOM 2475 C C . THR A 1 313 ? 4.610 -16.831 -5.343 1.00 84.44 313 THR A C 1
ATOM 2477 O O . THR A 1 313 ? 3.476 -16.866 -5.813 1.00 84.44 313 THR A O 1
ATOM 2480 N N . ALA A 1 314 ? 5.318 -15.699 -5.296 1.00 86.94 314 ALA A N 1
ATOM 2481 C CA . ALA A 1 314 ? 4.824 -14.427 -5.802 1.00 86.94 314 ALA A CA 1
ATOM 2482 C C . ALA A 1 314 ? 5.250 -14.208 -7.257 1.00 86.94 314 ALA A C 1
ATOM 2484 O O . ALA A 1 314 ? 6.379 -14.509 -7.647 1.00 86.94 314 ALA A O 1
ATOM 2485 N N . GLU A 1 315 ? 4.371 -13.602 -8.048 1.00 91.25 315 GLU A N 1
ATOM 2486 C CA . GLU A 1 315 ? 4.730 -13.008 -9.333 1.00 91.25 315 GLU A CA 1
ATOM 2487 C C . GLU A 1 315 ? 4.710 -11.486 -9.188 1.00 91.25 315 GLU A C 1
ATOM 2489 O O . GLU A 1 315 ? 3.781 -10.933 -8.610 1.00 91.25 315 GLU A O 1
ATOM 2494 N N . VAL A 1 316 ? 5.725 -10.784 -9.684 1.00 93.69 316 VAL A N 1
ATOM 2495 C CA . VAL A 1 316 ? 5.804 -9.319 -9.614 1.00 93.69 316 VAL A CA 1
ATOM 2496 C C . VAL A 1 316 ? 5.807 -8.748 -11.023 1.00 93.69 316 VAL A C 1
ATOM 2498 O O . VAL A 1 316 ? 6.707 -9.036 -11.810 1.00 93.69 316 VAL A O 1
ATOM 2501 N N . GLN A 1 317 ? 4.807 -7.922 -11.331 1.00 95.44 317 GLN A N 1
ATOM 2502 C CA . GLN A 1 317 ? 4.735 -7.150 -12.569 1.00 95.44 317 GLN A CA 1
ATOM 2503 C C . GLN A 1 317 ? 5.488 -5.833 -12.391 1.00 95.44 317 GLN A C 1
ATOM 2505 O O . GLN A 1 317 ? 5.132 -5.031 -11.530 1.00 95.44 317 GLN A O 1
ATOM 2510 N N . PHE A 1 318 ? 6.463 -5.578 -13.251 1.00 97.38 318 PHE A N 1
ATOM 2511 C CA . PHE A 1 318 ? 7.172 -4.312 -13.360 1.00 97.38 318 PHE A CA 1
ATOM 2512 C C . PHE A 1 318 ? 6.688 -3.548 -14.584 1.00 97.38 318 PHE A C 1
ATOM 2514 O O . PHE A 1 318 ? 6.713 -4.072 -15.702 1.00 97.38 318 PHE A O 1
ATOM 2521 N N . ARG A 1 319 ? 6.230 -2.313 -14.370 1.00 95.81 319 ARG A N 1
ATOM 2522 C CA . ARG A 1 319 ? 5.762 -1.427 -15.443 1.00 95.81 319 ARG A CA 1
ATOM 2523 C C . ARG A 1 319 ? 5.694 0.029 -15.007 1.00 95.81 319 ARG A C 1
ATOM 2525 O O . ARG A 1 319 ? 5.612 0.337 -13.817 1.00 95.81 319 ARG A O 1
ATOM 2532 N N . ALA A 1 320 ? 5.622 0.920 -15.987 1.00 93.19 320 ALA A N 1
ATOM 2533 C CA . ALA A 1 320 ? 5.178 2.290 -15.778 1.00 93.19 320 ALA A CA 1
ATOM 2534 C C . ALA A 1 320 ? 3.685 2.348 -15.407 1.00 93.19 320 ALA A C 1
ATOM 2536 O O . ALA A 1 320 ? 2.853 1.619 -15.966 1.00 93.19 320 ALA A O 1
ATOM 2537 N N . THR A 1 321 ? 3.336 3.248 -14.486 1.00 87.00 321 THR A N 1
ATOM 2538 C CA . THR A 1 321 ? 1.935 3.515 -14.105 1.00 87.00 321 THR A CA 1
ATOM 2539 C C . THR A 1 321 ? 1.429 4.899 -14.465 1.00 87.00 321 THR A C 1
ATOM 2541 O O . THR A 1 321 ? 0.218 5.107 -14.475 1.00 87.00 321 THR A O 1
ATOM 2544 N N . ASN A 1 322 ? 2.321 5.816 -14.838 1.00 82.31 322 ASN A N 1
ATOM 2545 C CA . ASN A 1 322 ? 1.951 7.126 -15.350 1.00 82.31 322 ASN A CA 1
ATOM 2546 C C . ASN A 1 322 ? 2.679 7.414 -16.668 1.00 82.31 322 ASN A C 1
ATOM 2548 O O . ASN A 1 322 ? 3.545 8.285 -16.743 1.00 82.31 322 ASN A O 1
ATOM 2552 N N . SER A 1 323 ? 2.332 6.640 -17.700 1.00 83.00 323 SER A N 1
ATOM 2553 C CA . SER A 1 323 ? 2.892 6.698 -19.058 1.00 83.00 323 SER A CA 1
ATOM 2554 C C . SER A 1 323 ? 4.426 6.625 -19.094 1.00 83.00 323 SER A C 1
ATOM 2556 O O . SER A 1 323 ? 4.979 5.535 -19.213 1.00 83.00 323 SER A O 1
ATOM 2558 N N . THR A 1 324 ? 5.115 7.759 -18.978 1.00 85.31 324 THR A N 1
ATOM 2559 C CA . THR A 1 324 ? 6.578 7.912 -19.058 1.00 85.31 324 THR A CA 1
ATOM 2560 C C . THR A 1 324 ? 7.242 8.144 -17.695 1.00 85.31 324 THR A C 1
ATOM 2562 O O . THR A 1 324 ? 8.348 8.671 -17.634 1.00 85.31 324 THR A O 1
ATOM 2565 N N . SER A 1 325 ? 6.551 7.822 -16.599 1.00 87.44 325 SER A N 1
ATOM 2566 C CA . SER A 1 325 ? 7.046 7.964 -15.224 1.00 87.44 325 SER A CA 1
ATOM 2567 C C . SER A 1 325 ? 6.394 6.941 -14.287 1.00 87.44 325 SER A C 1
ATOM 2569 O O . SER A 1 325 ? 5.436 6.250 -14.668 1.00 87.44 325 SER A O 1
ATOM 2571 N N . SER A 1 326 ? 6.859 6.898 -13.034 1.00 89.50 326 SER A N 1
ATOM 2572 C CA . SER A 1 326 ? 6.280 6.067 -11.966 1.00 89.50 326 SER A CA 1
ATOM 2573 C C . SER A 1 326 ? 6.395 4.577 -12.289 1.00 89.50 326 SER A C 1
ATOM 2575 O O . SER A 1 326 ? 5.392 3.852 -12.363 1.00 89.50 326 SER A O 1
ATOM 2577 N N . TRP A 1 327 ? 7.626 4.135 -12.544 1.00 95.81 327 TRP A N 1
ATOM 2578 C CA . TRP A 1 327 ? 7.954 2.726 -12.705 1.00 95.81 327 TRP A CA 1
ATOM 2579 C C . TRP A 1 327 ? 7.939 2.031 -11.341 1.00 95.81 327 TRP A C 1
ATOM 2581 O O . TRP A 1 327 ? 8.455 2.538 -10.341 1.00 95.81 327 TRP A O 1
ATOM 2591 N N . GLN A 1 328 ? 7.290 0.874 -11.276 1.00 94.69 328 GLN A N 1
ATOM 2592 C CA . GLN A 1 328 ? 7.067 0.164 -10.020 1.00 94.69 328 GLN A CA 1
ATOM 2593 C C . GLN A 1 328 ? 6.872 -1.334 -10.243 1.00 94.69 328 GLN A C 1
ATOM 2595 O O . GLN A 1 328 ? 6.426 -1.757 -11.311 1.00 94.69 328 GLN A O 1
ATOM 2600 N N . GLY A 1 329 ? 7.153 -2.112 -9.200 1.00 94.12 329 GLY A N 1
ATOM 2601 C CA . GLY A 1 329 ? 6.752 -3.509 -9.072 1.00 94.12 329 GLY A CA 1
ATOM 2602 C C . GLY A 1 329 ? 5.402 -3.640 -8.362 1.00 94.12 329 GLY A C 1
ATOM 2603 O O . GLY A 1 329 ? 5.136 -2.935 -7.387 1.00 94.12 329 GLY A O 1
ATOM 2604 N N . GLU A 1 330 ? 4.550 -4.552 -8.818 1.00 91.88 330 GLU A N 1
ATOM 2605 C CA . GLU A 1 330 ? 3.273 -4.898 -8.189 1.00 91.88 330 GLU A CA 1
ATOM 2606 C C . GLU A 1 330 ? 3.122 -6.418 -8.092 1.00 91.88 330 GLU A C 1
ATOM 2608 O O . GLU A 1 330 ? 3.200 -7.109 -9.109 1.00 91.88 330 GLU A O 1
ATOM 2613 N N . ILE A 1 331 ? 2.871 -6.939 -6.885 1.00 87.56 331 ILE A N 1
ATOM 2614 C CA . ILE A 1 331 ? 2.638 -8.376 -6.685 1.00 87.56 331 ILE A CA 1
ATOM 2615 C C . ILE A 1 331 ? 1.296 -8.788 -7.306 1.00 87.56 331 ILE A C 1
ATOM 2617 O O . ILE A 1 331 ? 0.243 -8.220 -6.997 1.00 87.56 331 ILE A O 1
ATOM 2621 N N . LYS A 1 332 ? 1.340 -9.838 -8.120 1.00 83.44 332 LYS A N 1
ATOM 2622 C CA . LYS A 1 332 ? 0.232 -10.533 -8.771 1.00 83.44 332 LYS A CA 1
ATOM 2623 C C . LYS A 1 332 ? 0.075 -11.943 -8.187 1.00 83.44 332 LYS A C 1
ATOM 2625 O O . LYS A 1 332 ? 1.035 -12.541 -7.711 1.00 83.44 332 LYS A O 1
ATOM 2630 N N . GLY A 1 333 ? -1.144 -12.479 -8.243 1.00 60.16 333 GLY A N 1
ATOM 2631 C CA . GLY A 1 333 ? -1.366 -13.930 -8.184 1.00 60.16 333 GLY A CA 1
ATOM 2632 C C . GLY A 1 333 ? -1.333 -14.638 -6.821 1.00 60.16 333 GLY A C 1
ATOM 2633 O O . GLY A 1 333 ? -1.362 -15.861 -6.822 1.00 60.16 333 GLY A O 1
ATOM 2634 N N . VAL A 1 334 ? -1.340 -13.949 -5.671 1.00 51.56 334 VAL A N 1
ATOM 2635 C CA . VAL A 1 334 ? -1.399 -14.617 -4.348 1.00 51.56 334 VAL A CA 1
ATOM 2636 C C . VAL A 1 334 ? -2.605 -14.129 -3.540 1.00 51.56 334 VAL A C 1
ATOM 2638 O O . VAL A 1 334 ? -2.452 -13.235 -2.720 1.00 51.56 334 VAL A O 1
ATOM 2641 N N . THR A 1 335 ? -3.816 -14.633 -3.834 1.00 40.56 335 THR A N 1
ATOM 2642 C CA . THR A 1 335 ? -5.107 -14.406 -3.110 1.00 40.56 335 THR A CA 1
ATOM 2643 C C . THR A 1 335 ? -5.507 -12.961 -2.721 1.00 40.56 335 THR A C 1
ATOM 2645 O O . THR A 1 335 ? -6.565 -12.738 -2.143 1.00 40.56 335 THR A O 1
ATOM 2648 N N . ALA A 1 336 ? -4.724 -11.955 -3.098 1.00 42.81 336 ALA A N 1
ATOM 2649 C CA . ALA A 1 336 ? -4.972 -10.521 -3.099 1.00 42.81 336 ALA A CA 1
ATOM 2650 C C . ALA A 1 336 ? -3.797 -9.866 -3.852 1.00 42.81 336 ALA A C 1
ATOM 2652 O O . ALA A 1 336 ? -2.663 -10.331 -3.754 1.00 42.81 336 ALA A O 1
ATOM 2653 N N . ALA A 1 337 ? -4.021 -8.772 -4.584 1.00 48.59 337 ALA A N 1
ATOM 2654 C CA . ALA A 1 337 ? -2.912 -7.962 -5.096 1.00 48.59 337 ALA A CA 1
ATOM 2655 C C . ALA A 1 337 ? -2.017 -7.530 -3.914 1.00 48.59 337 ALA A C 1
ATOM 2657 O O . ALA A 1 337 ? -2.472 -6.826 -3.010 1.00 48.59 337 ALA A O 1
ATOM 2658 N N . GLY A 1 338 ? -0.767 -8.002 -3.888 1.00 60.81 338 GLY A N 1
ATOM 2659 C CA . GLY A 1 338 ? 0.093 -8.021 -2.692 1.00 60.81 338 GLY A CA 1
ATOM 2660 C C . GLY A 1 338 ? 0.806 -6.703 -2.378 1.00 60.81 338 GLY A C 1
ATOM 2661 O O . GLY A 1 338 ? 1.770 -6.696 -1.623 1.00 60.81 338 GLY A O 1
ATOM 2662 N N . GLY A 1 339 ? 0.344 -5.592 -2.953 1.00 80.38 339 GLY A N 1
ATOM 2663 C CA . GLY A 1 339 ? 0.930 -4.264 -2.794 1.00 80.38 339 GLY A CA 1
ATOM 2664 C C . GLY A 1 339 ? 2.010 -3.924 -3.828 1.00 80.38 339 GLY A C 1
ATOM 2665 O O . GLY A 1 339 ? 2.396 -4.737 -4.669 1.00 80.38 339 GLY A O 1
ATOM 2666 N N . LYS A 1 340 ? 2.444 -2.658 -3.799 1.00 90.12 340 LYS A N 1
ATOM 2667 C CA . LYS A 1 340 ? 3.343 -2.038 -4.789 1.00 90.12 340 LYS A CA 1
ATOM 2668 C C . LYS A 1 340 ? 4.678 -1.621 -4.176 1.00 90.12 340 LYS A C 1
ATOM 2670 O O . LYS A 1 340 ? 4.743 -1.353 -2.971 1.00 90.12 340 LYS A O 1
ATOM 2675 N N . ILE A 1 341 ? 5.706 -1.498 -5.011 1.00 92.19 341 ILE A N 1
ATOM 2676 C CA . ILE A 1 341 ? 7.018 -0.935 -4.680 1.00 92.19 341 ILE A CA 1
ATOM 2677 C C . ILE A 1 341 ? 7.505 -0.022 -5.813 1.00 92.19 341 ILE A C 1
ATOM 2679 O O . ILE A 1 341 ? 7.685 -0.463 -6.943 1.00 92.19 341 ILE A O 1
ATOM 2683 N N . GLY A 1 342 ? 7.697 1.265 -5.517 1.00 93.38 342 GLY A N 1
ATOM 2684 C CA . GLY A 1 342 ? 8.179 2.244 -6.498 1.00 93.38 342 GLY A CA 1
ATOM 2685 C C . GLY A 1 342 ? 9.669 2.100 -6.817 1.00 93.38 342 GLY A C 1
ATOM 2686 O O . GLY A 1 342 ? 10.437 1.594 -5.994 1.00 93.38 342 GLY A O 1
ATOM 2687 N N . GLY A 1 343 ? 10.085 2.603 -7.983 1.00 93.62 343 GLY A N 1
ATOM 2688 C CA . GLY A 1 343 ? 11.456 2.517 -8.494 1.00 93.62 343 GLY A CA 1
ATOM 2689 C C . GLY A 1 343 ? 12.532 2.991 -7.515 1.00 93.62 343 GLY A C 1
ATOM 2690 O O . GLY A 1 343 ? 13.536 2.309 -7.340 1.00 93.62 343 GLY A O 1
ATOM 2691 N N . GLY A 1 344 ? 12.296 4.087 -6.785 1.00 92.81 344 GLY A N 1
ATOM 2692 C CA . GLY A 1 344 ? 13.253 4.574 -5.782 1.00 92.81 344 GLY A CA 1
ATOM 2693 C C . GLY A 1 344 ? 13.485 3.588 -4.630 1.00 92.81 344 GLY A C 1
ATOM 2694 O O . GLY A 1 344 ? 14.609 3.432 -4.158 1.00 92.81 344 GLY A O 1
ATOM 2695 N N . ASN A 1 345 ? 12.443 2.864 -4.214 1.00 93.69 345 ASN A N 1
ATOM 2696 C CA . ASN A 1 345 ? 12.548 1.850 -3.161 1.00 93.69 345 ASN A CA 1
ATOM 2697 C C . ASN A 1 345 ? 13.171 0.554 -3.697 1.00 93.69 345 ASN A C 1
ATOM 2699 O O . ASN A 1 345 ? 13.942 -0.088 -2.990 1.00 93.69 345 ASN A O 1
ATOM 2703 N N . LEU A 1 346 ? 12.897 0.198 -4.958 1.00 94.62 346 LEU A N 1
ATOM 2704 C CA . LEU A 1 346 ? 13.604 -0.885 -5.651 1.00 94.62 346 LEU A CA 1
ATOM 2705 C C . LEU A 1 346 ? 15.105 -0.596 -5.746 1.00 94.62 346 LEU A C 1
ATOM 2707 O O . LEU A 1 346 ? 15.912 -1.465 -5.420 1.00 94.62 346 LEU A O 1
ATOM 2711 N N . ASN A 1 347 ? 15.480 0.630 -6.122 1.00 94.88 347 ASN A N 1
ATOM 2712 C CA . ASN A 1 347 ? 16.877 1.045 -6.185 1.00 94.88 347 ASN A CA 1
ATOM 2713 C C . ASN A 1 347 ? 17.555 0.979 -4.810 1.00 94.88 347 ASN A C 1
ATOM 2715 O O . ASN A 1 347 ? 18.654 0.445 -4.710 1.00 94.88 347 ASN A O 1
ATOM 2719 N N . PHE A 1 348 ? 16.884 1.434 -3.745 1.00 93.94 348 PHE A N 1
ATOM 2720 C CA . PHE A 1 348 ? 17.396 1.302 -2.377 1.00 93.94 348 PHE A CA 1
ATOM 2721 C C . PHE A 1 348 ? 17.764 -0.151 -2.032 1.00 93.94 348 PHE A C 1
ATOM 2723 O O . PHE A 1 348 ? 18.856 -0.415 -1.530 1.00 93.94 348 PHE A O 1
ATOM 2730 N N . TYR A 1 349 ? 16.891 -1.115 -2.344 1.00 94.50 349 TYR A N 1
ATOM 2731 C CA . TYR A 1 349 ? 17.187 -2.524 -2.079 1.00 94.50 349 TYR A CA 1
ATOM 2732 C C . TYR A 1 349 ? 18.259 -3.100 -3.015 1.00 94.50 349 TYR A C 1
ATOM 2734 O O . TYR A 1 349 ? 19.050 -3.935 -2.572 1.00 94.50 349 TYR A O 1
ATOM 2742 N N . CYS A 1 350 ? 18.355 -2.630 -4.264 1.00 95.00 350 CYS A N 1
ATOM 2743 C CA . CYS A 1 350 ? 19.475 -2.972 -5.147 1.00 95.00 350 CYS A CA 1
ATOM 2744 C C . CYS A 1 350 ? 20.807 -2.491 -4.556 1.00 95.00 350 CYS A C 1
ATOM 2746 O O . CYS A 1 350 ? 21.749 -3.269 -4.440 1.00 95.00 350 CYS A O 1
ATOM 2748 N N . GLU A 1 351 ? 20.881 -1.248 -4.084 1.00 92.81 351 GLU A N 1
ATOM 2749 C CA . GLU A 1 351 ? 22.085 -0.709 -3.449 1.00 92.81 351 GLU A CA 1
ATOM 2750 C C . GLU A 1 351 ? 22.441 -1.450 -2.158 1.00 92.81 351 GLU A C 1
ATOM 2752 O O . GLU A 1 351 ? 23.619 -1.680 -1.880 1.00 92.81 351 GLU A O 1
ATOM 2757 N N . ARG A 1 352 ? 21.435 -1.873 -1.387 1.00 91.69 352 ARG A N 1
ATOM 2758 C CA . ARG A 1 352 ? 21.641 -2.638 -0.155 1.00 91.69 352 ARG A CA 1
ATOM 2759 C C . ARG A 1 352 ? 22.182 -4.041 -0.419 1.00 91.69 352 ARG A C 1
ATOM 2761 O O . ARG A 1 352 ? 23.150 -4.445 0.218 1.00 91.69 352 ARG A O 1
ATOM 2768 N N . GLN A 1 353 ? 21.565 -4.782 -1.338 1.00 94.12 353 GLN A N 1
ATOM 2769 C CA . GLN A 1 353 ? 21.880 -6.199 -1.556 1.00 94.12 353 GLN A CA 1
ATOM 2770 C C . GLN A 1 353 ? 22.993 -6.417 -2.585 1.00 94.12 353 GLN A C 1
ATOM 2772 O O . GLN A 1 353 ? 23.798 -7.338 -2.440 1.00 94.12 353 GLN A O 1
ATOM 2777 N N . LEU A 1 354 ? 23.043 -5.573 -3.616 1.00 93.69 354 LEU A N 1
ATOM 2778 C CA . LEU A 1 354 ? 23.914 -5.713 -4.788 1.00 93.69 354 LEU A CA 1
ATOM 2779 C C . LEU A 1 354 ? 25.042 -4.676 -4.820 1.00 93.69 354 LEU A C 1
ATOM 2781 O O . LEU A 1 354 ? 25.937 -4.795 -5.649 1.00 93.69 354 LEU A O 1
ATOM 2785 N N . ARG A 1 355 ? 25.010 -3.658 -3.943 1.00 91.19 355 ARG A N 1
ATOM 2786 C CA . ARG A 1 355 ? 25.952 -2.518 -3.941 1.00 91.19 355 ARG A CA 1
ATOM 2787 C C . ARG A 1 355 ? 25.984 -1.747 -5.269 1.00 91.19 355 ARG A C 1
ATOM 2789 O O . ARG A 1 355 ? 26.982 -1.106 -5.590 1.00 91.19 355 ARG A O 1
ATOM 2796 N N . ARG A 1 356 ? 24.882 -1.787 -6.025 1.00 91.94 356 ARG A N 1
ATOM 2797 C CA . ARG A 1 356 ? 24.757 -1.182 -7.355 1.00 91.94 356 ARG A CA 1
ATOM 2798 C C . ARG A 1 356 ? 23.376 -0.565 -7.553 1.00 91.94 356 ARG A C 1
ATOM 2800 O O . ARG A 1 356 ? 22.370 -1.185 -7.209 1.00 91.94 356 ARG A O 1
ATOM 2807 N N . SER A 1 357 ? 23.341 0.627 -8.141 1.00 93.81 357 SER A N 1
ATOM 2808 C CA . SER A 1 357 ? 22.094 1.299 -8.512 1.00 93.81 357 SER A CA 1
ATOM 2809 C C . SER A 1 357 ? 21.512 0.729 -9.815 1.00 93.81 357 SER A C 1
ATOM 2811 O O . SER A 1 357 ? 22.222 0.150 -10.648 1.00 93.81 357 SER A O 1
ATOM 2813 N N . ILE A 1 358 ? 20.204 0.880 -10.013 1.00 95.00 358 ILE A N 1
ATOM 2814 C CA . ILE A 1 358 ? 19.519 0.483 -11.252 1.00 95.00 358 ILE A CA 1
ATOM 2815 C C . ILE A 1 358 ? 20.051 1.327 -12.419 1.00 95.00 358 ILE A C 1
ATOM 2817 O O . ILE A 1 358 ? 20.042 2.553 -12.339 1.00 95.00 358 ILE A O 1
ATOM 2821 N N . GLY A 1 359 ? 20.497 0.676 -13.499 1.00 90.19 359 GLY A N 1
ATOM 2822 C CA . GLY A 1 359 ? 21.062 1.354 -14.676 1.00 90.19 359 GLY A CA 1
ATOM 2823 C C . GLY A 1 359 ? 22.557 1.687 -14.578 1.00 90.19 359 GLY A C 1
ATOM 2824 O O . GLY A 1 359 ? 23.106 2.282 -15.500 1.00 90.19 359 GLY A O 1
ATOM 2825 N N . GLY A 1 360 ? 23.235 1.262 -13.505 1.00 77.06 360 GLY A N 1
ATOM 2826 C CA . GLY A 1 360 ? 24.668 1.490 -13.294 1.00 77.06 360 GLY A CA 1
ATOM 2827 C C . GLY A 1 360 ? 24.973 2.641 -12.329 1.00 77.06 360 GLY A C 1
ATOM 2828 O O . GLY A 1 360 ? 24.158 3.531 -12.109 1.00 77.06 360 GLY A O 1
ATOM 2829 N N . GLY A 1 361 ? 26.162 2.593 -11.719 1.00 67.25 361 GLY A N 1
ATOM 2830 C CA . GLY A 1 361 ? 26.626 3.563 -10.720 1.00 67.25 361 GLY A CA 1
ATOM 2831 C C . GLY A 1 361 ? 26.905 2.955 -9.341 1.00 67.25 361 GLY A C 1
ATOM 2832 O O . GLY A 1 361 ? 26.381 1.895 -8.989 1.00 67.25 361 GLY A O 1
ATOM 2833 N N . LEU A 1 362 ? 27.766 3.639 -8.580 1.00 57.53 362 LEU A N 1
ATOM 2834 C CA . LEU A 1 362 ? 28.070 3.331 -7.180 1.00 57.53 362 LEU A CA 1
ATOM 2835 C C . LEU A 1 362 ? 26.961 3.859 -6.253 1.00 57.53 362 LEU A C 1
ATOM 2837 O O . LEU A 1 362 ? 26.335 4.882 -6.544 1.00 57.53 362 LEU A O 1
ATOM 2841 N N . LYS A 1 363 ? 26.769 3.163 -5.124 1.00 61.09 363 LYS A N 1
ATOM 2842 C CA . LYS A 1 363 ? 25.849 3.513 -4.025 1.00 61.09 363 LYS A CA 1
ATOM 2843 C C . LYS A 1 363 ? 25.950 5.000 -3.650 1.00 61.09 363 LYS A C 1
ATOM 2845 O O . LYS A 1 363 ? 27.052 5.527 -3.520 1.00 61.09 363 LYS A O 1
ATOM 2850 N N . GLY A 1 364 ? 24.808 5.653 -3.413 1.00 58.91 364 GLY A N 1
ATOM 2851 C CA . GLY A 1 364 ? 24.756 7.015 -2.859 1.00 58.91 364 GLY A CA 1
ATOM 2852 C C . GLY A 1 364 ? 24.616 8.157 -3.872 1.00 58.91 364 GLY A C 1
ATOM 2853 O O . GLY A 1 364 ? 24.490 9.309 -3.461 1.00 58.91 364 GLY A O 1
ATOM 2854 N N . ARG A 1 365 ? 24.567 7.880 -5.183 1.00 59.47 365 ARG A N 1
ATOM 2855 C CA . ARG A 1 365 ? 24.087 8.879 -6.156 1.00 59.47 365 ARG A CA 1
ATOM 2856 C C . ARG A 1 365 ? 22.566 9.006 -6.037 1.00 59.47 365 ARG A C 1
ATOM 2858 O O . ARG A 1 365 ? 21.881 8.003 -5.866 1.00 59.47 365 ARG A O 1
ATOM 2865 N N . SER A 1 366 ? 22.030 10.225 -6.151 1.00 73.81 366 SER A N 1
ATOM 2866 C CA . SER A 1 366 ? 20.584 10.497 -6.210 1.00 73.81 366 SER A CA 1
ATOM 2867 C C . SER A 1 366 ? 19.963 9.848 -7.450 1.00 73.81 366 SER A C 1
ATOM 2869 O O . SER A 1 366 ? 19.767 10.510 -8.470 1.00 73.81 366 SER A O 1
ATOM 2871 N N . TRP A 1 367 ? 19.707 8.542 -7.377 1.00 89.88 367 TRP A N 1
ATOM 2872 C CA . TRP A 1 367 ? 19.146 7.755 -8.464 1.00 89.88 367 TRP A CA 1
ATOM 2873 C C . TRP A 1 367 ? 17.803 8.330 -8.909 1.00 89.88 367 TRP A C 1
ATOM 2875 O O . TRP A 1 367 ? 16.976 8.742 -8.089 1.00 89.88 367 TRP A O 1
ATOM 2885 N N . LYS A 1 368 ? 17.587 8.338 -10.223 1.00 89.94 368 LYS A N 1
ATOM 2886 C CA . LYS A 1 368 ? 16.342 8.763 -10.858 1.00 89.94 368 LYS A CA 1
ATOM 2887 C C . LYS A 1 368 ? 15.988 7.774 -11.959 1.00 89.94 368 LYS A C 1
ATOM 2889 O O . LYS A 1 368 ? 16.867 7.186 -12.584 1.00 89.94 368 LYS A O 1
ATOM 2894 N N . GLU A 1 369 ? 14.692 7.624 -12.204 1.00 92.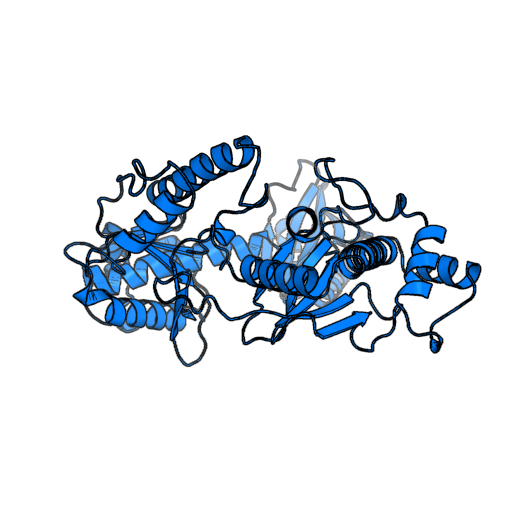81 369 GLU A N 1
ATOM 2895 C CA . GLU A 1 369 ? 14.203 6.920 -13.388 1.00 92.81 369 GLU A CA 1
ATOM 2896 C C . GLU A 1 369 ? 14.759 7.603 -14.647 1.00 92.81 369 GLU A C 1
ATOM 2898 O O . GLU A 1 369 ? 14.862 8.828 -14.669 1.00 92.81 369 GLU A O 1
ATOM 2903 N N . THR A 1 370 ? 15.102 6.835 -15.686 1.00 91.88 370 THR A N 1
ATOM 2904 C CA . THR A 1 370 ? 15.515 7.386 -16.989 1.00 91.88 370 THR A CA 1
ATOM 2905 C C . THR A 1 370 ? 14.258 7.686 -17.808 1.00 91.88 370 THR A C 1
ATOM 2907 O O . THR A 1 370 ? 13.630 6.733 -18.274 1.00 91.88 370 THR A O 1
ATOM 2910 N N . PRO A 1 371 ? 13.845 8.955 -17.993 1.00 89.12 371 PRO A N 1
ATOM 2911 C CA . PRO A 1 371 ? 12.656 9.294 -18.772 1.00 89.12 371 PRO A 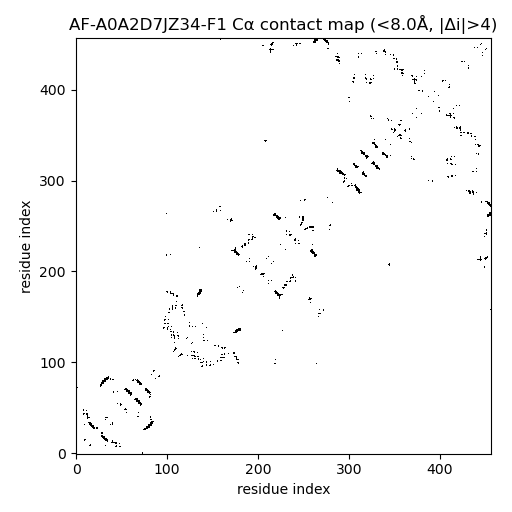CA 1
ATOM 2912 C C . PRO A 1 371 ? 12.775 8.802 -20.217 1.00 89.12 371 PRO A C 1
ATOM 2914 O O . PRO A 1 371 ? 13.871 8.748 -20.768 1.00 89.12 371 PRO A O 1
ATOM 2917 N N . GLY A 1 372 ? 11.648 8.485 -20.863 1.00 88.00 372 GLY A N 1
ATOM 2918 C CA . GLY A 1 372 ? 11.646 7.876 -22.202 1.00 88.00 372 GLY A CA 1
ATOM 2919 C C . GLY A 1 372 ? 12.408 8.674 -23.272 1.00 88.00 372 GLY A C 1
ATOM 2920 O O . GLY A 1 372 ? 13.061 8.078 -24.119 1.00 88.00 372 GLY A O 1
ATOM 2921 N N . ASN A 1 373 ? 12.388 10.008 -23.201 1.00 88.88 373 ASN A N 1
ATOM 2922 C CA . ASN A 1 373 ? 13.129 10.893 -24.111 1.00 88.88 373 ASN A CA 1
ATOM 2923 C C . ASN A 1 373 ? 14.636 11.000 -23.805 1.00 88.88 373 ASN A C 1
ATOM 2925 O O . ASN A 1 373 ? 15.363 11.607 -24.581 1.00 88.88 373 ASN A O 1
ATOM 2929 N N . GLN A 1 374 ? 15.101 10.444 -22.685 1.00 92.06 374 GLN A N 1
ATOM 2930 C CA . GLN A 1 374 ? 16.517 10.378 -22.303 1.00 92.06 374 GLN A CA 1
ATOM 2931 C C . GLN A 1 374 ? 17.105 8.974 -22.506 1.00 92.06 374 GLN A C 1
ATOM 2933 O O . GLN A 1 374 ? 18.290 8.754 -22.259 1.00 92.06 374 GLN A O 1
ATOM 2938 N N . VAL A 1 375 ? 16.293 8.005 -22.942 1.00 94.62 375 VAL A N 1
ATOM 2939 C CA . VAL A 1 375 ? 16.763 6.645 -23.208 1.00 94.62 375 VAL A CA 1
ATOM 2940 C C . VAL A 1 375 ? 17.623 6.634 -24.468 1.00 94.62 375 VAL A C 1
ATOM 2942 O O . VAL A 1 375 ? 17.167 6.969 -25.561 1.00 94.62 375 VAL A O 1
ATOM 2945 N N . ARG A 1 376 ? 18.864 6.165 -24.329 1.00 96.38 376 ARG A N 1
ATOM 2946 C CA . ARG A 1 376 ? 19.741 5.855 -25.461 1.00 96.38 376 ARG A CA 1
ATOM 2947 C C . ARG A 1 376 ? 19.318 4.510 -26.047 1.00 96.38 376 ARG A C 1
ATOM 2949 O O . ARG A 1 376 ? 19.626 3.460 -25.489 1.00 96.38 376 ARG A O 1
ATOM 2956 N N . LEU A 1 377 ? 18.597 4.531 -27.169 1.00 97.69 377 LEU A N 1
ATOM 2957 C CA . LEU A 1 377 ? 18.006 3.316 -27.752 1.00 97.69 377 LEU A CA 1
ATOM 2958 C C . LEU A 1 377 ? 19.045 2.264 -28.173 1.00 97.69 377 LEU A C 1
ATOM 2960 O O . LEU A 1 377 ? 18.743 1.075 -28.122 1.00 97.69 377 LEU A O 1
ATOM 2964 N N . ASN A 1 378 ? 20.272 2.676 -28.506 1.00 97.56 378 ASN A N 1
ATOM 2965 C CA . ASN A 1 378 ? 21.376 1.746 -28.760 1.00 97.56 378 ASN A CA 1
ATOM 2966 C C . ASN A 1 378 ? 21.768 0.960 -27.497 1.00 97.56 378 ASN A C 1
ATOM 2968 O O . ASN A 1 378 ? 21.928 -0.255 -27.558 1.00 97.56 378 ASN A O 1
ATOM 2972 N N . ASP A 1 379 ? 21.840 1.617 -26.336 1.00 97.38 379 ASP A N 1
ATOM 2973 C CA . ASP A 1 379 ? 22.144 0.947 -25.064 1.00 97.38 379 ASP A CA 1
ATOM 2974 C C . ASP A 1 379 ? 20.990 0.012 -24.664 1.00 97.38 379 ASP A C 1
ATOM 2976 O O . ASP A 1 379 ? 21.202 -1.128 -24.245 1.00 97.38 379 ASP A O 1
ATOM 2980 N N . MET A 1 380 ? 19.749 0.467 -24.870 1.00 98.25 380 MET A N 1
ATOM 2981 C CA . MET A 1 380 ? 18.554 -0.353 -24.664 1.00 98.25 380 MET A CA 1
ATOM 2982 C C . MET A 1 380 ? 18.555 -1.597 -25.568 1.00 98.25 380 MET A C 1
ATOM 2984 O O . MET A 1 380 ? 18.177 -2.675 -25.110 1.00 98.25 380 MET A O 1
ATOM 2988 N N . TYR A 1 381 ? 19.011 -1.478 -26.819 1.00 98.62 381 TYR A N 1
ATOM 2989 C CA . TYR A 1 381 ? 19.141 -2.598 -27.755 1.00 98.62 381 TYR A CA 1
ATOM 2990 C C . TYR A 1 381 ? 20.162 -3.645 -27.281 1.00 98.62 381 TYR A C 1
ATOM 2992 O O . TYR A 1 381 ? 19.906 -4.847 -27.377 1.00 98.62 381 TYR A O 1
ATOM 3000 N N . LEU A 1 382 ? 21.294 -3.217 -26.712 1.00 98.44 382 LEU A N 1
ATOM 3001 C CA . LEU A 1 382 ? 22.282 -4.142 -26.146 1.00 98.44 382 LEU A CA 1
ATOM 3002 C C . LEU A 1 382 ? 21.690 -4.960 -24.992 1.00 98.44 382 LEU A C 1
ATOM 3004 O O . LEU A 1 382 ? 21.864 -6.179 -24.941 1.00 98.44 382 LEU A O 1
ATOM 3008 N N . LEU A 1 383 ? 20.935 -4.311 -24.100 1.00 98.38 383 LEU A N 1
ATOM 3009 C CA . LEU A 1 383 ? 20.236 -5.003 -23.016 1.00 98.38 383 LEU A CA 1
ATOM 3010 C C . LEU A 1 383 ? 19.119 -5.912 -23.543 1.00 98.38 383 LEU A C 1
ATOM 3012 O O . LEU A 1 383 ? 18.949 -7.020 -23.040 1.00 98.38 383 LEU A O 1
ATOM 3016 N N . PHE A 1 384 ? 18.386 -5.476 -24.570 1.00 98.56 384 PHE A N 1
ATOM 3017 C CA . PHE A 1 384 ? 17.389 -6.299 -25.252 1.00 98.56 384 PHE A CA 1
ATOM 3018 C C . PHE A 1 384 ? 18.012 -7.599 -25.772 1.00 98.56 384 PHE A C 1
ATOM 3020 O O . PHE A 1 384 ? 17.541 -8.673 -25.403 1.00 98.56 384 PHE A O 1
ATOM 3027 N N . LYS A 1 385 ? 19.115 -7.534 -26.529 1.00 98.38 385 LYS A N 1
ATOM 3028 C CA . LYS A 1 385 ? 19.808 -8.744 -27.005 1.00 98.38 385 LYS A CA 1
ATOM 3029 C C . LYS A 1 385 ? 20.316 -9.626 -25.867 1.00 98.38 385 LYS A C 1
ATOM 3031 O O . LYS A 1 385 ? 20.297 -10.846 -25.986 1.00 98.38 385 LYS A O 1
ATOM 3036 N N . LYS A 1 386 ? 20.763 -9.019 -24.765 1.00 98.19 386 LYS A N 1
ATOM 3037 C CA . LYS A 1 386 ? 21.283 -9.742 -23.597 1.00 98.19 386 LYS A CA 1
ATOM 3038 C C . LYS A 1 386 ? 20.204 -10.536 -22.853 1.00 98.19 386 LYS A C 1
ATOM 3040 O O . LYS A 1 386 ? 20.503 -11.609 -22.339 1.00 98.19 386 LYS A O 1
ATOM 3045 N N . TYR A 1 387 ? 18.981 -10.010 -22.773 1.00 98.00 387 TYR A N 1
ATOM 3046 C CA . TYR A 1 387 ? 17.928 -10.548 -21.901 1.00 98.00 387 TYR A CA 1
ATOM 3047 C C . TYR A 1 387 ? 16.699 -11.094 -22.632 1.00 98.00 387 TYR A C 1
ATOM 3049 O O . TYR A 1 387 ? 15.735 -11.490 -21.981 1.00 98.00 387 TYR A O 1
ATOM 3057 N N . THR A 1 388 ? 16.699 -11.128 -23.963 1.00 97.56 388 THR A N 1
ATOM 3058 C CA . THR A 1 388 ? 15.615 -11.746 -24.742 1.00 97.56 388 THR A CA 1
ATOM 3059 C C . THR A 1 388 ? 16.085 -13.007 -25.466 1.00 97.56 388 THR A C 1
ATOM 3061 O O . THR A 1 388 ? 17.270 -13.104 -25.805 1.00 97.56 388 THR A O 1
ATOM 3064 N N . PRO A 1 389 ? 15.180 -13.981 -25.701 1.00 95.12 389 PRO A N 1
ATOM 3065 C CA . PRO A 1 389 ? 15.482 -15.168 -26.498 1.00 95.12 389 PRO A CA 1
ATOM 3066 C C . PRO A 1 389 ? 16.005 -14.802 -27.891 1.00 95.12 389 PRO A C 1
ATOM 3068 O O . PRO A 1 389 ? 15.568 -13.805 -28.472 1.00 95.12 389 PRO A O 1
ATOM 3071 N N . LYS A 1 390 ? 16.923 -15.613 -28.433 1.00 95.94 390 LYS A N 1
ATOM 3072 C CA . LYS A 1 390 ? 17.570 -15.347 -29.731 1.00 95.94 390 LYS A CA 1
ATOM 3073 C C . LYS A 1 390 ? 16.559 -15.248 -30.873 1.00 95.94 390 LYS A C 1
ATOM 3075 O O . LYS A 1 390 ? 16.761 -14.472 -31.796 1.00 95.94 390 LYS A O 1
ATOM 3080 N N . GLU A 1 391 ? 15.444 -15.963 -30.773 1.00 96.00 391 GLU A N 1
ATOM 3081 C CA . GLU A 1 391 ? 14.357 -15.990 -31.757 1.00 96.00 391 GLU A CA 1
ATOM 3082 C C . GLU A 1 391 ? 13.624 -14.643 -31.863 1.00 96.00 391 GLU A C 1
ATOM 3084 O O . GLU A 1 391 ? 12.944 -14.382 -32.852 1.00 96.00 391 GLU A O 1
ATOM 3089 N N . GLN A 1 392 ? 13.747 -13.774 -30.854 1.00 96.12 392 GLN A N 1
ATOM 3090 C CA . GLN A 1 392 ? 13.190 -12.418 -30.884 1.00 96.12 392 GLN A CA 1
ATOM 3091 C C . GLN A 1 392 ? 14.184 -11.376 -31.393 1.00 96.12 392 GLN A C 1
ATOM 3093 O O . GLN A 1 392 ? 13.787 -10.226 -31.596 1.00 96.12 392 GLN A O 1
ATOM 3098 N N . HIS A 1 393 ? 15.464 -11.729 -31.560 1.00 97.69 393 HIS A N 1
ATOM 3099 C CA . HIS A 1 393 ? 16.485 -10.772 -31.973 1.00 97.69 393 HIS A CA 1
ATOM 3100 C C . HIS A 1 393 ? 16.170 -10.257 -33.376 1.00 97.69 393 HIS A C 1
ATOM 3102 O O . HIS A 1 393 ? 15.781 -10.995 -34.275 1.00 97.69 393 HIS A O 1
ATOM 3108 N N . ILE A 1 394 ? 16.321 -8.951 -33.540 1.00 97.56 394 ILE A N 1
ATOM 3109 C CA . ILE A 1 394 ? 16.065 -8.228 -34.781 1.00 97.56 394 ILE A CA 1
ATOM 3110 C C . ILE A 1 394 ? 17.173 -7.205 -34.976 1.00 97.56 394 ILE A C 1
ATOM 3112 O O . ILE A 1 394 ? 17.810 -6.791 -34.005 1.00 97.56 394 ILE A O 1
ATOM 3116 N N . GLU A 1 395 ? 17.361 -6.762 -36.215 1.00 97.81 395 GLU A N 1
ATOM 3117 C CA . GLU A 1 395 ? 18.374 -5.763 -36.538 1.00 97.81 395 GLU A CA 1
ATOM 3118 C C . GLU A 1 395 ? 18.188 -4.452 -35.745 1.00 97.81 395 GLU A C 1
ATOM 3120 O O . GLU A 1 395 ? 17.044 -4.042 -35.494 1.00 97.81 395 GLU A O 1
ATOM 3125 N N . PRO A 1 396 ? 19.282 -3.744 -35.388 1.00 98.06 396 PRO A N 1
ATOM 3126 C CA . PRO A 1 396 ? 19.230 -2.560 -34.526 1.00 98.06 396 PRO A CA 1
ATOM 3127 C C . PRO A 1 396 ? 18.259 -1.483 -35.034 1.00 98.06 396 PRO A C 1
ATOM 3129 O O . PRO A 1 396 ? 17.469 -0.936 -34.265 1.00 98.06 396 PRO A O 1
ATOM 3132 N N . ASN A 1 397 ? 18.255 -1.223 -36.345 1.00 98.00 397 ASN A N 1
ATOM 3133 C CA . ASN A 1 397 ? 17.376 -0.221 -36.958 1.00 98.00 397 ASN A CA 1
ATOM 3134 C C . ASN A 1 397 ? 15.891 -0.614 -36.863 1.00 98.00 397 ASN A C 1
ATOM 3136 O O . ASN A 1 397 ? 15.034 0.243 -36.640 1.00 98.00 397 ASN A O 1
ATOM 3140 N N . ILE A 1 398 ? 15.578 -1.912 -36.968 1.00 98.25 398 ILE A N 1
ATOM 3141 C CA . ILE A 1 398 ? 14.210 -2.429 -36.814 1.00 98.25 398 ILE A CA 1
ATOM 3142 C C . ILE A 1 398 ? 13.776 -2.317 -35.349 1.00 98.25 398 ILE A C 1
ATOM 3144 O O . ILE A 1 398 ? 12.647 -1.907 -35.071 1.00 98.25 398 ILE A O 1
ATOM 3148 N N . PHE A 1 399 ? 14.670 -2.627 -34.405 1.00 98.56 399 PHE A N 1
ATOM 3149 C CA . PHE A 1 399 ? 14.420 -2.451 -32.973 1.00 98.56 399 PHE A CA 1
ATOM 3150 C C . PHE A 1 399 ? 14.091 -0.996 -32.627 1.00 98.56 399 PHE A C 1
ATOM 3152 O O . PHE A 1 399 ? 13.066 -0.730 -31.995 1.00 98.56 399 PHE A O 1
ATOM 3159 N N . ILE A 1 400 ? 14.933 -0.057 -33.068 1.00 98.12 400 ILE A N 1
ATOM 3160 C CA . ILE A 1 400 ? 14.757 1.380 -32.820 1.00 98.12 400 ILE A CA 1
ATOM 3161 C C . ILE A 1 400 ? 13.412 1.851 -33.373 1.00 98.12 400 ILE A C 1
ATOM 3163 O O . ILE A 1 400 ? 12.642 2.473 -32.639 1.00 98.12 400 ILE A O 1
ATOM 3167 N N . LYS A 1 401 ? 13.087 1.486 -34.621 1.00 98.00 401 LYS A N 1
ATOM 3168 C CA . LYS A 1 401 ? 11.803 1.826 -35.246 1.00 98.00 401 LYS A CA 1
ATOM 3169 C C . LYS A 1 401 ? 10.616 1.292 -34.437 1.00 98.00 401 LYS A C 1
ATOM 3171 O O . LYS A 1 401 ? 9.752 2.071 -34.049 1.00 98.00 401 LYS A O 1
ATOM 3176 N N . LYS A 1 402 ? 10.617 0.002 -34.071 1.00 98.12 402 LYS A N 1
ATOM 3177 C CA . LYS A 1 402 ? 9.544 -0.601 -33.253 1.00 98.12 402 LYS A CA 1
ATOM 3178 C C . LYS A 1 402 ? 9.375 0.081 -31.892 1.00 98.12 402 LYS A C 1
ATOM 3180 O O . LYS A 1 402 ? 8.251 0.213 -31.410 1.00 98.12 402 LYS A O 1
ATOM 3185 N N . CYS A 1 403 ? 10.471 0.487 -31.255 1.00 97.25 403 CYS A N 1
ATOM 3186 C CA . CYS A 1 403 ? 10.433 1.222 -29.993 1.00 97.25 403 CYS A CA 1
ATOM 3187 C C . CYS A 1 403 ? 9.773 2.599 -30.156 1.00 97.25 403 CYS A C 1
ATOM 3189 O O . CYS A 1 403 ? 8.911 2.950 -29.350 1.00 97.25 403 CYS A O 1
ATOM 3191 N N . ILE A 1 404 ? 10.144 3.345 -31.203 1.00 95.50 404 ILE A N 1
ATOM 3192 C CA . ILE A 1 404 ? 9.565 4.659 -31.524 1.00 95.50 404 ILE A CA 1
ATOM 3193 C C . ILE A 1 404 ? 8.071 4.527 -31.836 1.00 95.50 404 ILE A C 1
ATOM 3195 O O . ILE A 1 404 ? 7.270 5.246 -31.240 1.00 95.50 404 ILE A O 1
ATOM 3199 N N . ASP A 1 405 ? 7.688 3.556 -32.670 1.00 96.88 405 ASP A N 1
ATOM 3200 C CA . ASP A 1 405 ? 6.294 3.317 -33.070 1.00 96.88 405 ASP A CA 1
ATOM 3201 C C . ASP A 1 405 ? 5.391 2.978 -31.868 1.00 96.88 405 ASP A C 1
ATOM 3203 O O . ASP A 1 405 ? 4.220 3.353 -31.823 1.00 96.88 405 ASP A O 1
ATOM 3207 N N . LYS A 1 406 ? 5.933 2.300 -30.845 1.00 94.94 406 LYS A N 1
ATOM 3208 C CA . LYS A 1 406 ? 5.214 2.010 -29.588 1.00 94.94 406 LYS A CA 1
ATOM 3209 C C . LYS A 1 406 ? 5.157 3.190 -28.615 1.00 94.94 406 LYS A C 1
ATOM 3211 O O . LYS A 1 406 ? 4.398 3.147 -27.643 1.00 94.94 406 LYS A O 1
ATOM 3216 N N . GLY A 1 407 ? 5.941 4.234 -28.860 1.00 94.94 407 GLY A N 1
ATOM 3217 C CA . GLY A 1 407 ? 5.905 5.491 -28.129 1.00 94.94 407 GLY A CA 1
ATOM 3218 C C . GLY A 1 407 ? 6.650 5.500 -26.791 1.00 94.94 407 GLY A C 1
ATOM 3219 O O . GLY A 1 407 ? 7.131 4.493 -26.265 1.00 94.94 407 GLY A O 1
ATOM 3220 N N . GLY A 1 408 ? 6.721 6.696 -26.200 1.00 94.31 408 GLY A N 1
ATOM 3221 C CA . GLY A 1 408 ? 7.570 6.976 -25.039 1.00 94.31 408 GLY A CA 1
ATOM 3222 C C . GLY A 1 408 ? 7.268 6.140 -23.792 1.00 94.31 408 GLY A C 1
ATOM 3223 O O . GLY A 1 408 ? 8.184 5.854 -23.025 1.00 94.31 408 GLY A O 1
ATOM 3224 N N . SER A 1 409 ? 6.016 5.713 -23.579 1.00 93.44 409 SER A N 1
ATOM 3225 C CA . SER A 1 409 ? 5.665 4.856 -22.434 1.00 93.44 409 SER A CA 1
ATOM 3226 C C . SER A 1 409 ? 6.297 3.466 -22.541 1.00 93.44 409 SER A C 1
ATOM 3228 O O . SER A 1 409 ? 6.779 2.932 -21.540 1.00 93.44 409 SER A O 1
ATOM 3230 N N . PHE A 1 410 ? 6.348 2.907 -23.755 1.00 96.56 410 PHE A N 1
ATOM 3231 C CA . PHE A 1 410 ? 7.008 1.632 -24.013 1.00 96.56 410 PHE A CA 1
ATOM 3232 C C . PHE A 1 410 ? 8.514 1.746 -23.793 1.00 96.56 410 PHE A C 1
ATOM 3234 O O . PHE A 1 410 ? 9.065 0.977 -23.005 1.00 96.56 410 PHE A O 1
ATOM 3241 N N . ILE A 1 411 ? 9.145 2.748 -24.417 1.00 97.81 411 ILE A N 1
ATOM 3242 C CA . ILE A 1 411 ? 10.584 3.020 -24.289 1.00 97.81 411 ILE A CA 1
ATOM 3243 C C . ILE A 1 411 ? 10.966 3.171 -22.815 1.00 97.81 411 ILE A C 1
ATOM 3245 O O . ILE A 1 411 ? 11.839 2.459 -22.326 1.00 97.81 411 ILE A O 1
ATOM 3249 N N . PHE A 1 412 ? 10.257 4.038 -22.088 1.00 97.12 412 PHE A N 1
ATOM 3250 C CA . PHE A 1 412 ? 10.472 4.267 -20.663 1.00 97.12 412 PHE A CA 1
ATOM 3251 C C . PHE A 1 412 ? 10.361 2.969 -19.850 1.00 97.12 412 PHE A C 1
ATOM 3253 O O . PHE A 1 412 ? 11.310 2.564 -19.181 1.00 97.12 412 PHE A O 1
ATOM 3260 N N . SER A 1 413 ? 9.211 2.294 -19.923 1.00 97.81 413 SER A N 1
ATOM 3261 C CA . SER A 1 413 ? 8.923 1.133 -19.078 1.00 97.81 413 SER A CA 1
ATOM 3262 C C . SER A 1 413 ? 9.883 -0.025 -19.349 1.00 97.81 413 SER A C 1
ATOM 3264 O O . SER A 1 413 ? 10.421 -0.612 -18.410 1.00 97.81 413 SER A O 1
ATOM 3266 N N . LYS A 1 414 ? 10.149 -0.338 -20.625 1.00 97.94 414 LYS A N 1
ATOM 3267 C CA . LYS A 1 414 ? 11.051 -1.433 -21.000 1.00 97.94 414 LYS A CA 1
ATOM 3268 C C . LYS A 1 414 ? 12.501 -1.125 -20.685 1.00 97.94 414 LYS A C 1
ATOM 3270 O O . LYS A 1 414 ? 13.186 -2.019 -20.198 1.00 97.94 414 LYS A O 1
ATOM 3275 N N . ASN A 1 415 ? 12.954 0.111 -20.897 1.00 97.94 415 ASN A N 1
ATOM 3276 C CA . ASN A 1 415 ? 14.299 0.503 -20.497 1.00 97.94 415 ASN A CA 1
ATOM 3277 C C . ASN A 1 415 ? 14.491 0.351 -18.982 1.00 97.94 415 ASN A C 1
ATOM 3279 O O . ASN A 1 415 ? 15.471 -0.255 -18.560 1.00 97.94 415 ASN A O 1
ATOM 3283 N N . MET A 1 416 ? 13.532 0.802 -18.163 1.00 98.00 416 MET A N 1
ATOM 3284 C CA . MET A 1 416 ? 13.609 0.619 -16.708 1.00 98.00 416 MET A CA 1
ATOM 3285 C C . MET A 1 416 ? 13.626 -0.863 -16.307 1.00 98.00 416 MET A C 1
ATOM 3287 O O . MET A 1 416 ? 14.426 -1.255 -15.459 1.00 98.00 416 MET A O 1
ATOM 3291 N N . CYS A 1 417 ? 12.797 -1.704 -16.939 1.00 98.31 417 CYS A N 1
ATOM 3292 C CA . CYS A 1 417 ? 12.815 -3.151 -16.707 1.00 98.31 417 CYS A CA 1
ATOM 3293 C C . CYS A 1 417 ? 14.166 -3.779 -17.077 1.00 98.31 417 CYS A C 1
ATOM 3295 O O . CYS A 1 417 ? 14.697 -4.562 -16.295 1.00 98.31 417 CYS A O 1
ATOM 3297 N N . LEU A 1 418 ? 14.738 -3.416 -18.228 1.00 98.50 418 LEU A N 1
ATOM 3298 C CA . LEU A 1 418 ? 16.038 -3.911 -18.687 1.00 98.50 418 LEU A CA 1
ATOM 3299 C C . LEU A 1 418 ? 17.185 -3.452 -17.779 1.00 98.50 418 LEU A C 1
ATOM 3301 O O . LEU A 1 418 ? 18.029 -4.262 -17.414 1.00 98.50 418 LEU A O 1
ATOM 3305 N N . GLN A 1 419 ? 17.198 -2.182 -17.368 1.00 97.75 419 GLN A N 1
ATOM 3306 C CA . GLN A 1 419 ? 18.191 -1.647 -16.432 1.00 97.75 419 GLN A CA 1
ATOM 3307 C C . GLN A 1 419 ? 18.109 -2.327 -15.063 1.00 97.75 419 GLN A C 1
ATOM 3309 O O . GLN A 1 419 ? 19.137 -2.650 -14.468 1.00 97.75 419 GLN A O 1
ATOM 3314 N N . PHE A 1 420 ? 16.895 -2.548 -14.552 1.00 98.00 420 PHE A N 1
ATOM 3315 C CA . PHE A 1 420 ? 16.700 -3.263 -13.295 1.00 98.00 420 PHE A CA 1
ATOM 3316 C C . PHE A 1 420 ? 17.156 -4.714 -13.415 1.00 98.00 420 PHE A C 1
ATOM 3318 O O . PHE A 1 420 ? 17.893 -5.180 -12.550 1.00 98.00 420 PHE A O 1
ATOM 3325 N N . LEU A 1 421 ? 16.768 -5.402 -14.491 1.00 98.12 421 LEU A N 1
ATOM 3326 C CA . LEU A 1 421 ? 17.174 -6.778 -14.741 1.00 98.12 421 LEU A CA 1
ATOM 3327 C C . LEU A 1 421 ? 18.696 -6.897 -14.874 1.00 98.12 421 LEU A C 1
ATOM 3329 O O . LEU A 1 421 ? 19.274 -7.822 -14.315 1.00 98.12 421 LEU A O 1
ATOM 3333 N N . ASP A 1 422 ? 19.362 -5.943 -15.527 1.00 97.75 422 ASP A N 1
ATOM 3334 C CA . ASP A 1 422 ? 20.821 -5.948 -15.639 1.00 97.75 422 ASP A CA 1
ATOM 3335 C C . ASP A 1 422 ? 21.519 -5.800 -14.290 1.00 97.75 422 ASP A C 1
ATOM 3337 O O . ASP A 1 422 ? 22.391 -6.600 -13.938 1.00 97.75 422 ASP A O 1
ATOM 3341 N N . THR A 1 423 ? 21.080 -4.828 -13.489 1.00 96.81 423 THR A N 1
ATOM 3342 C CA . THR A 1 423 ? 21.570 -4.663 -12.121 1.00 96.81 423 THR A CA 1
ATOM 3343 C C . THR A 1 423 ? 21.295 -5.927 -11.300 1.00 96.81 423 THR A C 1
ATOM 3345 O O . THR A 1 423 ? 22.207 -6.441 -10.653 1.00 96.81 423 THR A O 1
ATOM 3348 N N . PHE A 1 424 ? 20.084 -6.478 -11.376 1.00 97.69 424 PHE A N 1
ATOM 3349 C CA . PHE A 1 424 ? 19.670 -7.688 -10.667 1.00 97.69 424 PHE A CA 1
ATOM 3350 C C . PHE A 1 424 ? 20.542 -8.898 -11.019 1.00 97.69 424 PHE A C 1
ATOM 3352 O O . PHE A 1 424 ? 21.051 -9.574 -10.124 1.00 97.69 424 PHE A O 1
ATOM 3359 N N . MET A 1 425 ? 20.769 -9.143 -12.311 1.00 97.19 425 MET A N 1
ATOM 3360 C CA . MET A 1 425 ? 21.545 -10.284 -12.801 1.00 97.19 425 MET A CA 1
ATOM 3361 C C . MET A 1 425 ? 23.047 -10.162 -12.518 1.00 97.19 425 MET A C 1
ATOM 3363 O O . MET A 1 425 ? 23.745 -11.171 -12.576 1.00 97.19 425 MET A O 1
ATOM 3367 N N . SER A 1 426 ? 23.542 -8.976 -12.143 1.00 95.06 426 SER A N 1
ATOM 3368 C CA . SER A 1 426 ? 24.936 -8.791 -11.718 1.00 95.06 426 SER A CA 1
ATOM 3369 C C . SER A 1 426 ? 25.249 -9.314 -10.310 1.00 95.06 426 SER A C 1
ATOM 3371 O O . SER A 1 426 ? 26.414 -9.526 -9.988 1.00 95.06 426 SER A O 1
ATOM 3373 N N . GLY A 1 427 ? 24.233 -9.531 -9.466 1.00 95.81 427 GLY A N 1
ATOM 3374 C CA . GLY A 1 427 ? 24.429 -10.099 -8.130 1.00 95.81 427 GLY A CA 1
ATOM 3375 C C . GLY A 1 427 ? 24.551 -11.619 -8.136 1.00 95.81 427 GLY A C 1
ATOM 3376 O O . GLY A 1 427 ? 24.064 -12.286 -9.045 1.00 95.81 427 GLY A O 1
ATOM 3377 N N . THR A 1 428 ? 25.122 -12.190 -7.076 1.00 97.00 428 THR A N 1
ATOM 3378 C CA . THR A 1 428 ? 25.128 -13.645 -6.843 1.00 97.00 428 THR A CA 1
ATOM 3379 C C . THR A 1 428 ? 23.716 -14.181 -6.587 1.00 97.00 428 THR A C 1
AT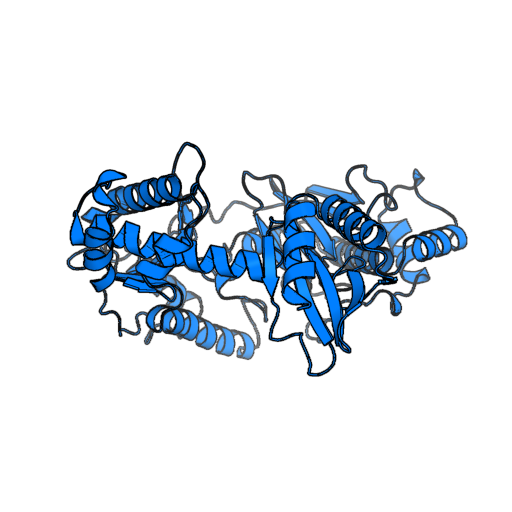OM 3381 O O . THR A 1 428 ? 22.811 -13.434 -6.206 1.00 97.00 428 THR A O 1
ATOM 3384 N N . SER A 1 429 ? 23.513 -15.496 -6.724 1.00 96.50 429 SER A N 1
ATOM 3385 C CA . SER A 1 429 ? 22.223 -16.143 -6.420 1.00 96.50 429 SER A CA 1
ATOM 3386 C C . SER A 1 429 ? 21.704 -15.791 -5.020 1.00 96.50 429 SER A C 1
ATOM 3388 O O . SER A 1 429 ? 20.529 -15.467 -4.858 1.00 96.50 429 SER A O 1
ATOM 3390 N N . SER A 1 430 ? 22.595 -15.756 -4.025 1.00 96.12 430 SER A N 1
ATOM 3391 C CA . SER A 1 430 ? 22.261 -15.382 -2.647 1.00 96.12 430 SER A CA 1
ATOM 3392 C C . SER A 1 430 ? 21.796 -13.921 -2.536 1.00 96.12 430 SER A C 1
ATOM 3394 O O . SER A 1 430 ? 20.778 -13.636 -1.905 1.00 96.12 430 SER A O 1
ATOM 3396 N N . GLN A 1 431 ? 22.483 -12.985 -3.202 1.00 96.69 431 GLN A N 1
ATOM 3397 C CA . GLN A 1 431 ? 22.076 -11.574 -3.206 1.00 96.69 431 GLN A CA 1
ATOM 3398 C C . GLN A 1 431 ? 20.734 -11.359 -3.915 1.00 96.69 431 GLN A C 1
ATOM 3400 O O . GLN A 1 431 ? 19.893 -10.609 -3.419 1.00 96.69 431 GLN A O 1
ATOM 3405 N N . ARG A 1 432 ? 20.507 -12.040 -5.045 1.00 97.19 432 ARG A N 1
ATOM 3406 C CA . ARG A 1 432 ? 19.242 -11.975 -5.793 1.00 97.19 432 ARG A CA 1
ATOM 3407 C C . ARG A 1 432 ? 18.068 -12.499 -4.969 1.00 97.19 432 ARG A C 1
ATOM 3409 O O . ARG A 1 432 ? 17.028 -11.850 -4.930 1.00 97.19 432 ARG A O 1
ATOM 3416 N N . ASN A 1 433 ? 18.246 -13.607 -4.248 1.00 95.75 433 ASN A N 1
ATOM 3417 C CA . ASN A 1 433 ? 17.209 -14.158 -3.369 1.00 95.75 433 ASN A CA 1
ATOM 3418 C C . ASN A 1 433 ? 16.861 -13.206 -2.215 1.00 95.75 433 ASN A C 1
ATOM 3420 O O . ASN A 1 433 ? 15.678 -12.988 -1.932 1.00 95.75 433 ASN A O 1
ATOM 3424 N N . ARG A 1 434 ? 17.868 -12.575 -1.593 1.00 94.94 434 ARG A N 1
ATOM 3425 C CA . ARG A 1 434 ? 17.636 -11.542 -0.569 1.00 94.94 434 ARG A CA 1
ATOM 3426 C C . ARG A 1 434 ? 16.892 -10.335 -1.135 1.00 94.94 434 ARG A C 1
ATOM 3428 O O . ARG A 1 434 ? 15.935 -9.874 -0.521 1.00 94.94 434 ARG A O 1
ATOM 3435 N N . LEU A 1 435 ? 17.274 -9.862 -2.322 1.00 95.75 435 LEU A N 1
ATOM 3436 C CA . LEU A 1 435 ? 16.592 -8.753 -2.990 1.00 95.75 435 LEU A CA 1
ATOM 3437 C C . LEU A 1 435 ? 15.132 -9.090 -3.328 1.00 95.75 435 LEU A C 1
ATOM 3439 O O . LEU A 1 435 ? 14.246 -8.293 -3.039 1.00 95.75 435 LEU A O 1
ATOM 3443 N N . CYS A 1 436 ? 14.850 -10.271 -3.880 1.00 94.88 436 CYS A N 1
ATOM 3444 C CA . CYS A 1 436 ? 13.474 -10.709 -4.126 1.00 94.88 436 CYS A CA 1
ATOM 3445 C C . CYS A 1 436 ? 12.651 -10.780 -2.829 1.00 94.88 436 CYS A C 1
ATOM 3447 O O . CYS A 1 436 ? 11.513 -10.312 -2.792 1.00 94.88 436 CYS A O 1
ATOM 3449 N N . THR A 1 437 ? 13.248 -11.285 -1.748 1.00 91.75 437 THR A N 1
ATOM 3450 C CA . THR A 1 437 ? 12.620 -11.316 -0.418 1.00 91.75 437 THR A CA 1
ATOM 3451 C C . THR A 1 437 ? 12.284 -9.912 0.080 1.00 91.75 437 THR A C 1
ATOM 3453 O O . THR A 1 437 ? 11.156 -9.669 0.506 1.00 91.75 437 THR A O 1
ATOM 3456 N N . ASP A 1 438 ? 13.208 -8.960 -0.048 1.00 92.44 438 ASP A N 1
ATOM 3457 C CA . ASP A 1 438 ? 12.983 -7.560 0.321 1.00 92.44 438 ASP A CA 1
ATOM 3458 C C . ASP A 1 438 ? 11.866 -6.901 -0.497 1.00 92.44 438 ASP A C 1
ATOM 3460 O O . ASP A 1 438 ? 11.008 -6.215 0.063 1.00 92.44 438 ASP A O 1
ATOM 3464 N N . ILE A 1 439 ? 11.841 -7.139 -1.813 1.00 92.62 439 ILE A N 1
ATOM 3465 C CA . ILE A 1 439 ? 10.814 -6.625 -2.731 1.00 92.62 439 ILE A CA 1
ATOM 3466 C C . ILE A 1 439 ? 9.429 -7.107 -2.301 1.00 92.62 439 ILE A C 1
ATOM 3468 O O . ILE A 1 439 ? 8.508 -6.296 -2.149 1.00 92.62 439 ILE A O 1
ATOM 3472 N N . VAL A 1 440 ? 9.283 -8.416 -2.078 1.00 89.75 440 VAL A N 1
ATOM 3473 C CA . VAL A 1 440 ? 7.994 -9.015 -1.719 1.00 89.75 440 VAL A CA 1
ATOM 3474 C C . VAL A 1 440 ? 7.544 -8.549 -0.335 1.00 89.75 440 VAL A C 1
ATOM 3476 O O . VAL A 1 440 ? 6.399 -8.123 -0.160 1.00 89.75 440 VAL A O 1
ATOM 3479 N N . ARG A 1 441 ? 8.456 -8.533 0.641 1.00 88.38 441 ARG A N 1
ATOM 3480 C CA . ARG A 1 441 ? 8.175 -8.075 2.008 1.00 88.38 441 ARG A CA 1
ATOM 3481 C C . ARG A 1 441 ? 7.793 -6.601 2.067 1.00 88.38 441 ARG A C 1
ATOM 3483 O O . ARG A 1 441 ? 6.852 -6.252 2.777 1.00 88.38 441 ARG A O 1
ATOM 3490 N N . TYR A 1 442 ? 8.457 -5.737 1.300 1.00 91.06 442 TYR A N 1
ATOM 3491 C CA . TYR A 1 442 ? 8.082 -4.326 1.196 1.00 91.06 442 TYR A CA 1
ATOM 3492 C C . TYR A 1 442 ? 6.703 -4.148 0.566 1.00 91.06 442 TYR A C 1
ATOM 3494 O O . TYR A 1 442 ? 5.877 -3.368 1.050 1.00 91.06 442 TYR A O 1
ATOM 3502 N N . ALA A 1 443 ? 6.426 -4.851 -0.533 1.00 86.00 443 ALA A N 1
ATOM 3503 C CA . ALA A 1 443 ? 5.123 -4.780 -1.179 1.00 86.00 443 ALA A CA 1
ATOM 3504 C C . ALA A 1 443 ? 4.002 -5.175 -0.197 1.00 86.00 443 ALA A C 1
ATOM 3506 O O . ALA A 1 443 ? 3.021 -4.435 -0.095 1.00 86.00 443 ALA A O 1
ATOM 3507 N N . ALA A 1 444 ? 4.234 -6.209 0.616 1.00 83.25 444 ALA A N 1
ATOM 3508 C CA . ALA A 1 444 ? 3.300 -6.739 1.606 1.00 83.25 444 ALA A CA 1
ATOM 3509 C C . ALA A 1 444 ? 3.261 -6.007 2.969 1.00 83.25 444 ALA A C 1
ATOM 3511 O O . ALA A 1 444 ? 2.588 -6.496 3.877 1.00 83.25 444 ALA A O 1
ATOM 3512 N N . SER A 1 445 ? 3.969 -4.881 3.147 1.00 89.00 445 SER A N 1
ATOM 3513 C CA . SER A 1 445 ? 4.071 -4.162 4.440 1.00 89.00 445 SER A CA 1
ATOM 3514 C C . SER A 1 445 ? 4.561 -5.067 5.590 1.00 89.00 445 SER A C 1
ATOM 3516 O O . SER A 1 445 ? 4.058 -5.045 6.714 1.00 89.00 445 SER A O 1
ATOM 3518 N N . ASN A 1 446 ? 5.532 -5.925 5.272 1.00 87.44 446 ASN A N 1
ATOM 3519 C CA . ASN A 1 446 ? 6.100 -6.952 6.145 1.00 87.44 446 ASN A CA 1
ATOM 3520 C C . ASN A 1 446 ? 7.640 -6.898 6.112 1.00 87.44 446 ASN A C 1
ATOM 3522 O O . ASN A 1 446 ? 8.315 -7.927 6.030 1.00 87.44 446 ASN A O 1
ATOM 3526 N N . THR A 1 447 ? 8.219 -5.695 6.131 1.00 89.12 447 THR A N 1
ATOM 3527 C CA . THR A 1 447 ? 9.668 -5.476 6.324 1.00 89.12 447 THR A CA 1
ATOM 3528 C C . THR A 1 447 ? 10.027 -5.529 7.809 1.00 89.12 447 THR A C 1
ATOM 3530 O O . THR A 1 447 ? 9.140 -5.558 8.658 1.00 89.12 447 THR A O 1
ATOM 3533 N N . ASP A 1 448 ? 11.311 -5.546 8.165 1.00 88.44 448 ASP A N 1
ATOM 3534 C CA . ASP A 1 448 ? 11.728 -5.461 9.581 1.00 88.44 448 ASP A CA 1
ATOM 3535 C C . ASP A 1 448 ? 11.351 -4.124 10.224 1.00 88.44 448 ASP A C 1
ATOM 3537 O O . ASP A 1 448 ? 11.128 -4.039 11.427 1.00 88.44 448 ASP A O 1
ATOM 3541 N N . GLN A 1 449 ? 11.198 -3.094 9.397 1.00 93.44 449 GLN A N 1
ATOM 3542 C CA . GLN A 1 449 ? 10.754 -1.780 9.824 1.00 93.44 449 GLN A CA 1
ATOM 3543 C C . GLN A 1 449 ? 9.230 -1.694 9.913 1.00 93.44 449 GLN A C 1
ATOM 3545 O O . GLN A 1 449 ? 8.757 -0.731 10.488 1.00 93.44 449 GLN A O 1
ATOM 3550 N N . SER A 1 450 ? 8.456 -2.661 9.406 1.00 93.44 450 SER A N 1
ATOM 3551 C CA . SER A 1 450 ? 6.986 -2.646 9.483 1.00 93.44 450 SER A CA 1
ATOM 3552 C C . SER A 1 450 ? 6.491 -3.062 10.875 1.00 93.44 450 SER A C 1
ATOM 3554 O O . SER A 1 450 ? 6.966 -4.043 11.442 1.00 93.44 450 SER A O 1
ATOM 3556 N N . SER A 1 451 ? 5.510 -2.339 11.415 1.00 95.75 451 SER A N 1
ATOM 3557 C CA . SER A 1 451 ? 4.924 -2.599 12.737 1.00 95.75 451 SER A CA 1
ATOM 3558 C C . SER A 1 451 ? 3.750 -3.582 12.686 1.00 95.75 451 SER A C 1
ATOM 3560 O O . SER A 1 451 ? 3.232 -3.919 11.619 1.00 95.75 451 SER A O 1
ATOM 3562 N N . PHE A 1 452 ? 3.324 -4.057 13.856 1.00 95.50 452 PHE A N 1
ATOM 3563 C CA . PHE A 1 452 ? 2.204 -4.985 13.995 1.00 95.50 452 PHE A CA 1
ATOM 3564 C C . PHE A 1 452 ? 0.860 -4.368 13.585 1.00 95.50 452 PHE A C 1
ATOM 3566 O O . PHE A 1 452 ? 0.523 -3.248 13.972 1.00 95.50 452 PHE A O 1
ATOM 3573 N N . PHE A 1 453 ? 0.059 -5.140 12.852 1.00 96.12 453 PHE A N 1
ATOM 3574 C CA . PHE A 1 453 ? -1.328 -4.811 12.528 1.00 96.12 453 PHE A CA 1
ATOM 3575 C C . PHE A 1 453 ? -2.142 -6.085 12.281 1.00 96.12 453 PHE A C 1
ATOM 3577 O O . PHE A 1 453 ? -1.592 -7.175 12.080 1.00 96.12 453 PHE A O 1
ATOM 3584 N N . ILE A 1 454 ? -3.467 -5.938 12.253 1.00 96.19 454 ILE A N 1
ATOM 3585 C CA . ILE A 1 454 ? -4.356 -6.972 11.720 1.00 96.19 454 ILE A CA 1
ATOM 3586 C C . ILE A 1 454 ? -4.955 -6.562 10.389 1.00 96.19 454 ILE A C 1
ATOM 3588 O O . ILE A 1 454 ? -5.251 -5.393 10.163 1.00 96.19 454 ILE A O 1
ATOM 3592 N N . LYS A 1 455 ? -5.183 -7.546 9.528 1.00 94.44 455 LYS A N 1
ATOM 3593 C CA . LYS A 1 455 ? -5.969 -7.392 8.312 1.00 94.44 455 LYS A CA 1
ATOM 3594 C C . LYS A 1 455 ? -7.303 -8.106 8.477 1.00 94.44 455 LYS A C 1
ATOM 3596 O O . LYS A 1 455 ? -7.305 -9.296 8.789 1.00 94.44 455 LYS A O 1
ATOM 3601 N N . VAL A 1 456 ? -8.390 -7.383 8.237 1.00 96.19 456 VAL A N 1
ATOM 3602 C CA . VAL A 1 456 ? -9.755 -7.907 8.131 1.00 96.19 456 VAL A CA 1
ATOM 3603 C C . VAL A 1 456 ? -10.084 -8.029 6.642 1.00 96.19 456 VAL A C 1
ATOM 3605 O O . VAL A 1 456 ? -10.042 -7.024 5.926 1.00 96.19 456 VAL A O 1
ATOM 3608 N N . SER A 1 457 ? -10.315 -9.251 6.151 1.00 90.62 457 SER A N 1
ATOM 3609 C CA . SER A 1 457 ? -10.567 -9.522 4.724 1.00 90.62 457 SER A CA 1
ATOM 3610 C C . SER A 1 457 ? -11.419 -10.741 4.449 1.00 90.62 457 SER A C 1
ATOM 3612 O O . SER A 1 457 ? -11.429 -11.641 5.325 1.00 90.62 457 SER A O 1
#

Radius of gyration: 25.88 Å; Cα contacts (8 Å, |Δi|>4): 846; chains: 1; bounding box: 60×52×67 Å